Protein 5DAH (pdb70)

Solvent-accessible surface area: 18440 Å² total; per-residue (Å²): 121,24,36,8,0,14,5,34,35,64,103,150,26,110,104,147,34,38,35,9,128,12,94,8,190,84,30,86,11,5,0,4,41,10,2,5,4,19,117,148,50,52,154,49,90,26,84,1,85,33,44,98,21,177,82,77,68,109,72,3,49,9,67,0,3,33,37,87,36,15,3,2,2,100,6,61,103,54,14,9,0,3,0,5,0,0,2,9,0,76,51,1,90,21,69,69,65,75,33,0,42,55,0,24,16,156,58,17,56,82,101,40,96,101,37,84,0,19,8,2,72,94,35,13,96,76,98,62,1,56,57,18,0,2,5,52,5,64,92,172,65,25,195,48,9,0,0,0,3,25,0,22,32,7,14,3,30,34,66,64,102,18,146,53,118,81,56,10,91,15,8,0,33,0,14,74,35,20,124,217,62,33,46,9,14,27,5,12,106,63,137,80,28,146,104,143,28,44,39,10,82,0,86,10,112,91,20,46,2,0,0,2,37,7,1,5,5,20,113,147,55,54,154,44,96,28,84,0,88,73,44,101,26,89,104,101,102,60,95,28,55,10,69,1,6,38,74,68,86,14,4,1,2,106,8,66,94,67,18,12,0,0,0,5,0,0,2,9,0,77,49,2,96,22,68,68,68,72,36,0,43,54,0,22,15,152,56,15,54,135,87,41,84,82,88,67,0,18,8,1,62,69,28,16,86,79,102,74,1,63,52,21,0,2,5,52,5,57,61,181,84,24,90,67,7,0,0,0,9,21,0,59,115,8,14,2,28,37,70,62,126,156,80,60,7,79,12,6,0,33,0,14,95,66,25,78,159,74,88,243,112,61,12,19,6,49,49,48,100,115,67,13,31,5,47,66,41,93

Structure (mmCIF, N/CA/C/O backbone):
data_5DAH
#
_entry.id   5DAH
#
_cell.length_a   42.905
_cell.length_b   79.995
_cell.length_c   59.287
_cell.angle_alpha   90.00
_cell.angle_beta   102.01
_cell.angle_gamma   90.00
#
_symmetry.space_group_name_H-M   'P 1 21 1'
#
loop_
_entity.id
_entity.type
_entity.pdbx_description
1 polymer 'Protein AF-10'
2 polymer 'Histone H3 peptide'
3 non-polymer 'ZINC ION'
4 non-polymer 'SULFATE ION'
5 water water
#
loop_
_atom_site.group_PDB
_atom_site.id
_atom_site.type_symbol
_atom_site.label_atom_id
_atom_site.label_alt_id
_atom_site.label_comp_id
_atom_site.label_asym_id
_atom_site.label_entity_id
_atom_site.label_seq_id
_atom_site.pdbx_PDB_ins_code
_atom_site.Cartn_x
_atom_site.Cartn_y
_atom_site.Cartn_z
_atom_site.occupancy
_atom_site.B_iso_or_equiv
_atom_site.auth_seq_id
_atom_site.auth_comp_id
_atom_site.auth_asym_id
_atom_site.auth_atom_id
_atom_site.pdbx_PDB_model_num
ATOM 1 N N . MET A 1 21 ? 5.396 8.673 -15.277 1.00 52.47 21 MET A N 1
ATOM 2 C CA . MET A 1 21 ? 4.538 7.610 -15.792 1.00 47.97 21 MET A CA 1
ATOM 3 C C . MET A 1 21 ? 3.204 8.150 -16.307 1.00 43.00 21 MET A C 1
ATOM 4 O O . MET A 1 21 ? 2.484 7.452 -17.014 1.00 47.66 21 MET A O 1
ATOM 9 N N . ILE A 1 22 ? 2.873 9.380 -15.928 1.00 43.07 22 ILE A N 1
ATOM 10 C CA . ILE A 1 22 ? 1.768 10.090 -16.552 1.00 41.04 22 ILE A CA 1
ATOM 11 C C . ILE A 1 22 ? 2.307 11.294 -17.346 1.00 46.51 22 ILE A C 1
ATOM 12 O O . ILE A 1 22 ? 3.265 11.948 -16.930 1.00 51.61 22 ILE A O 1
ATOM 17 N N . GLY A 1 23 ? 1.702 11.575 -18.496 1.00 42.77 23 GLY A N 1
ATOM 18 C CA . GLY A 1 23 ? 2.177 12.641 -19.359 1.00 39.34 23 GLY A CA 1
ATOM 19 C C . GLY A 1 23 ? 1.960 14.063 -18.877 1.00 43.76 23 GLY A C 1
ATOM 20 O O . GLY A 1 23 ? 2.923 14.784 -18.592 1.00 46.78 23 GLY A O 1
ATOM 21 N N . GLY A 1 24 ? 0.704 14.489 -18.806 1.00 34.11 24 GLY A N 1
ATOM 22 C CA . GLY A 1 24 ? 0.409 15.838 -18.357 1.00 31.54 24 GLY A CA 1
ATOM 23 C C . GLY A 1 24 ? 0.424 15.938 -16.846 1.00 33.44 24 GLY A C 1
ATOM 24 O O . GLY A 1 24 ? 1.307 15.395 -16.181 1.00 36.54 24 GLY A O 1
ATOM 25 N N . CYS A 1 25 ? -0.559 16.636 -16.294 1.00 29.31 25 CYS A N 1
ATOM 26 C CA . CYS A 1 25 ? -0.704 16.684 -14.853 1.00 26.02 25 CYS A CA 1
ATOM 27 C C . CYS A 1 25 ? -0.922 15.278 -14.299 1.00 26.98 25 CYS A C 1
ATOM 28 O O . CYS A 1 25 ? -1.711 14.511 -14.830 1.00 29.99 25 CYS A O 1
ATOM 31 N N . CYS A 1 26 ? -0.248 14.934 -13.218 1.00 22.79 26 CYS A N 1
ATOM 32 C CA . CYS A 1 26 ? -0.392 13.593 -12.698 1.00 22.82 26 CYS A CA 1
ATOM 33 C C . CYS A 1 26 ? -1.495 13.522 -11.640 1.00 25.92 26 CYS A C 1
ATOM 34 O O . CYS A 1 26 ? -1.670 12.500 -10.970 1.00 24.36 26 CYS A O 1
ATOM 37 N N . VAL A 1 27 ? -2.246 14.605 -11.497 1.00 26.56 27 VAL A N 1
ATOM 38 C CA . VAL A 1 27 ? -3.339 14.612 -10.545 1.00 23.93 27 VAL A CA 1
ATOM 39 C C . VAL A 1 27 ? -4.667 14.507 -11.264 1.00 23.23 27 VAL A C 1
ATOM 40 O O . VAL A 1 27 ? -5.524 13.702 -10.877 1.00 22.80 27 VAL A O 1
ATOM 44 N N . CYS A 1 28 ? -4.831 15.312 -12.311 1.00 20.17 28 CYS A N 1
ATOM 45 C CA . CYS A 1 28 ? -6.092 15.381 -13.034 1.00 20.65 28 CYS A CA 1
ATOM 46 C C . CYS A 1 28 ? -5.968 14.856 -14.444 1.00 24.81 28 CYS A C 1
ATOM 47 O O . CYS A 1 28 ? -6.974 14.736 -15.145 1.00 26.88 28 CYS A O 1
ATOM 50 N N . SER A 1 29 ? -4.728 14.581 -14.849 1.00 23.74 29 SER A N 1
ATOM 51 C CA . SER A 1 29 ? -4.368 14.063 -16.183 1.00 33.56 29 SER A CA 1
ATOM 52 C C . SER A 1 29 ? -4.534 15.043 -17.354 1.00 35.31 29 SER A C 1
ATOM 53 O O . SER A 1 29 ? -4.108 14.734 -18.468 1.00 39.10 29 SER A O 1
ATOM 56 N N . ASP A 1 30 ? -5.133 16.209 -17.116 1.00 31.75 30 ASP A N 1
ATOM 57 C CA . ASP A 1 30 ? -5.260 17.229 -18.159 1.00 31.83 30 ASP A CA 1
ATOM 58 C C . ASP A 1 30 ? -3.860 17.581 -18.693 1.00 32.63 30 ASP A C 1
ATOM 59 O O . ASP A 1 30 ? -2.892 17.641 -17.924 1.00 33.48 30 ASP A O 1
ATOM 64 N N . GLU A 1 31 ? -3.736 17.772 -20.003 1.00 32.12 31 GLU A N 1
ATOM 65 C CA . GLU A 1 31 ? -2.427 18.048 -20.582 1.00 28.59 31 GLU A CA 1
ATOM 66 C C . GLU A 1 31 ? -2.260 19.507 -20.917 1.00 28.20 31 GLU A C 1
ATOM 67 O O . GLU A 1 31 ? -1.159 19.957 -21.231 1.00 28.99 31 GLU A O 1
ATOM 73 N N . ARG A 1 32 ? -3.346 20.257 -20.838 1.00 24.79 32 ARG A N 1
ATOM 74 C CA . ARG A 1 32 ? -3.269 21.662 -21.153 1.00 28.93 32 ARG A CA 1
ATOM 75 C C . ARG A 1 32 ? -3.069 22.522 -19.901 1.00 28.19 32 ARG A C 1
ATOM 76 O O . ARG A 1 32 ? -3.625 22.254 -18.843 1.00 33.14 32 ARG A O 1
ATOM 84 N N . GLY A 1 33 ? -2.241 23.547 -20.028 1.00 24.86 33 GLY A N 1
ATOM 85 C CA . GLY A 1 33 ? -2.036 24.505 -18.953 1.00 25.52 33 GLY A CA 1
ATOM 86 C C . GLY A 1 33 ? -2.905 25.727 -19.166 1.00 26.50 33 GLY A C 1
ATOM 87 O O . GLY A 1 33 ? -3.607 25.813 -20.170 1.00 30.86 33 GLY A O 1
ATOM 88 N N . TRP A 1 34 ? -2.876 26.671 -18.232 1.00 23.47 34 TRP A N 1
ATOM 89 C CA . TRP A 1 34 ? -3.744 27.843 -18.317 1.00 22.78 34 TRP A CA 1
ATOM 90 C C . TRP A 1 34 ? -3.056 29.054 -17.718 1.00 25.87 34 TRP A C 1
ATOM 91 O O . TRP A 1 34 ? -2.209 28.918 -16.846 1.00 23.41 34 TRP A O 1
ATOM 102 N N . ALA A 1 35 ? -3.437 30.238 -18.181 1.00 31.99 35 ALA A N 1
ATOM 103 C CA . ALA A 1 35 ? -2.720 31.458 -17.851 1.00 27.68 35 ALA A CA 1
ATOM 104 C C . ALA A 1 35 ? -2.567 31.652 -16.342 1.00 31.60 35 ALA A C 1
ATOM 105 O O . ALA A 1 35 ? -1.466 31.949 -15.857 1.00 35.46 35 ALA A O 1
ATOM 107 N N . GLU A 1 36 ? -3.658 31.465 -15.604 1.00 30.85 36 GLU A N 1
ATOM 108 C CA . GLU A 1 36 ? -3.609 31.569 -14.151 1.00 33.63 36 GLU A CA 1
ATOM 109 C C . GLU A 1 36 ? -3.753 30.208 -13.473 1.00 29.65 36 GLU A C 1
ATOM 110 O O . GLU A 1 36 ? -4.160 30.128 -12.319 1.00 31.63 36 GLU A O 1
ATOM 116 N N . ASN A 1 37 ? -3.418 29.145 -14.199 1.00 28.30 37 ASN A N 1
ATOM 117 C CA . ASN A 1 37 ? -3.384 27.790 -13.663 1.00 21.87 37 ASN A CA 1
ATOM 118 C C . ASN A 1 37 ? -2.432 26.919 -14.482 1.00 22.70 37 ASN A C 1
ATOM 119 O O . ASN A 1 37 ? -2.859 25.986 -15.166 1.00 21.16 37 ASN A O 1
ATOM 124 N N . PRO A 1 38 ? -1.132 27.219 -14.409 1.00 22.73 38 PRO A N 1
ATOM 125 C CA . PRO A 1 38 ? -0.143 26.618 -15.300 1.00 19.25 38 PRO A CA 1
ATOM 126 C C . PRO A 1 38 ? 0.286 25.246 -14.842 1.00 21.43 38 PRO A C 1
ATOM 127 O O . PRO A 1 38 ? 0.194 24.938 -13.651 1.00 21.65 38 PRO A O 1
ATOM 131 N N . LEU A 1 39 ? 0.753 24.439 -15.784 1.00 23.00 39 LEU A N 1
ATOM 132 C CA . LEU A 1 39 ? 1.464 23.215 -15.463 1.00 20.87 39 LEU A CA 1
ATOM 133 C C . LEU A 1 39 ? 2.791 23.606 -14.833 1.00 20.31 39 LEU A C 1
ATOM 134 O O . LEU A 1 39 ? 3.519 24.427 -15.371 1.00 24.89 39 LEU A O 1
ATOM 139 N N . VAL A 1 40 ? 3.083 23.036 -13.671 1.00 25.24 40 VAL A N 1
ATOM 140 C CA . VAL A 1 40 ? 4.349 23.272 -12.994 1.00 24.11 40 VAL A CA 1
ATOM 141 C C . VAL A 1 40 ? 5.112 21.955 -12.869 1.00 24.25 40 VAL A C 1
ATOM 142 O O . VAL A 1 40 ? 4.548 20.923 -12.468 1.00 19.96 40 VAL A O 1
ATOM 146 N N . TYR A 1 41 ? 6.395 22.003 -13.217 1.00 22.53 41 TYR A N 1
ATOM 147 C CA . TYR A 1 41 ? 7.224 20.808 -13.305 1.00 21.88 41 TYR A CA 1
ATOM 148 C C . TYR A 1 41 ? 8.277 20.803 -12.223 1.00 23.58 41 TYR A C 1
ATOM 149 O O . TYR A 1 41 ? 8.918 21.817 -11.973 1.00 28.49 41 TYR A O 1
ATOM 158 N N . CYS A 1 42 ? 8.453 19.666 -11.563 1.00 22.89 42 CYS A N 1
ATOM 159 C CA . CYS A 1 42 ? 9.428 19.582 -10.488 1.00 22.82 42 CYS A CA 1
ATOM 160 C C . CYS A 1 42 ? 10.815 19.327 -11.059 1.00 22.38 42 CYS A C 1
ATOM 161 O O . CYS A 1 42 ? 11.000 18.442 -11.880 1.00 25.61 42 CYS A O 1
ATOM 164 N N . ASP A 1 43 ? 11.791 20.100 -10.605 1.00 25.76 43 ASP A N 1
ATOM 165 C CA . ASP A 1 43 ? 13.154 19.991 -11.091 1.00 27.80 43 ASP A CA 1
ATOM 166 C C . ASP A 1 43 ? 13.927 19.051 -10.193 1.00 30.17 43 ASP A C 1
ATOM 167 O O . ASP A 1 43 ? 15.156 18.986 -10.241 1.00 30.19 43 ASP A O 1
ATOM 172 N N . GLY A 1 44 ? 13.189 18.331 -9.358 1.00 31.78 44 GLY A N 1
ATOM 173 C CA . GLY A 1 44 ? 13.791 17.385 -8.448 1.00 34.10 44 GLY A CA 1
ATOM 174 C C . GLY A 1 44 ? 14.574 16.349 -9.219 1.00 32.9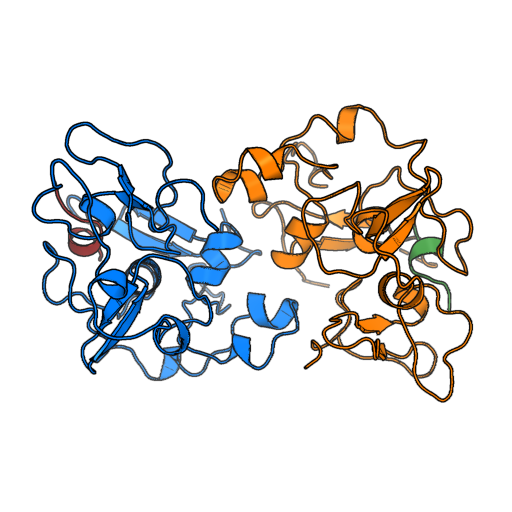3 44 GLY A C 1
ATOM 175 O O . GLY A 1 44 ? 14.077 15.777 -10.187 1.00 32.71 44 GLY A O 1
ATOM 176 N N . HIS A 1 45 ? 15.811 16.125 -8.801 1.00 36.27 45 HIS A N 1
ATOM 177 C CA . HIS A 1 45 ? 16.601 15.065 -9.386 1.00 42.66 45 HIS A CA 1
ATOM 178 C C . HIS A 1 45 ? 15.844 13.746 -9.291 1.00 39.36 45 HIS A C 1
ATOM 179 O O . HIS A 1 45 ? 15.408 13.343 -8.213 1.00 34.44 45 HIS A O 1
ATOM 186 N N . GLY A 1 46 ? 15.670 13.093 -10.436 1.00 36.85 46 GLY A N 1
ATOM 187 C CA . GLY A 1 46 ? 14.986 11.815 -10.491 1.00 36.81 46 GLY A CA 1
ATOM 188 C C . GLY A 1 46 ? 13.481 11.896 -10.308 1.00 39.87 46 GLY A C 1
ATOM 189 O O . GLY A 1 46 ? 12.824 10.881 -10.080 1.00 39.18 46 GLY A O 1
ATOM 190 N N . CYS A 1 47 ? 12.930 13.101 -10.413 1.00 39.39 47 CYS A N 1
ATOM 191 C CA . CYS A 1 47 ? 11.503 13.305 -10.226 1.00 33.14 47 CYS A CA 1
ATOM 192 C C . CYS A 1 47 ? 10.836 13.797 -11.513 1.00 28.51 47 CYS A C 1
ATOM 193 O O . CYS A 1 47 ? 11.375 14.645 -12.227 1.00 31.93 47 CYS A O 1
ATOM 196 N N . SER A 1 48 ? 9.664 13.247 -11.809 1.00 27.99 48 SER A N 1
ATOM 197 C CA . SER A 1 48 ? 8.965 13.559 -13.053 1.00 30.83 48 SER A CA 1
ATOM 198 C C . SER A 1 48 ? 7.556 14.054 -12.760 1.00 29.30 48 SER A C 1
ATOM 199 O O . SER A 1 48 ? 6.669 13.995 -13.616 1.00 29.86 48 SER A O 1
ATOM 202 N N . VAL A 1 49 ? 7.350 14.517 -11.535 1.00 23.84 49 VAL A N 1
ATOM 203 C CA . VAL A 1 49 ? 6.100 15.132 -11.162 1.00 21.30 49 VAL A CA 1
ATOM 204 C C . VAL A 1 49 ? 5.828 16.399 -11.965 1.00 22.41 49 VAL A C 1
ATOM 205 O O . VAL A 1 49 ? 6.680 17.304 -12.061 1.00 21.22 49 VAL A O 1
ATOM 209 N N . ALA A 1 50 ? 4.626 16.430 -12.541 1.00 18.62 50 ALA A N 1
ATOM 210 C CA . ALA A 1 50 ? 4.055 17.605 -13.170 1.00 19.61 50 ALA A CA 1
ATOM 211 C C . ALA A 1 50 ? 2.608 17.741 -12.671 1.00 22.59 50 ALA A C 1
ATOM 212 O O . ALA A 1 50 ? 1.831 16.772 -12.698 1.00 19.18 50 ALA A O 1
ATOM 214 N N . VAL A 1 51 ? 2.272 18.938 -12.191 1.00 18.51 51 VAL A N 1
ATOM 215 C CA . VAL A 1 51 ? 0.955 19.233 -11.645 1.00 16.44 51 VAL A CA 1
ATOM 216 C C . VAL A 1 51 ? 0.505 20.652 -11.973 1.00 21.66 51 VAL A C 1
ATOM 217 O O . VAL A 1 51 ? 1.329 21.560 -12.055 1.00 19.44 51 VAL A O 1
ATOM 221 N N . HIS A 1 52 ? -0.800 20.847 -12.151 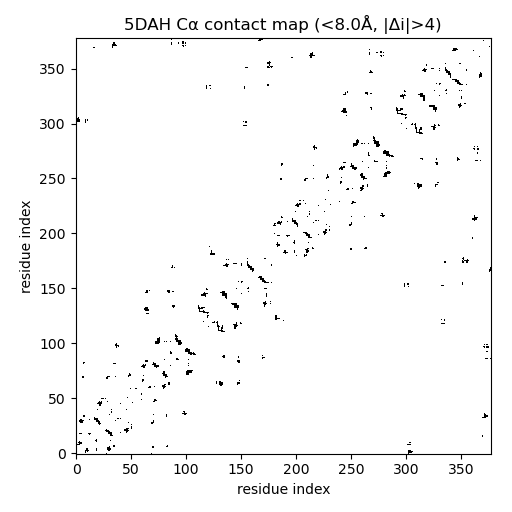1.00 21.17 52 HIS A N 1
ATOM 222 C CA . HIS A 1 52 ? -1.337 22.197 -12.210 1.00 20.60 52 HIS A CA 1
ATOM 223 C C . HIS A 1 52 ? -1.121 22.855 -10.855 1.00 23.09 52 HIS A C 1
ATOM 224 O O . HIS A 1 52 ? -1.108 22.165 -9.830 1.00 24.79 52 HIS A O 1
ATOM 231 N N . GLN A 1 53 ? -0.934 24.175 -10.855 1.00 20.71 53 GLN A N 1
ATOM 232 C CA . GLN A 1 53 ? -0.867 24.951 -9.621 1.00 19.90 53 GLN A CA 1
ATOM 233 C C . GLN A 1 53 ? -2.062 24.611 -8.727 1.00 20.17 53 GLN A C 1
ATOM 234 O O . GLN A 1 53 ? -1.905 24.346 -7.529 1.00 17.07 53 GLN A O 1
ATOM 240 N N . ALA A 1 54 ? -3.247 24.572 -9.328 1.00 17.38 54 ALA A N 1
ATOM 241 C CA . ALA A 1 54 ? -4.475 24.352 -8.572 1.00 20.00 54 ALA A CA 1
ATOM 242 C C . ALA A 1 54 ? -4.672 22.868 -8.193 1.00 21.84 54 ALA A C 1
ATOM 243 O O . ALA A 1 54 ? -5.565 22.529 -7.411 1.00 21.72 54 ALA A O 1
ATOM 245 N N . CYS A 1 55 ? -3.827 21.986 -8.717 1.00 21.77 55 CYS A N 1
ATOM 246 C CA . CYS A 1 55 ? -3.966 20.569 -8.402 1.00 22.48 55 CYS A CA 1
ATOM 247 C C . CYS A 1 55 ? -3.045 20.160 -7.246 1.00 22.57 55 CYS A C 1
ATOM 248 O O . CYS A 1 55 ? -3.164 19.038 -6.722 1.00 22.55 55 CYS A O 1
ATOM 251 N N . TYR A 1 56 ? -2.156 21.065 -6.832 1.00 19.15 56 TYR A N 1
ATOM 252 C CA . TYR A 1 56 ? -1.167 20.756 -5.792 1.00 19.73 56 TYR A CA 1
ATOM 253 C C . TYR A 1 56 ? -1.147 21.847 -4.716 1.00 20.67 56 TYR A C 1
ATOM 254 O O . TYR A 1 56 ? -0.389 21.769 -3.754 1.00 22.70 56 TYR A O 1
ATOM 263 N N . GLY A 1 57 ? -1.984 22.866 -4.872 1.00 20.09 57 GLY A N 1
ATOM 264 C CA . GLY A 1 57 ? -2.019 23.956 -3.912 1.00 17.47 57 GLY A CA 1
ATOM 265 C C . GLY A 1 57 ? -0.712 24.730 -3.840 1.00 18.64 57 GLY A C 1
ATOM 266 O O . GLY A 1 57 ? -0.202 25.026 -2.761 1.00 21.16 57 GLY A O 1
ATOM 267 N N . ILE A 1 58 ? -0.153 25.062 -4.995 1.00 23.92 58 ILE A N 1
ATOM 268 C CA . ILE A 1 58 ? 1.048 25.876 -5.032 1.00 18.30 58 ILE A CA 1
ATOM 269 C C . ILE A 1 58 ? 0.656 27.328 -4.810 1.00 21.46 58 ILE A C 1
ATOM 270 O O . ILE A 1 58 ? -0.174 27.878 -5.529 1.00 22.64 58 ILE A O 1
ATOM 275 N N . VAL A 1 59 ? 1.228 27.938 -3.785 1.00 18.51 59 VAL A N 1
ATOM 276 C CA . VAL A 1 59 ? 0.872 29.299 -3.433 1.00 21.78 59 VAL A CA 1
ATOM 277 C C . VAL A 1 59 ? 1.357 30.310 -4.484 1.00 27.31 59 VAL A C 1
ATOM 278 O O . VAL A 1 59 ? 0.596 31.170 -4.950 1.00 22.31 59 VAL A O 1
ATOM 282 N N . GLN A 1 60 ? 2.635 30.209 -4.835 1.00 25.61 60 GLN A N 1
ATOM 283 C CA . GLN A 1 60 ? 3.208 31.083 -5.839 1.00 28.61 60 GLN A CA 1
ATOM 284 C C . GLN A 1 60 ? 4.207 30.332 -6.722 1.00 30.14 60 GLN A C 1
ATOM 285 O O . GLN A 1 60 ? 5.265 29.903 -6.249 1.00 26.88 60 GLN A O 1
ATOM 291 N N . VAL A 1 61 ? 3.859 30.188 -8.002 1.00 25.97 61 VAL A N 1
ATOM 292 C CA . VAL A 1 61 ? 4.727 29.556 -8.991 1.00 26.89 61 VAL A CA 1
ATOM 293 C C . VAL A 1 61 ? 6.025 30.354 -9.184 1.00 26.82 61 VAL A C 1
ATOM 294 O O . VAL A 1 61 ? 5.987 31.517 -9.598 1.00 26.38 61 VAL A O 1
ATOM 298 N N . PRO A 1 62 ? 7.175 29.733 -8.877 1.00 26.23 62 PRO A N 1
ATOM 299 C CA . PRO A 1 62 ? 8.484 30.388 -8.949 1.00 28.97 62 PRO A CA 1
ATOM 300 C C . PRO A 1 62 ? 8.872 30.745 -10.381 1.00 30.82 62 PRO A C 1
ATOM 301 O O . PRO A 1 62 ? 8.386 30.133 -11.328 1.00 29.74 62 PRO A O 1
ATOM 305 N N . THR A 1 63 ? 9.740 31.736 -10.532 1.00 37.74 63 THR A N 1
ATOM 306 C CA . THR A 1 63 ? 10.315 32.064 -11.838 1.00 41.91 63 THR A CA 1
ATOM 307 C C . THR A 1 63 ? 11.657 31.371 -11.943 1.00 36.51 63 THR A C 1
ATOM 308 O O . THR A 1 63 ? 12.680 31.992 -12.205 1.00 43.19 63 THR A O 1
ATOM 312 N N . GLY A 1 64 ? 11.638 30.068 -11.703 1.00 34.92 64 GLY A N 1
ATOM 313 C CA . GLY A 1 64 ? 12.820 29.243 -11.832 1.00 36.83 64 GLY A CA 1
ATOM 314 C C . GLY A 1 64 ? 12.479 27.821 -11.447 1.00 35.53 64 GLY A C 1
ATOM 315 O O . GLY A 1 64 ? 11.355 27.363 -11.662 1.00 33.94 64 GLY A O 1
ATOM 316 N N . PRO A 1 65 ? 13.444 27.116 -10.857 1.00 36.50 65 PRO A N 1
ATOM 317 C CA . PRO A 1 65 ? 13.189 25.748 -10.411 1.00 35.94 65 PRO A CA 1
ATOM 318 C C . PRO A 1 65 ? 12.136 25.721 -9.293 1.00 32.74 65 PRO A C 1
ATOM 319 O O . PRO A 1 65 ? 12.033 26.671 -8.508 1.00 28.91 65 PRO A O 1
ATOM 323 N N . TRP A 1 66 ? 11.352 24.648 -9.263 1.00 31.76 66 TRP A N 1
ATOM 324 C CA . TRP A 1 66 ? 10.339 24.408 -8.236 1.00 25.87 66 TRP A CA 1
ATOM 325 C C . TRP A 1 66 ? 10.451 22.944 -7.798 1.00 26.83 66 TRP A C 1
ATOM 326 O O . TRP A 1 66 ? 10.742 22.067 -8.607 1.00 26.84 66 TRP A O 1
ATOM 337 N N . PHE A 1 67 ? 10.238 22.674 -6.518 1.00 28.44 67 PHE A N 1
ATOM 338 C CA . PHE A 1 67 ? 10.373 21.307 -6.031 1.00 30.18 67 PHE A CA 1
ATOM 339 C C . PHE A 1 67 ? 9.115 20.813 -5.321 1.00 29.78 67 PHE A C 1
ATOM 340 O O . PHE A 1 67 ? 8.516 21.552 -4.535 1.00 29.57 67 PHE A O 1
ATOM 348 N N . CYS A 1 68 ? 8.709 19.571 -5.599 1.00 25.70 68 CYS A N 1
ATOM 349 C CA . CYS A 1 68 ? 7.509 19.036 -4.969 1.00 24.85 68 CYS A CA 1
ATOM 350 C C . CYS A 1 68 ? 7.856 18.770 -3.526 1.00 26.70 68 CYS A C 1
ATOM 351 O O . CYS A 1 68 ? 9.034 18.691 -3.199 1.00 31.12 68 CYS A O 1
ATOM 354 N N . ARG A 1 69 ? 6.853 18.633 -2.664 1.00 25.72 69 ARG A N 1
ATOM 355 C CA . ARG A 1 69 ? 7.103 18.420 -1.225 1.00 29.86 69 ARG A CA 1
ATOM 356 C C . ARG A 1 69 ? 8.088 17.272 -0.957 1.00 28.20 69 ARG A C 1
ATOM 357 O O . ARG A 1 69 ? 8.987 17.395 -0.124 1.00 28.47 69 ARG A O 1
ATOM 365 N N . LYS A 1 70 ? 7.923 16.170 -1.678 1.00 24.75 70 LYS A N 1
ATOM 366 C CA . LYS A 1 70 ? 8.800 15.017 -1.522 1.00 30.13 70 LYS A CA 1
ATOM 367 C C . LYS A 1 70 ? 10.280 15.339 -1.779 1.00 34.70 70 LYS A C 1
ATOM 368 O O . LYS A 1 70 ? 11.144 15.062 -0.936 1.00 32.40 70 LYS A O 1
ATOM 374 N N . CYS A 1 71 ? 10.568 15.911 -2.944 1.00 28.62 71 CYS A N 1
ATOM 375 C CA . CYS A 1 71 ? 11.921 16.339 -3.270 1.00 28.07 71 CYS A CA 1
ATOM 376 C C . CYS A 1 71 ? 12.472 17.443 -2.342 1.00 35.20 71 CYS A C 1
ATOM 377 O O . CYS A 1 71 ? 13.685 17.633 -2.271 1.00 35.32 71 CYS A O 1
ATOM 380 N N . GLU A 1 72 ? 11.595 18.171 -1.646 1.00 29.00 72 GLU A N 1
ATOM 381 C CA . GLU A 1 72 ? 12.023 19.179 -0.662 1.00 31.61 72 GLU A CA 1
ATOM 382 C C . GLU A 1 72 ? 12.388 18.560 0.666 1.00 38.11 72 GLU A C 1
ATOM 383 O O . GLU A 1 72 ? 13.156 19.132 1.432 1.00 37.11 72 GLU A O 1
ATOM 389 N N . SER A 1 73 ? 11.800 17.401 0.941 1.00 37.56 73 SER A N 1
ATOM 390 C CA . SER A 1 73 ? 12.037 16.717 2.186 1.00 36.96 73 SER A CA 1
ATOM 391 C C . SER A 1 73 ? 13.375 16.032 2.235 1.00 45.08 73 SER A C 1
ATOM 392 O O . SER A 1 73 ? 14.122 15.969 1.275 1.00 45.90 73 SER A O 1
ATOM 395 N N . GLN A 1 74 ? 13.605 15.419 3.377 1.00 57.45 74 GLN A N 1
ATOM 396 C CA . GLN A 1 74 ? 14.933 15.142 3.879 1.00 58.92 74 GLN A CA 1
ATOM 397 C C . GLN A 1 74 ? 15.145 13.644 3.914 1.00 60.27 74 GLN A C 1
ATOM 398 O O . GLN A 1 74 ? 15.960 13.142 4.685 1.00 64.90 74 GLN A O 1
ATOM 404 N N . GLU A 1 75 ? 14.402 12.946 3.042 1.00 59.49 75 GLU A N 1
ATOM 405 C CA . GLU A 1 75 ? 14.533 11.490 2.882 1.00 68.89 75 GLU A CA 1
ATOM 406 C C . GLU A 1 75 ? 14.328 10.991 1.436 1.00 65.35 75 GLU A C 1
ATOM 407 O O . GLU A 1 75 ? 13.571 11.574 0.644 1.00 58.99 75 GLU A O 1
ATOM 413 N N . ARG A 1 76 ? 15.007 9.887 1.117 1.00 72.23 76 ARG A N 1
ATOM 414 C CA . ARG A 1 76 ? 15.079 9.365 -0.252 1.00 74.76 76 ARG A CA 1
ATOM 415 C C . ARG A 1 76 ? 13.837 8.567 -0.622 1.00 75.16 76 ARG A C 1
ATOM 416 O O . ARG A 1 76 ? 13.101 8.108 0.258 1.00 74.74 76 ARG A O 1
ATOM 418 N N . ALA A 1 77 ? 13.616 8.403 -1.923 1.00 63.82 77 ALA A N 1
ATOM 419 C CA . ALA A 1 77 ? 12.374 7.826 -2.427 1.00 69.82 77 ALA A CA 1
ATOM 420 C C . ALA A 1 77 ? 12.050 6.438 -1.860 1.00 67.18 77 ALA A C 1
ATOM 421 O O . ALA A 1 77 ? 10.878 6.058 -1.780 1.00 66.96 77 ALA A O 1
ATOM 423 N N . ALA A 1 78 ? 13.088 5.705 -1.461 1.00 63.86 78 ALA A N 1
ATOM 424 C CA . ALA A 1 78 ? 12.950 4.368 -0.881 1.00 69.04 78 ALA A CA 1
ATOM 425 C C . ALA A 1 78 ? 11.906 4.296 0.238 1.00 73.66 78 ALA A C 1
ATOM 426 O O . ALA A 1 78 ? 11.151 3.323 0.335 1.00 71.20 78 ALA A O 1
ATOM 428 N N . ARG A 1 79 ? 11.87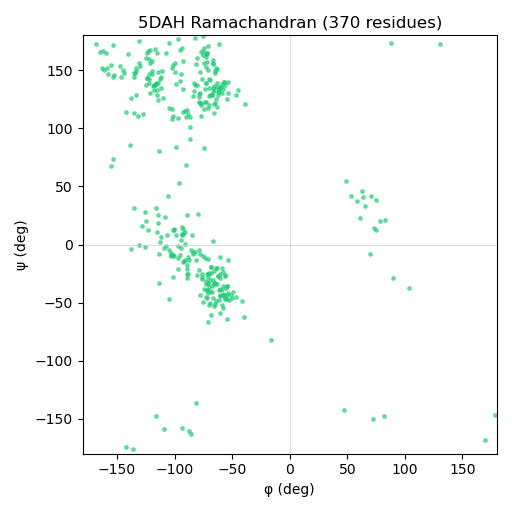6 5.322 1.086 1.00 70.80 79 ARG A N 1
ATOM 429 C CA . ARG A 1 79 ? 10.935 5.357 2.201 1.00 68.80 79 ARG A CA 1
ATOM 430 C C . ARG A 1 79 ? 9.693 6.170 1.864 1.00 67.43 79 ARG A C 1
ATOM 431 O O . ARG A 1 79 ? 8.642 5.993 2.496 1.00 62.18 79 ARG A O 1
ATOM 433 N N . VAL A 1 80 ? 9.802 7.056 0.874 1.00 53.05 80 VAL A N 1
ATOM 434 C CA . VAL A 1 80 ? 8.679 7.935 0.574 1.00 53.19 80 VAL A CA 1
ATOM 435 C C . VAL A 1 80 ? 7.701 7.284 -0.390 1.00 47.85 80 VAL A C 1
ATOM 436 O O . VAL A 1 80 ? 7.833 7.400 -1.606 1.00 53.77 80 VAL A O 1
ATOM 440 N N . ARG A 1 81 ? 6.726 6.590 0.186 1.00 47.70 81 ARG A N 1
ATOM 441 C CA . ARG A 1 81 ? 5.643 5.951 -0.546 1.00 44.77 81 ARG A CA 1
ATOM 442 C C . ARG A 1 81 ? 4.282 6.481 -0.039 1.00 38.82 81 ARG A C 1
ATOM 443 O O . ARG A 1 81 ? 4.181 7.033 1.062 1.00 32.97 81 ARG A O 1
ATOM 445 N N . CYS A 1 82 ? 3.244 6.332 -0.853 1.00 26.25 82 CYS A N 1
ATOM 446 C CA . CYS A 1 82 ? 1.910 6.722 -0.448 1.00 25.30 82 CYS A CA 1
ATOM 447 C C . CYS A 1 82 ? 1.355 5.726 0.587 1.00 29.50 82 CYS A C 1
ATOM 448 O O . CYS A 1 82 ? 1.550 4.518 0.470 1.00 29.07 82 CYS A O 1
ATOM 451 N N . GLU A 1 83 ? 0.682 6.229 1.612 1.00 25.26 83 GLU A N 1
ATOM 452 C CA . GLU A 1 83 ? 0.086 5.343 2.605 1.00 29.82 83 GLU A CA 1
ATOM 453 C C . GLU A 1 83 ? -1.184 4.663 2.104 1.00 33.85 83 GLU A C 1
ATOM 454 O O . GLU A 1 83 ? -1.690 3.727 2.747 1.00 33.74 83 GLU A O 1
ATOM 460 N N . LEU A 1 84 ? -1.685 5.113 0.955 1.00 27.51 84 LEU A N 1
ATOM 461 C CA . LEU A 1 84 ? -3.024 4.736 0.536 1.00 24.28 84 LEU A CA 1
ATOM 462 C C . LEU A 1 84 ? -3.040 3.835 -0.711 1.00 28.76 84 LEU A C 1
ATOM 463 O O . LEU A 1 84 ? -4.124 3.465 -1.185 1.00 30.66 84 LEU A O 1
ATOM 468 N N . CYS A 1 85 ? -1.862 3.478 -1.233 1.00 22.52 85 CYS A N 1
ATOM 469 C CA . CYS A 1 85 ? -1.766 2.668 -2.450 1.00 19.92 85 CYS A CA 1
ATOM 470 C C . CYS A 1 85 ? -0.329 2.169 -2.675 1.00 23.63 85 CYS A C 1
ATOM 471 O O . CYS A 1 85 ? 0.579 2.572 -1.958 1.00 24.84 85 CYS A O 1
ATOM 474 N N . PRO A 1 86 ? -0.106 1.284 -3.668 1.00 25.69 86 PRO A N 1
ATOM 475 C CA . PRO A 1 86 ? 1.290 0.827 -3.819 1.00 23.08 86 PRO A CA 1
ATOM 476 C C . PRO A 1 86 ? 2.140 1.541 -4.878 1.00 24.09 86 PRO A C 1
ATOM 477 O O . PRO A 1 86 ? 3.298 1.156 -5.071 1.00 24.75 86 PRO A O 1
ATOM 481 N N . HIS A 1 87 ? 1.558 2.478 -5.591 1.00 26.58 87 HIS A N 1
ATOM 482 C CA . HIS A 1 87 ? 2.254 3.218 -6.594 1.00 22.32 87 HIS A CA 1
ATOM 483 C C . HIS A 1 87 ? 3.183 4.274 -6.036 1.00 23.53 87 HIS A C 1
ATOM 484 O O . HIS A 1 87 ? 2.913 4.900 -5.075 1.00 23.17 87 HIS A O 1
ATOM 491 N N . LYS A 1 88 ? 4.309 4.415 -6.686 1.00 29.98 88 LYS A N 1
ATOM 492 C CA . LYS A 1 88 ? 5.431 5.194 -6.235 1.00 33.73 88 LYS A CA 1
ATOM 493 C C . LYS A 1 88 ? 5.710 6.600 -6.789 1.00 36.03 88 LYS A C 1
ATOM 494 O O . LYS A 1 88 ? 6.283 7.434 -6.106 1.00 32.77 88 LYS A O 1
ATOM 497 N N . ASP A 1 89 ? 5.307 6.862 -8.009 1.00 31.6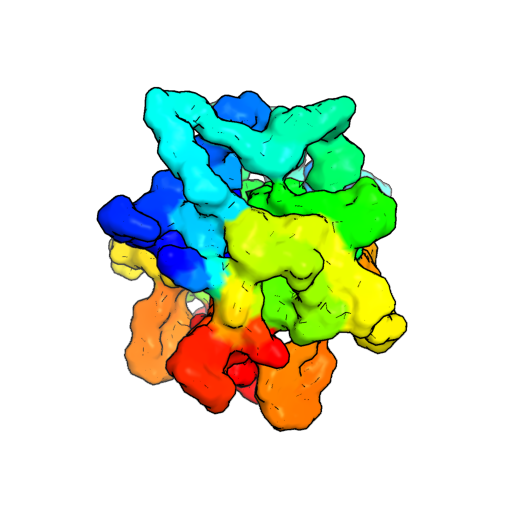3 89 ASP A N 1
ATOM 498 C CA . ASP A 1 89 ? 5.502 8.164 -8.584 1.00 37.56 89 ASP A CA 1
ATOM 499 C C . ASP A 1 89 ? 4.326 9.000 -8.156 1.00 35.76 89 ASP A C 1
ATOM 500 O O . ASP A 1 89 ? 3.668 8.671 -7.202 1.00 30.05 89 ASP A O 1
ATOM 502 N N . GLY A 1 90 ? 4.111 10.105 -8.836 1.00 30.30 90 GLY A N 1
ATOM 503 C CA . GLY A 1 90 ? 2.980 10.947 -8.582 1.00 27.26 90 GLY A CA 1
ATOM 504 C C . GLY A 1 90 ? 3.198 11.979 -7.524 1.00 24.60 90 GLY A C 1
ATOM 505 O O . GLY A 1 90 ? 4.180 11.965 -6.891 1.00 22.08 90 GLY A O 1
ATOM 506 N N . ALA A 1 91 ? 2.229 12.848 -7.358 1.00 22.03 91 ALA A N 1
ATOM 507 C CA . ALA A 1 91 ? 2.379 14.029 -6.549 1.00 25.25 91 ALA A CA 1
ATOM 508 C C . ALA A 1 91 ? 2.012 13.747 -5.092 1.00 21.23 91 ALA A C 1
ATOM 509 O O . ALA A 1 91 ? 0.847 13.516 -4.782 1.00 24.99 91 ALA A O 1
ATOM 511 N N . LEU A 1 92 ? 2.988 13.783 -4.194 1.00 17.09 92 LEU A N 1
ATOM 512 C CA . LEU A 1 92 ? 2.713 13.433 -2.807 1.00 19.53 92 LEU A CA 1
ATOM 513 C C . LEU A 1 92 ? 2.579 14.662 -1.925 1.00 21.48 92 LEU A C 1
ATOM 514 O O . LEU A 1 92 ? 3.109 15.716 -2.258 1.00 24.67 92 LEU A O 1
ATOM 519 N N . LYS A 1 93 ? 1.835 14.528 -0.826 1.00 20.91 93 LYS A N 1
ATOM 520 C CA . LYS A 1 93 ? 1.799 15.523 0.260 1.00 18.21 93 LYS A CA 1
ATOM 521 C C . LYS A 1 93 ? 1.996 14.816 1.604 1.00 18.45 93 LYS A C 1
ATOM 522 O O . LYS A 1 93 ? 1.714 13.625 1.723 1.00 20.63 93 LYS A O 1
ATOM 528 N N . ARG A 1 94 ? 2.465 15.530 2.621 1.00 21.30 94 ARG A N 1
ATOM 529 C CA . ARG A 1 94 ? 2.577 14.932 3.961 1.00 24.70 94 ARG A CA 1
ATOM 530 C C . ARG A 1 94 ? 1.214 14.706 4.604 1.00 25.12 94 ARG A C 1
ATOM 531 O O . ARG A 1 94 ? 0.275 15.465 4.349 1.00 24.42 94 ARG A O 1
ATOM 539 N N . THR A 1 95 ? 1.123 13.685 5.454 1.00 20.91 95 THR A N 1
ATOM 540 C CA . THR A 1 95 ? -0.116 13.352 6.128 1.00 18.88 95 THR A CA 1
ATOM 541 C C . THR A 1 95 ? -0.090 13.786 7.595 1.00 25.14 95 THR A C 1
ATOM 542 O O . THR A 1 95 ? 0.937 14.237 8.105 1.00 26.65 95 THR A O 1
ATOM 546 N N . ASP A 1 96 ? -1.239 13.635 8.252 1.00 29.18 96 ASP A N 1
ATOM 547 C CA . ASP A 1 96 ? -1.379 13.707 9.708 1.00 33.45 96 ASP A CA 1
ATOM 548 C C . ASP A 1 96 ? -0.257 13.067 10.474 1.00 27.18 96 ASP A C 1
ATOM 549 O O . ASP A 1 96 ? 0.415 13.707 11.269 1.00 28.04 96 ASP A O 1
ATOM 554 N N . ASN A 1 97 ? -0.130 11.760 10.271 1.00 25.71 97 ASN A N 1
ATOM 555 C CA . ASN A 1 97 ? 0.785 10.943 11.047 1.00 30.50 97 ASN A CA 1
ATOM 556 C C . ASN A 1 97 ? 2.215 11.064 10.546 1.00 25.20 97 ASN A C 1
ATOM 557 O O . ASN A 1 97 ? 3.015 10.166 10.720 1.00 30.48 97 ASN A O 1
ATOM 562 N N . GLY A 1 98 ? 2.534 12.187 9.927 1.00 26.02 98 GLY A N 1
ATOM 563 C CA . GLY A 1 98 ? 3.866 12.384 9.391 1.00 33.64 98 GLY A CA 1
ATOM 564 C C . GLY A 1 98 ? 4.257 11.379 8.314 1.00 28.19 98 GLY A C 1
ATOM 565 O O . GLY A 1 98 ? 5.438 11.146 8.071 1.00 30.46 98 GLY A O 1
ATOM 566 N N . GLY A 1 99 ? 3.262 10.780 7.675 1.00 22.94 99 GLY A N 1
ATOM 567 C CA . GLY A 1 99 ? 3.499 9.973 6.497 1.00 22.44 99 GLY A CA 1
ATOM 568 C C . GLY A 1 99 ? 3.329 10.790 5.223 1.00 25.41 99 GLY A C 1
ATOM 569 O O . GLY A 1 99 ? 3.419 12.034 5.228 1.00 22.03 99 GLY A O 1
ATOM 570 N N . TRP A 1 100 ? 3.074 10.075 4.131 1.00 24.01 100 TRP A N 1
ATOM 571 C CA . TRP A 1 100 ? 2.930 10.656 2.807 1.00 20.57 100 TRP A CA 1
ATOM 572 C C . TRP A 1 100 ? 1.707 10.107 2.102 1.00 24.40 100 TRP A C 1
ATOM 573 O O . TRP A 1 100 ? 1.337 8.945 2.301 1.00 25.79 100 TRP A O 1
ATOM 584 N N . ALA A 1 101 ? 1.099 10.917 1.242 1.00 20.34 101 ALA A N 1
ATOM 585 C CA . ALA A 1 101 ? -0.015 10.417 0.451 1.00 20.91 101 ALA A CA 1
ATOM 586 C C . ALA A 1 101 ? -0.180 11.158 -0.865 1.00 20.33 101 ALA A C 1
ATOM 587 O O . ALA A 1 101 ? 0.069 12.356 -0.946 1.00 15.55 101 ALA A O 1
ATOM 589 N N . HIS A 1 102 ? -0.582 10.420 -1.902 1.00 24.03 102 HIS A N 1
ATOM 590 C CA . HIS A 1 102 ? -0.964 11.034 -3.171 1.00 18.64 102 HIS A CA 1
ATOM 591 C C . HIS A 1 102 ? -2.083 12.057 -2.973 1.00 19.66 102 HIS A C 1
ATOM 592 O O . HIS A 1 102 ? -3.038 11.828 -2.216 1.00 17.32 102 HIS A O 1
ATOM 599 N N . VAL A 1 103 ? -1.951 13.190 -3.653 1.00 16.61 103 VAL A N 1
ATOM 600 C CA . VAL A 1 103 ? -3.053 14.107 -3.817 1.00 15.45 103 VAL A CA 1
ATOM 601 C C . VAL A 1 103 ? -4.271 13.414 -4.448 1.00 17.19 103 VAL A C 1
ATOM 602 O O . VAL A 1 103 ? -5.386 13.574 -3.956 1.00 16.97 103 VAL A O 1
ATOM 606 N N . VAL A 1 104 ? -4.067 12.642 -5.518 1.00 16.80 104 VAL A N 1
ATOM 607 C CA . VAL A 1 104 ? -5.199 12.019 -6.204 1.00 17.43 104 VAL A CA 1
ATOM 608 C C . VAL A 1 104 ? -5.874 10.948 -5.319 1.00 16.74 104 VAL A C 1
ATOM 609 O O . VAL A 1 104 ? -7.103 10.799 -5.327 1.00 18.74 104 VAL A O 1
ATOM 613 N N . CYS A 1 105 ? -5.090 10.232 -4.530 1.00 12.30 105 CYS A N 1
ATOM 614 C CA . CYS A 1 105 ? -5.694 9.318 -3.573 1.00 16.37 105 CYS A CA 1
ATOM 615 C C . CYS A 1 105 ? -6.584 10.074 -2.576 1.00 16.59 105 CYS A C 1
ATOM 616 O O . CYS A 1 105 ? -7.700 9.639 -2.276 1.00 16.58 105 CYS A O 1
ATOM 619 N N . ALA A 1 106 ? -6.088 11.212 -2.085 1.00 15.81 106 ALA A N 1
ATOM 620 C CA . ALA A 1 106 ? -6.834 12.057 -1.148 1.00 15.75 106 ALA A CA 1
ATOM 621 C C . ALA A 1 106 ? -8.139 12.597 -1.747 1.00 15.22 106 ALA A C 1
ATOM 622 O O . ALA A 1 106 ? -9.152 12.665 -1.075 1.00 14.18 106 ALA A O 1
ATOM 624 N N . LEU A 1 107 ? -8.108 12.972 -3.019 1.00 14.63 107 LEU A N 1
ATOM 625 C CA . LEU A 1 107 ? -9.313 13.441 -3.689 1.00 18.14 107 LEU A CA 1
ATOM 626 C C . LEU A 1 107 ? -10.387 12.356 -3.830 1.00 18.05 107 LEU A C 1
ATOM 627 O O . LEU A 1 107 ? -11.538 12.565 -3.460 1.00 20.70 107 LEU A O 1
ATOM 632 N N . TYR A 1 108 ? -10.012 11.195 -4.349 1.00 21.61 108 TYR A N 1
ATOM 633 C CA . TYR A 1 108 ? -11.002 10.188 -4.736 1.00 19.80 108 TYR A CA 1
ATOM 634 C C . TYR A 1 108 ? -11.415 9.218 -3.628 1.00 21.66 108 TYR A C 1
ATOM 635 O O . TYR A 1 108 ? -12.384 8.465 -3.792 1.00 21.16 108 TYR A O 1
ATOM 644 N N . ILE A 1 109 ? -10.703 9.226 -2.505 1.00 19.92 109 ILE A N 1
ATOM 645 C CA . ILE A 1 109 ? -11.216 8.541 -1.315 1.00 22.42 109 ILE A CA 1
ATOM 646 C C . ILE A 1 109 ? -12.023 9.528 -0.490 1.00 21.54 109 ILE A C 1
ATOM 647 O O . ILE A 1 109 ? -11.468 10.493 0.037 1.00 22.10 109 ILE A O 1
ATOM 652 N N . PRO A 1 110 ? -13.335 9.289 -0.373 1.00 23.14 110 PRO A N 1
ATOM 653 C CA . PRO A 1 110 ? -14.285 10.299 0.115 1.00 20.45 110 PRO A CA 1
ATOM 654 C C . PRO A 1 110 ? -13.925 10.887 1.479 1.00 20.33 110 PRO A C 1
ATOM 655 O O . PRO A 1 110 ? -13.977 12.104 1.668 1.00 21.87 110 PRO A O 1
ATOM 659 N N . GLU A 1 111 ? -13.527 10.033 2.408 1.00 20.66 111 GLU A N 1
ATOM 660 C CA . GLU A 1 111 ? -13.326 10.464 3.784 1.00 19.29 111 GLU A CA 1
ATOM 661 C C . GLU A 1 111 ? -11.985 11.145 4.031 1.00 19.68 111 GLU A C 1
ATOM 662 O O . GLU A 1 111 ? -11.803 11.760 5.080 1.00 22.94 111 GLU A O 1
ATOM 668 N N . VAL A 1 112 ? -11.045 11.039 3.090 1.00 19.78 112 VAL A N 1
ATOM 669 C CA . VAL A 1 112 ? -9.788 11.779 3.210 1.00 18.78 112 VAL A CA 1
ATOM 670 C C . VAL A 1 112 ? -10.060 13.266 3.111 1.00 16.01 112 VAL A C 1
ATOM 671 O O . VAL A 1 112 ? -10.835 13.692 2.263 1.00 17.69 112 VAL A O 1
ATOM 675 N N . GLN A 1 113 ? -9.431 14.045 3.985 1.00 17.30 113 GLN A N 1
ATOM 676 C CA . GLN A 1 113 ? -9.612 15.498 4.012 1.00 21.42 113 GLN A CA 1
ATOM 677 C C . GLN A 1 113 ? -8.289 16.250 3.819 1.00 21.97 113 GLN A C 1
ATOM 678 O O . GLN A 1 113 ? -7.204 15.661 3.875 1.00 20.35 113 GLN A O 1
ATOM 684 N N . PHE A 1 114 ? -8.391 17.553 3.571 1.00 18.66 114 PHE A N 1
ATOM 685 C CA . PHE A 1 114 ? -7.223 18.425 3.570 1.00 20.95 114 PHE A CA 1
ATOM 686 C C . PHE A 1 114 ? -7.386 19.473 4.670 1.00 24.54 114 PHE A C 1
ATOM 687 O O . PHE A 1 114 ? -8.473 20.036 4.835 1.00 27.13 114 PHE A O 1
ATOM 695 N N . ALA A 1 115 ? -6.317 19.738 5.418 1.00 21.17 115 ALA A N 1
ATOM 696 C CA . ALA A 1 115 ? -6.396 20.655 6.542 1.00 17.77 115 ALA A CA 1
ATOM 697 C C . ALA A 1 115 ? -6.568 22.065 6.035 1.00 25.33 115 ALA A C 1
ATOM 698 O O . ALA A 1 115 ? -7.266 22.882 6.630 1.00 24.34 115 ALA A O 1
ATOM 700 N N . ASN A 1 116 ? -5.896 22.338 4.927 1.00 22.66 116 ASN A N 1
ATOM 701 C CA . ASN A 1 116 ? -5.947 23.632 4.293 1.00 20.64 116 ASN A CA 1
ATOM 702 C C . ASN A 1 116 ? -6.198 23.396 2.825 1.00 22.12 116 ASN A C 1
ATOM 703 O O . ASN A 1 116 ? -5.326 22.898 2.124 1.00 25.33 116 ASN A O 1
ATOM 708 N N . VAL A 1 117 ? -7.381 23.749 2.343 1.00 23.94 117 VAL A N 1
ATOM 709 C CA . VAL A 1 117 ? -7.698 23.473 0.945 1.00 23.75 117 VAL A CA 1
ATOM 710 C C . VAL A 1 117 ? -6.898 24.370 -0.018 1.00 25.79 117 VAL A C 1
ATOM 711 O O . VAL A 1 117 ? -6.648 23.987 -1.167 1.00 27.27 117 VAL A O 1
ATOM 715 N N . SER A 1 118 ? -6.479 25.546 0.440 1.00 22.02 118 SER A N 1
ATOM 716 C CA . SER A 1 118 ? -5.655 26.406 -0.414 1.00 29.72 118 SER A CA 1
ATOM 717 C C . SER A 1 118 ? -4.299 25.800 -0.704 1.00 23.20 118 SER A C 1
ATOM 718 O O . SER A 1 118 ? -3.913 25.711 -1.858 1.00 25.06 118 SER A O 1
ATOM 721 N N . THR A 1 119 ? -3.573 25.417 0.340 1.00 21.62 119 THR A N 1
ATOM 722 C CA . THR A 1 119 ? -2.247 24.838 0.178 1.00 21.40 119 THR A CA 1
ATOM 723 C C . THR A 1 119 ? -2.315 23.321 -0.020 1.00 22.53 119 THR A C 1
ATOM 724 O O . THR A 1 119 ? -1.327 22.699 -0.417 1.00 21.64 119 THR A O 1
ATOM 728 N N . MET A 1 120 ? -3.488 22.748 0.252 1.00 21.53 120 MET A N 1
ATOM 729 C CA . MET A 1 120 ? -3.759 21.317 0.047 1.00 22.73 120 MET A CA 1
ATOM 730 C C . MET A 1 120 ? -2.814 20.436 0.834 1.00 21.11 120 MET A C 1
ATOM 731 O O . MET A 1 120 ? -2.409 19.388 0.364 1.00 22.32 120 MET A O 1
ATOM 736 N N . GLU A 1 121 ? -2.468 20.868 2.039 1.00 25.37 121 GLU A N 1
ATOM 737 C CA . GLU A 1 121 ? -1.613 20.090 2.938 1.00 23.47 121 GLU A CA 1
ATOM 738 C C . GLU A 1 121 ? -1.872 20.487 4.384 1.00 21.81 121 GLU A C 1
ATOM 739 O O . GLU A 1 121 ? -2.379 21.565 4.632 1.00 22.28 121 GLU A O 1
ATOM 745 N N . PRO A 1 122 ? -1.609 19.585 5.343 1.00 23.75 122 PRO A N 1
ATOM 746 C CA . PRO A 1 122 ? -1.326 18.166 5.115 1.00 21.19 122 PRO A CA 1
ATOM 747 C C . PRO A 1 122 ? -2.585 17.403 4.750 1.00 20.86 122 PRO A C 1
ATOM 748 O O . PRO A 1 122 ? -3.696 17.919 4.852 1.00 23.33 122 PRO A O 1
ATOM 752 N N . ILE A 1 123 ? -2.400 16.172 4.302 1.00 19.48 123 ILE A N 1
ATOM 753 C CA . ILE A 1 123 ? -3.520 15.317 4.009 1.00 19.40 123 ILE A CA 1
ATOM 754 C C . ILE A 1 123 ? -3.959 14.662 5.300 1.00 23.65 123 ILE A C 1
ATOM 755 O O . ILE A 1 123 ? -3.148 14.106 6.037 1.00 21.72 123 ILE A O 1
ATOM 760 N N . VAL A 1 124 ? -5.250 14.781 5.585 1.00 25.69 124 VAL A N 1
ATOM 761 C CA . VAL A 1 124 ? -5.811 14.301 6.841 1.00 25.08 124 VAL A CA 1
ATOM 762 C C . VAL A 1 124 ? -6.446 12.908 6.700 1.00 23.48 124 VAL A C 1
ATOM 763 O O . VAL A 1 124 ? -7.509 12.748 6.107 1.00 21.41 124 VAL A O 1
ATOM 767 N N . LEU A 1 125 ? -5.804 11.900 7.277 1.00 27.86 125 LEU A N 1
ATOM 768 C CA . LEU A 1 125 ? -6.328 10.532 7.172 1.00 31.32 125 LEU A CA 1
ATOM 769 C C . LEU A 1 125 ? -7.290 10.140 8.271 1.00 28.15 125 LEU A C 1
ATOM 770 O O . LEU A 1 125 ? -8.066 9.208 8.098 1.00 37.18 125 LEU A O 1
ATOM 775 N N . GLN A 1 126 ? -7.241 10.838 9.396 1.00 31.67 126 GLN A N 1
ATOM 776 C CA . GLN A 1 126 ? -7.773 10.294 10.644 1.00 29.97 126 GLN A CA 1
ATOM 777 C C . GLN A 1 126 ? -9.268 9.934 10.597 1.00 30.29 126 GLN A C 1
ATOM 778 O O . GLN A 1 126 ? -9.730 9.126 11.397 1.00 32.64 126 GLN A O 1
ATOM 784 N N . SER A 1 127 ? -10.020 10.501 9.657 1.00 28.29 127 SER A N 1
ATOM 785 C CA . SER A 1 127 ? -11.433 10.140 9.521 1.00 30.01 127 SER A CA 1
ATOM 786 C C . SER A 1 127 ? -11.685 9.024 8.511 1.00 28.20 127 SER A C 1
ATOM 787 O O . SER A 1 127 ? -12.834 8.739 8.187 1.00 27.79 127 SER A O 1
ATOM 790 N N . VAL A 1 128 ? -10.629 8.381 8.022 1.00 24.27 128 VAL A N 1
ATOM 791 C CA . VAL A 1 128 ? -10.813 7.267 7.095 1.00 29.75 128 VAL A CA 1
ATOM 792 C C . VAL A 1 128 ? -11.245 6.004 7.860 1.00 27.40 128 VAL A C 1
ATOM 793 O O . VAL A 1 128 ? -10.532 5.530 8.741 1.00 30.13 128 VAL A O 1
ATOM 797 N N . PRO A 1 129 ? -12.428 5.464 7.524 1.00 26.98 129 PRO A N 1
ATOM 798 C CA . PRO A 1 129 ? -13.004 4.296 8.203 1.00 29.01 129 PRO A CA 1
ATOM 799 C C . PRO A 1 129 ? -12.160 3.044 8.032 1.00 28.11 129 PRO A C 1
ATOM 800 O O . PRO A 1 129 ? -11.476 2.882 7.024 1.00 25.15 129 PRO A O 1
ATOM 804 N N . HIS A 1 130 ? -12.237 2.155 9.009 1.00 30.61 130 HIS A N 1
ATOM 805 C CA . HIS A 1 130 ? -11.573 0.860 8.939 1.00 30.77 130 HIS A CA 1
ATOM 806 C C . HIS A 1 130 ? -11.963 0.096 7.674 1.00 27.71 130 HIS A C 1
ATOM 807 O O . HIS A 1 130 ? -11.140 -0.585 7.074 1.00 28.98 130 HIS A O 1
ATOM 809 N N . ASP A 1 131 ? -13.213 0.228 7.252 1.00 31.17 131 ASP A N 1
ATOM 810 C CA . ASP A 1 131 ? -13.678 -0.457 6.042 1.00 36.23 131 ASP A CA 1
ATOM 811 C C . ASP A 1 131 ? -12.944 -0.083 4.727 1.00 34.37 131 ASP A C 1
ATOM 812 O O . ASP A 1 131 ? -13.136 -0.749 3.711 1.00 35.32 131 ASP A O 1
ATOM 817 N N . ARG A 1 132 ? -12.119 0.962 4.728 1.00 24.15 132 ARG A N 1
ATOM 818 C CA . ARG A 1 132 ? -11.384 1.305 3.522 1.00 22.36 132 ARG A CA 1
ATOM 819 C C . ARG A 1 132 ? -10.031 0.619 3.504 1.00 25.30 132 ARG A C 1
ATOM 820 O O . ARG A 1 132 ? -9.373 0.553 2.476 1.00 22.80 132 ARG A O 1
ATOM 828 N N . TYR A 1 133 ? -9.619 0.096 4.648 1.00 27.51 133 TYR A N 1
ATOM 829 C CA . TYR A 1 133 ? -8.329 -0.567 4.741 1.00 26.06 133 TYR A CA 1
ATOM 830 C C . TYR A 1 133 ? -8.469 -2.092 4.701 1.00 30.21 133 TYR A C 1
ATOM 831 O O . TYR A 1 133 ? -7.462 -2.803 4.602 1.00 28.99 133 TYR A O 1
ATOM 840 N N . ASN A 1 134 ? -9.702 -2.599 4.771 1.00 24.86 134 ASN A N 1
ATOM 841 C CA . ASN A 1 134 ? -9.904 -4.046 4.712 1.00 26.30 134 ASN A CA 1
ATOM 842 C C . ASN A 1 134 ? -10.469 -4.539 3.376 1.00 27.75 134 ASN A C 1
ATOM 843 O O . ASN A 1 134 ? -11.351 -5.392 3.348 1.00 28.52 134 ASN A O 1
ATOM 848 N N . LYS A 1 135 ? -9.973 -3.995 2.273 1.00 23.74 135 LYS A N 1
ATOM 849 C CA . LYS A 1 135 ? -10.474 -4.371 0.968 1.00 21.13 135 LYS A CA 1
ATOM 850 C C . LYS A 1 135 ? -9.288 -4.885 0.148 1.00 28.71 135 LYS A C 1
ATOM 851 O O . LYS A 1 135 ? -8.125 -4.720 0.536 1.00 26.91 135 LYS A O 1
ATOM 855 N N . THR A 1 136 ? -9.582 -5.533 -0.971 1.00 24.31 136 THR A N 1
ATOM 856 C CA . THR A 1 136 ? -8.539 -5.900 -1.903 1.00 25.27 136 THR A CA 1
ATOM 857 C C . THR A 1 136 ? -8.839 -5.266 -3.248 1.00 19.60 136 THR A C 1
ATOM 858 O O . THR A 1 136 ? -9.954 -5.383 -3.759 1.00 18.55 136 THR A O 1
ATOM 862 N N . CYS A 1 137 ? -7.841 -4.597 -3.813 1.00 17.21 137 CYS A N 1
ATOM 863 C CA . CYS A 1 137 ? -7.954 -4.000 -5.149 1.00 19.35 137 CYS A CA 1
ATOM 864 C C . CYS A 1 137 ? -8.095 -5.087 -6.210 1.00 20.23 137 CYS A C 1
ATOM 865 O O . CYS A 1 137 ? -7.216 -5.930 -6.361 1.00 20.60 137 CYS A O 1
ATOM 868 N N . TYR A 1 138 ? -9.200 -5.048 -6.948 1.00 18.48 138 TYR A N 1
ATOM 869 C CA . TYR A 1 138 ? -9.496 -6.051 -7.956 1.00 16.84 138 TYR A CA 1
ATOM 870 C C . TYR A 1 138 ? -8.570 -5.937 -9.173 1.00 18.42 138 TYR A C 1
ATOM 871 O O . TYR A 1 138 ? -8.228 -6.939 -9.803 1.00 20.25 138 TYR A O 1
ATOM 880 N N . ILE A 1 139 ? -8.177 -4.715 -9.501 1.00 17.68 139 ILE A N 1
ATOM 881 C CA . ILE A 1 139 ? -7.230 -4.474 -10.570 1.00 19.71 139 ILE A CA 1
ATOM 882 C C . ILE A 1 139 ? -5.870 -5.086 -10.232 1.00 20.74 139 ILE A C 1
ATOM 883 O O . ILE A 1 139 ? -5.257 -5.783 -11.047 1.00 19.45 139 ILE A O 1
ATOM 888 N N . CYS A 1 140 ? -5.404 -4.813 -9.024 1.00 18.80 140 CYS A N 1
ATOM 889 C CA . CYS A 1 140 ? -4.208 -5.454 -8.532 1.00 19.93 140 CYS A CA 1
ATOM 890 C C . CYS A 1 140 ? -4.333 -6.971 -8.556 1.00 25.70 140 CYS A C 1
ATOM 891 O O . CYS A 1 140 ? -3.379 -7.667 -8.948 1.00 23.49 140 CYS A O 1
ATOM 894 N N . ASP A 1 141 ? -5.490 -7.479 -8.119 1.00 22.39 141 ASP A N 1
ATOM 895 C CA . ASP A 1 141 ? -5.668 -8.917 -7.954 1.00 22.99 141 ASP A CA 1
ATOM 896 C C . ASP A 1 141 ? -5.768 -9.644 -9.306 1.00 22.81 141 ASP A C 1
ATOM 897 O O . ASP A 1 141 ? -5.197 -10.720 -9.466 1.00 24.70 141 ASP A O 1
ATOM 902 N N . GLU A 1 142 ? -6.457 -9.049 -10.277 1.00 20.93 142 GLU A N 1
ATOM 903 C CA . GLU A 1 142 ? -6.499 -9.609 -11.630 1.00 22.60 142 GLU A CA 1
ATOM 904 C C . GLU A 1 142 ? -5.104 -9.609 -12.268 1.00 24.33 142 GLU A C 1
ATOM 905 O O . GLU A 1 142 ? -4.845 -10.361 -13.190 1.00 21.45 142 GLU A O 1
ATOM 911 N N . GLN A 1 143 ? -4.201 -8.779 -11.757 1.00 26.90 143 GLN A N 1
ATOM 912 C CA . GLN A 1 143 ? -2.821 -8.779 -12.225 1.00 24.56 143 GLN A CA 1
ATOM 913 C C . GLN A 1 143 ? -2.038 -9.824 -11.462 1.00 20.62 143 GLN A C 1
ATOM 914 O O . GLN A 1 143 ? -0.863 -10.058 -11.740 1.00 21.29 143 GLN A O 1
ATOM 920 N N . GLY A 1 144 ? -2.699 -10.443 -10.487 1.00 21.55 144 GLY A N 1
ATOM 921 C CA . GLY A 1 144 ? -2.088 -11.489 -9.689 1.00 24.56 144 GLY A CA 1
ATOM 922 C C . GLY A 1 144 ? -1.158 -10.973 -8.611 1.00 26.32 144 GLY A C 1
ATOM 923 O O . GLY A 1 144 ? -0.317 -11.714 -8.096 1.00 34.67 144 GLY A O 1
ATOM 924 N N . ARG A 1 145 ? -1.317 -9.704 -8.254 1.00 24.19 145 ARG A N 1
ATOM 925 C CA . ARG A 1 145 ? -0.501 -9.093 -7.213 1.00 23.96 145 ARG A CA 1
ATOM 926 C C . ARG A 1 145 ? -1.222 -9.063 -5.878 1.00 22.80 145 ARG A C 1
ATOM 927 O O . ARG A 1 145 ? -1.820 -8.058 -5.527 1.00 24.14 145 ARG A O 1
ATOM 935 N N . GLU A 1 146 ? -1.162 -10.157 -5.127 1.00 27.89 146 GLU A N 1
ATOM 936 C CA . GLU A 1 146 ? -1.982 -10.286 -3.917 1.00 27.64 146 GLU A CA 1
ATOM 937 C C . GLU A 1 146 ? -1.446 -9.483 -2.736 1.00 26.19 146 GLU A C 1
ATOM 938 O O . GLU A 1 146 ? -2.211 -9.124 -1.838 1.00 28.66 146 GLU A O 1
ATOM 940 N N . SER A 1 147 ? -0.144 -9.215 -2.718 1.00 21.39 147 SER A N 1
ATOM 941 C CA . SER A 1 147 ? 0.408 -8.325 -1.702 1.00 25.77 147 SER A CA 1
ATOM 942 C C . SER A 1 147 ? 0.031 -6.872 -1.971 1.00 26.78 147 SER A C 1
ATOM 943 O O . SER A 1 147 ? -0.356 -6.130 -1.061 1.00 27.70 147 SER A O 1
ATOM 946 N N . LYS A 1 148 ? 0.157 -6.459 -3.221 1.00 22.48 148 LYS A N 1
ATOM 947 C CA . LYS A 1 148 ? -0.161 -5.087 -3.571 1.00 27.48 148 LYS A CA 1
ATOM 948 C C . LYS A 1 148 ? -1.660 -4.820 -3.387 1.00 24.18 148 LYS A C 1
ATOM 949 O O . LYS A 1 148 ? -2.058 -3.727 -2.980 1.00 23.30 148 LYS A O 1
ATOM 955 N N . ALA A 1 149 ? -2.478 -5.836 -3.650 1.00 23.26 149 ALA A N 1
ATOM 956 C CA . ALA A 1 149 ? -3.930 -5.665 -3.656 1.00 25.60 149 ALA A CA 1
ATOM 957 C C . ALA A 1 149 ? -4.497 -5.328 -2.275 1.00 28.08 149 ALA A C 1
ATOM 958 O O . ALA A 1 149 ? -5.589 -4.754 -2.162 1.00 24.57 149 ALA A O 1
ATOM 960 N N . ALA A 1 150 ? -3.754 -5.684 -1.230 1.00 28.67 150 ALA A N 1
ATOM 961 C CA . ALA A 1 150 ? -4.234 -5.518 0.137 1.00 27.48 150 ALA A CA 1
ATOM 962 C C . ALA A 1 150 ? -3.638 -4.270 0.768 1.00 26.12 150 ALA A C 1
ATOM 963 O O . ALA A 1 150 ? -4.042 -3.855 1.850 1.00 27.64 150 ALA A O 1
ATOM 965 N N . THR A 1 151 ? -2.666 -3.685 0.080 1.00 25.52 151 THR A N 1
ATOM 966 C CA . THR A 1 151 ? -1.972 -2.491 0.554 1.00 25.61 151 THR A CA 1
ATOM 967 C C . THR A 1 151 ? -2.888 -1.282 0.516 1.00 23.69 151 THR A C 1
ATOM 968 O O . THR A 1 151 ? -3.699 -1.158 -0.389 1.00 23.09 151 THR A O 1
ATOM 972 N N . GLY A 1 152 ? -2.777 -0.412 1.509 1.00 21.41 152 GLY A N 1
ATOM 973 C CA . GLY A 1 152 ? -3.376 0.903 1.423 1.00 21.18 152 GLY A CA 1
ATOM 974 C C . GLY A 1 152 ? -4.882 0.924 1.536 1.00 22.85 152 GLY A C 1
ATOM 975 O O . GLY A 1 152 ? -5.482 0.077 2.204 1.00 27.24 152 GLY A O 1
ATOM 976 N N . ALA A 1 153 ? -5.496 1.904 0.885 1.00 19.77 153 ALA A N 1
ATOM 977 C CA . ALA A 1 153 ? -6.937 2.052 0.943 1.00 19.86 153 ALA A CA 1
ATOM 978 C C . ALA A 1 153 ? -7.561 1.949 -0.433 1.00 20.70 153 ALA A C 1
ATOM 979 O O . ALA A 1 153 ? -6.964 2.327 -1.429 1.00 22.50 153 ALA A O 1
ATOM 981 N N . CYS A 1 154 ? -8.781 1.442 -0.484 1.00 20.97 154 CYS A N 1
ATOM 982 C CA . CYS A 1 154 ? -9.493 1.335 -1.743 1.00 22.61 154 CYS A CA 1
ATOM 983 C C . CYS A 1 154 ? -10.651 2.288 -1.788 1.00 20.02 154 CYS A C 1
ATOM 984 O O . CYS A 1 154 ? -11.247 2.592 -0.764 1.00 21.88 154 CYS A O 1
ATOM 987 N N . MET A 1 155 ? -10.968 2.759 -2.983 1.00 18.21 155 MET A N 1
ATOM 988 C CA . MET A 1 155 ? -12.230 3.433 -3.184 1.00 22.42 155 MET A CA 1
ATOM 989 C C . MET A 1 155 ? -13.193 2.378 -3.672 1.00 19.83 155 MET A C 1
ATOM 990 O O . MET A 1 155 ? -12.790 1.269 -3.970 1.00 21.31 155 MET A O 1
ATOM 995 N N . THR A 1 156 ? -14.468 2.715 -3.721 1.00 20.10 156 THR A N 1
ATOM 996 C CA . THR A 1 156 ? -15.493 1.787 -4.160 1.00 18.75 156 THR A CA 1
ATOM 997 C C . THR A 1 156 ? -16.166 2.296 -5.414 1.00 20.73 156 THR A C 1
ATOM 998 O O . THR A 1 156 ? -16.428 3.491 -5.534 1.00 20.21 156 THR A O 1
ATOM 1002 N N . CYS A 1 157 ? -16.401 1.388 -6.359 1.00 22.35 157 CYS A N 1
ATOM 1003 C CA . CYS A 1 157 ? -17.152 1.700 -7.571 1.00 22.65 157 CYS A CA 1
ATOM 1004 C C . CYS A 1 157 ? -18.408 2.500 -7.245 1.00 25.74 157 CYS A C 1
ATOM 1005 O O . CYS A 1 157 ? -19.169 2.157 -6.338 1.00 23.20 157 CYS A O 1
ATOM 1008 N N . ASN A 1 158 ? -18.621 3.562 -8.004 1.00 25.66 158 ASN A N 1
ATOM 1009 C CA . ASN A 1 158 ? -19.669 4.509 -7.704 1.00 27.90 158 ASN A CA 1
ATOM 1010 C C . ASN A 1 158 ? -21.022 4.062 -8.247 1.00 25.32 158 ASN A C 1
ATOM 1011 O O . ASN A 1 158 ? -22.045 4.682 -7.980 1.00 33.39 158 ASN A O 1
ATOM 1016 N N . LYS A 1 159 ? -21.031 2.982 -9.010 1.00 25.19 159 LYS A N 1
ATOM 1017 C CA . LYS A 1 159 ? -22.290 2.383 -9.444 1.00 28.82 159 LYS A CA 1
ATOM 1018 C C . LYS A 1 159 ? -23.111 1.974 -8.229 1.00 30.50 159 LYS A C 1
ATOM 1019 O O . LYS A 1 159 ? -22.576 1.404 -7.267 1.00 29.99 159 L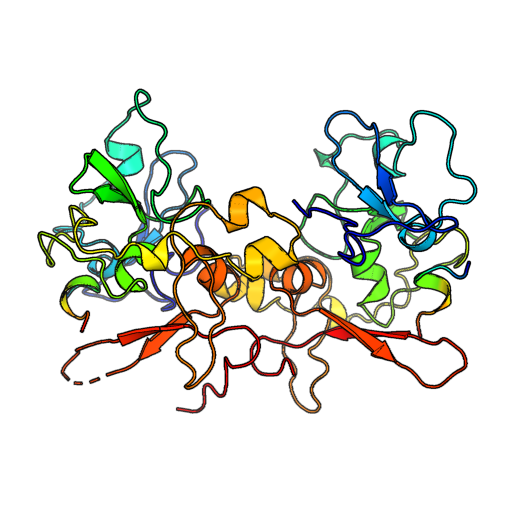YS A O 1
ATOM 1025 N N . HIS A 1 160 ? -24.405 2.276 -8.253 1.00 36.30 160 HIS A N 1
ATOM 1026 C CA . HIS A 1 160 ? -25.273 1.851 -7.160 1.00 38.83 160 HIS A CA 1
ATOM 1027 C C . HIS A 1 160 ? -25.351 0.339 -7.143 1.00 35.52 160 HIS A C 1
ATOM 1028 O O . HIS A 1 160 ? -25.736 -0.265 -8.145 1.00 36.06 160 HIS A O 1
ATOM 1035 N N . GLY A 1 161 ? -24.971 -0.271 -6.023 1.00 31.80 161 GLY A N 1
ATOM 1036 C CA . GLY A 1 161 ? -25.099 -1.712 -5.875 1.00 38.17 161 GLY A CA 1
ATOM 1037 C C . GLY A 1 161 ? -23.799 -2.486 -6.024 1.00 32.34 161 GLY A C 1
ATOM 1038 O O . GLY A 1 161 ? -23.558 -3.468 -5.326 1.00 38.55 161 GLY A O 1
ATOM 1039 N N . CYS A 1 162 ? -22.949 -2.037 -6.936 1.00 29.75 162 CYS A N 1
ATOM 1040 C CA . CYS A 1 162 ? -21.638 -2.637 -7.113 1.00 28.31 162 CYS A CA 1
ATOM 1041 C C . CYS A 1 162 ? -20.762 -2.338 -5.910 1.00 28.81 162 CYS A C 1
ATOM 1042 O O . CYS A 1 162 ? -20.813 -1.236 -5.368 1.00 32.09 162 CYS A O 1
ATOM 1045 N N . ARG A 1 163 ? -19.959 -3.316 -5.495 1.00 28.65 163 ARG A N 1
ATOM 1046 C CA . ARG A 1 163 ? -19.069 -3.138 -4.353 1.00 29.43 163 ARG A CA 1
ATOM 1047 C C . ARG A 1 163 ? -17.630 -3.469 -4.726 1.00 29.06 163 ARG A C 1
ATOM 1048 O O . ARG A 1 163 ? -16.829 -3.879 -3.875 1.00 31.50 163 ARG A O 1
ATOM 1056 N N . GLN A 1 164 ? -17.311 -3.287 -6.006 1.00 24.04 164 GLN A N 1
ATOM 1057 C CA . GLN A 1 164 ? -15.945 -3.446 -6.494 1.00 21.22 164 GLN A CA 1
ATOM 1058 C C . GLN A 1 164 ? -15.010 -2.415 -5.851 1.00 24.75 164 GLN A C 1
ATOM 1059 O O . GLN A 1 164 ? -15.344 -1.217 -5.745 1.00 23.63 164 GLN A O 1
ATOM 1065 N N . ALA A 1 165 ? -13.836 -2.881 -5.432 1.00 20.99 165 ALA A N 1
ATOM 1066 C CA . ALA A 1 165 ? -12.888 -2.023 -4.733 1.00 19.24 165 ALA A CA 1
ATOM 1067 C C . ALA A 1 165 ? -11.544 -1.958 -5.449 1.00 22.85 165 ALA A C 1
ATOM 1068 O O . ALA A 1 165 ? -11.006 -2.977 -5.929 1.00 24.65 165 ALA A O 1
ATOM 1070 N N . PHE A 1 166 ? -10.984 -0.755 -5.500 1.00 18.22 166 PHE A N 1
ATOM 1071 C CA . PHE A 1 166 ? -9.726 -0.569 -6.190 1.00 17.42 166 PHE A CA 1
ATOM 1072 C C . PHE A 1 166 ? -8.994 0.663 -5.700 1.00 18.26 166 PHE A C 1
ATOM 1073 O O . PHE A 1 166 ? -9.625 1.659 -5.336 1.00 19.03 166 PHE A O 1
ATOM 1081 N N . HIS A 1 167 ? -7.663 0.580 -5.700 1.00 16.97 167 HIS A N 1
ATOM 1082 C CA . HIS A 1 167 ? -6.799 1.727 -5.446 1.00 17.74 167 HIS A CA 1
ATOM 1083 C C . HIS A 1 167 ? -7.151 2.875 -6.394 1.00 15.64 167 HIS A C 1
ATOM 1084 O O . HIS A 1 167 ? -7.439 2.638 -7.572 1.00 15.74 167 HIS A O 1
ATOM 1091 N N . VAL A 1 168 ? -7.142 4.101 -5.876 1.00 13.40 168 VAL A N 1
ATOM 1092 C CA . VAL A 1 168 ? -7.355 5.279 -6.697 1.00 15.37 168 VAL A CA 1
ATOM 1093 C C . VAL A 1 168 ? -6.356 5.343 -7.840 1.00 18.23 168 VAL A C 1
ATOM 1094 O O . VAL A 1 168 ? -6.725 5.600 -8.995 1.00 16.49 168 VAL A O 1
ATOM 1098 N N . THR A 1 169 ? -5.090 5.101 -7.522 1.00 18.02 169 THR A N 1
ATOM 1099 C CA . THR A 1 169 ? -4.054 5.169 -8.542 1.00 20.44 169 THR A CA 1
ATOM 1100 C C . THR A 1 169 ? -4.201 4.060 -9.590 1.00 22.25 169 THR A C 1
ATOM 1101 O O . THR A 1 169 ? -3.832 4.259 -10.747 1.00 28.12 169 THR A O 1
ATOM 1105 N N . CYS A 1 170 ? -4.732 2.899 -9.211 1.00 19.55 170 CYS A N 1
ATOM 1106 C CA . CYS A 1 170 ? -4.905 1.827 -10.198 1.00 18.38 170 CYS A CA 1
ATOM 1107 C C . CYS A 1 170 ? -5.989 2.181 -11.210 1.00 23.68 170 CYS A C 1
ATOM 1108 O O . CYS A 1 170 ? -5.850 1.893 -12.405 1.00 27.65 170 CYS A O 1
ATOM 1111 N N . ALA A 1 171 ? -7.070 2.795 -10.734 1.00 19.84 171 ALA A N 1
ATOM 1112 C CA . ALA A 1 171 ? -8.160 3.170 -11.620 1.00 20.43 171 ALA A CA 1
ATOM 1113 C C . ALA A 1 171 ? -7.713 4.349 -12.511 1.00 25.57 171 ALA A C 1
ATOM 1114 O O . ALA A 1 171 ? -8.171 4.504 -13.658 1.00 23.76 171 ALA A O 1
ATOM 1116 N N . GLN A 1 172 ? -6.786 5.151 -11.987 1.00 23.68 172 GLN A N 1
ATOM 1117 C CA . GLN A 1 172 ? -6.250 6.290 -12.727 1.00 27.41 172 GLN A CA 1
ATOM 1118 C C . GLN A 1 172 ? -5.560 5.826 -14.012 1.00 26.36 172 GLN A C 1
ATOM 1119 O O . GLN A 1 172 ? -5.804 6.382 -15.079 1.00 30.01 172 GLN A O 1
ATOM 1125 N N . PHE A 1 173 ? -4.708 4.811 -13.915 1.00 22.64 173 PHE A N 1
ATOM 1126 C CA . PHE A 1 173 ? -3.977 4.321 -15.090 1.00 25.27 173 PHE A CA 1
ATOM 1127 C C . PHE A 1 173 ? -4.848 3.428 -15.952 1.00 18.56 173 PHE A C 1
ATOM 1128 O O . PHE A 1 173 ? -4.594 3.260 -17.124 1.00 21.60 173 PHE A O 1
ATOM 1136 N N . ALA A 1 174 ? -5.888 2.862 -15.370 1.00 22.87 174 ALA A N 1
ATOM 1137 C CA . ALA A 1 174 ? -6.856 2.108 -16.153 1.00 22.43 174 ALA A CA 1
ATOM 1138 C C . ALA A 1 174 ? -7.844 3.044 -16.790 1.00 20.85 174 ALA A C 1
ATOM 1139 O O . ALA A 1 174 ? -8.675 2.606 -17.564 1.00 23.28 174 ALA A O 1
ATOM 1141 N N . GLY A 1 175 ? -7.757 4.326 -16.445 1.00 21.50 175 GLY A N 1
ATOM 1142 C CA . GLY A 1 175 ? -8.654 5.341 -16.960 1.00 20.08 175 GLY A CA 1
ATOM 1143 C C . GLY A 1 175 ? -10.059 5.205 -16.413 1.00 25.20 175 GLY A C 1
ATOM 1144 O O . GLY A 1 175 ? -11.023 5.349 -17.152 1.00 29.24 175 GLY A O 1
ATOM 1145 N N . LEU A 1 176 ? -10.182 4.925 -15.116 1.00 29.31 176 LEU A N 1
ATOM 1146 C CA . LEU A 1 176 ? -11.483 4.610 -14.506 1.00 26.01 176 LEU A CA 1
ATOM 1147 C C . LEU A 1 176 ? -11.950 5.712 -13.543 1.00 28.04 176 LEU A C 1
ATOM 1148 O O . LEU A 1 176 ? -12.971 5.571 -12.859 1.00 26.78 176 LEU A O 1
ATOM 1153 N N . LEU A 1 177 ? -11.213 6.816 -13.509 1.00 22.87 177 LEU A N 1
ATOM 1154 C CA . LEU A 1 177 ? -11.582 7.937 -12.663 1.00 22.95 177 LEU A CA 1
ATOM 1155 C C . LEU A 1 177 ? -12.289 9.030 -13.438 1.00 27.56 177 LEU A C 1
ATOM 1156 O O . LEU A 1 177 ? -12.103 9.173 -14.643 1.00 26.26 177 LEU A O 1
ATOM 1161 N N . CYS A 1 178 ? -13.081 9.826 -12.725 1.00 30.29 178 CYS A N 1
ATOM 1162 C CA . CYS A 1 178 ? -13.724 10.984 -13.334 1.00 31.86 178 CYS A CA 1
ATOM 1163 C C . CYS A 1 178 ? -14.250 11.980 -12.311 1.00 31.90 178 CYS A C 1
ATOM 1164 O O . CYS A 1 178 ? -14.598 11.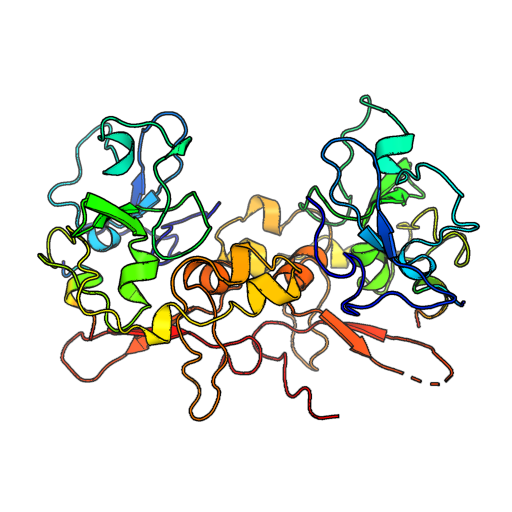635 -11.182 1.00 26.42 178 CYS A O 1
ATOM 1167 N N . GLU A 1 179 ? -14.289 13.235 -12.732 1.00 35.42 179 GLU A N 1
ATOM 1168 C CA . GLU A 1 179 ? -14.805 14.312 -11.911 1.00 33.05 179 GLU A CA 1
ATOM 1169 C C . GLU A 1 179 ? -16.201 14.645 -12.392 1.00 36.54 179 GLU A C 1
ATOM 1170 O O . GLU A 1 179 ? -16.375 15.200 -13.470 1.00 43.09 179 GLU A O 1
ATOM 1176 N N . GLU A 1 180 ? -17.200 14.284 -11.598 1.00 37.85 180 GLU A N 1
ATOM 1177 C CA . GLU A 1 180 ? -18.586 14.565 -11.940 1.00 35.65 180 GLU A CA 1
ATOM 1178 C C . GLU A 1 180 ? -19.058 15.813 -11.177 1.00 43.90 180 GLU A C 1
ATOM 1179 O O . GLU A 1 180 ? -18.598 16.087 -10.063 1.00 37.74 180 GLU A O 1
ATOM 1185 N N . GLU A 1 181 ? -19.963 16.577 -11.786 1.00 50.85 181 GLU A N 1
ATOM 1186 C CA . GLU A 1 181 ? -20.530 17.767 -11.147 1.00 44.10 181 GLU A CA 1
ATOM 1187 C C . GLU A 1 181 ? -21.324 17.407 -9.893 1.00 38.78 181 GLU A C 1
ATOM 1188 O O . GLU A 1 181 ? -22.048 16.419 -9.867 1.00 40.56 181 GLU A O 1
ATOM 1190 N N . GLY A 1 182 ? -21.177 18.218 -8.853 1.00 43.63 182 GLY A N 1
ATOM 1191 C CA . GLY A 1 182 ? -21.891 18.002 -7.611 1.00 43.45 182 GLY A CA 1
ATOM 1192 C C . GLY A 1 182 ? -22.844 19.137 -7.290 1.00 45.79 182 GLY A C 1
ATOM 1193 O O . GLY A 1 182 ? -22.799 20.196 -7.909 1.00 48.89 182 GLY A O 1
ATOM 1194 N N . ASN A 1 183 ? -23.714 18.914 -6.314 1.00 45.45 183 ASN A N 1
ATOM 1195 C CA . ASN A 1 183 ? -24.634 19.950 -5.873 1.00 50.50 183 ASN A CA 1
ATOM 1196 C C . ASN A 1 183 ? -23.864 21.043 -5.156 1.00 55.26 183 ASN A C 1
ATOM 1197 O O . ASN A 1 183 ? -23.084 20.778 -4.247 1.00 61.13 183 ASN A O 1
ATOM 1202 N N . GLY A 1 184 ? -24.073 22.281 -5.568 1.00 54.35 184 GLY A N 1
ATOM 1203 C CA . GLY A 1 184 ? -23.341 23.375 -4.969 1.00 57.45 184 GLY A CA 1
ATOM 1204 C C . GLY A 1 184 ? -22.747 24.232 -6.059 1.00 61.10 184 GLY A C 1
ATOM 1205 O O . GLY A 1 184 ? -22.812 23.876 -7.240 1.00 64.76 184 GLY A O 1
ATOM 1206 N N . ALA A 1 185 ? -22.173 25.364 -5.669 1.00 60.92 185 ALA A N 1
ATOM 1207 C CA . ALA A 1 185 ? -21.635 26.306 -6.639 1.00 67.05 185 ALA A CA 1
ATOM 1208 C C . ALA A 1 185 ? -20.646 25.590 -7.551 1.00 66.54 185 ALA A C 1
ATOM 1209 O O . ALA A 1 185 ? -20.877 25.437 -8.754 1.00 66.67 185 ALA A O 1
ATOM 1211 N N . ASP A 1 186 ? -19.560 25.113 -6.951 1.00 58.57 186 ASP A N 1
ATOM 1212 C CA . ASP A 1 186 ? -18.494 24.493 -7.716 1.00 57.22 186 ASP A CA 1
ATOM 1213 C C . ASP A 1 186 ? -18.008 23.198 -7.081 1.00 52.62 186 ASP A C 1
ATOM 1214 O O . ASP A 1 186 ? -16.836 22.838 -7.195 1.00 50.13 186 ASP A O 1
ATOM 1219 N N . ASN A 1 187 ? -18.921 22.503 -6.418 1.00 52.64 187 ASN A N 1
ATOM 1220 C CA . ASN A 1 187 ? -18.580 21.257 -5.781 1.00 44.82 187 ASN A CA 1
ATOM 1221 C C . ASN A 1 187 ? -18.365 20.163 -6.809 1.00 43.08 187 ASN A C 1
ATOM 1222 O O . ASN A 1 187 ? -19.255 19.856 -7.603 1.00 45.41 187 ASN A O 1
ATOM 1227 N N . VAL A 1 188 ? -17.180 19.570 -6.778 1.00 33.00 188 VAL A N 1
ATOM 1228 C CA . VAL A 1 188 ? -16.892 18.404 -7.586 1.00 33.66 188 VAL A CA 1
ATOM 1229 C C . VAL A 1 188 ? -17.026 17.137 -6.738 1.00 33.46 188 VAL A C 1
ATOM 1230 O O . VAL A 1 188 ? -16.609 17.093 -5.576 1.00 28.89 188 VAL A O 1
ATOM 1234 N N . GLN A 1 189 ? -17.628 16.111 -7.322 1.00 32.89 189 GLN A N 1
ATOM 1235 C CA . GLN A 1 189 ? -17.620 14.784 -6.727 1.00 32.20 189 GLN A CA 1
ATOM 1236 C C . GLN A 1 189 ? -16.573 13.947 -7.445 1.00 28.00 189 GLN A C 1
ATOM 1237 O O . GLN A 1 189 ? -16.729 13.636 -8.617 1.00 30.22 189 GLN A O 1
ATOM 1243 N N . TYR A 1 190 ? -15.486 13.627 -6.755 1.00 27.25 190 TYR A N 1
ATOM 1244 C CA . TYR A 1 190 ? -14.413 12.822 -7.340 1.00 24.25 190 TYR A CA 1
ATOM 1245 C C . TYR A 1 190 ? -14.715 11.348 -7.165 1.00 23.48 190 TYR A C 1
ATOM 1246 O O . TYR A 1 190 ? -14.697 10.821 -6.033 1.00 20.52 190 TYR A O 1
ATOM 1255 N N . CYS A 1 191 ? -15.019 10.686 -8.272 1.00 23.88 191 CYS A N 1
ATOM 1256 C CA . CYS A 1 191 ? -15.411 9.286 -8.188 1.00 24.67 191 CYS A CA 1
ATOM 1257 C C . CYS A 1 191 ? -14.773 8.403 -9.243 1.00 22.78 191 CYS A C 1
ATOM 1258 O O . CYS A 1 191 ? -13.926 8.845 -10.011 1.00 26.06 191 CYS A O 1
ATOM 1261 N N . GLY A 1 192 ? -15.171 7.135 -9.238 1.00 26.11 192 GLY A N 1
ATOM 1262 C CA . GLY A 1 192 ? -14.606 6.139 -10.131 1.00 25.40 192 GLY A CA 1
ATOM 1263 C C . GLY A 1 192 ? -15.578 5.014 -10.415 1.00 24.28 192 GLY A C 1
ATOM 1264 O O . GLY A 1 192 ? -16.643 4.941 -9.816 1.00 24.57 192 GLY A O 1
ATOM 1265 N N . TYR A 1 193 ? -15.223 4.139 -11.347 1.00 26.43 193 TYR A N 1
ATOM 1266 C CA . TYR A 1 193 ? -16.082 3.007 -11.698 1.00 27.02 193 TYR A CA 1
ATOM 1267 C C . TYR A 1 193 ? -15.227 1.814 -12.078 1.00 28.43 193 TYR A C 1
ATOM 1268 O O . TYR A 1 193 ? -14.158 1.983 -12.678 1.00 29.43 193 TYR A O 1
ATOM 1277 N N . CYS A 1 194 ? -15.680 0.610 -11.729 1.00 24.81 194 CYS A N 1
ATOM 1278 C CA . CYS A 1 194 ? -14.956 -0.587 -12.133 1.00 24.16 194 CYS A CA 1
ATOM 1279 C C . CYS A 1 194 ? -15.129 -0.778 -13.636 1.00 26.91 194 CYS A C 1
ATOM 1280 O O . CYS A 1 194 ? -15.938 -0.087 -14.259 1.00 29.53 194 CYS A O 1
ATOM 1283 N N . LYS A 1 195 ? -14.387 -1.713 -14.221 1.00 24.16 195 LYS A N 1
ATOM 1284 C CA . LYS A 1 195 ? -14.419 -1.895 -15.671 1.00 24.77 195 LYS A CA 1
ATOM 1285 C C . LYS A 1 195 ? -15.832 -2.204 -16.192 1.00 23.82 195 LYS A C 1
ATOM 1286 O O . LYS A 1 195 ? -16.137 -1.947 -17.355 1.00 26.54 195 LYS A O 1
ATOM 1292 N N . TYR A 1 196 ? -16.694 -2.732 -15.325 1.00 23.68 196 TYR A N 1
ATOM 1293 C CA . TYR A 1 196 ? -18.047 -3.120 -15.737 1.00 26.69 196 TYR A CA 1
ATOM 1294 C C . TYR A 1 196 ? -18.977 -1.937 -15.913 1.00 27.43 196 TYR A C 1
ATOM 1295 O O . TYR A 1 196 ? -19.919 -1.999 -16.698 1.00 24.13 196 TYR A O 1
ATOM 1304 N N . HIS A 1 197 ? -18.712 -0.864 -15.174 1.00 34.74 197 HIS A N 1
ATOM 1305 C CA . HIS A 1 197 ? -19.717 0.176 -14.966 1.00 30.02 197 HIS A CA 1
ATOM 1306 C C . HIS A 1 197 ? -19.316 1.584 -15.387 1.00 27.93 197 HIS A C 1
ATOM 1307 O O . HIS A 1 197 ? -20.009 2.543 -15.057 1.00 30.56 197 HIS A O 1
ATOM 1314 N N . PHE A 1 198 ? -18.224 1.713 -16.129 1.00 24.41 198 PHE A N 1
ATOM 1315 C CA . PHE A 1 198 ? -17.792 3.026 -16.596 1.00 33.39 198 PHE A CA 1
ATOM 1316 C C . PHE A 1 198 ? -18.687 3.547 -17.748 1.00 40.35 198 PHE A C 1
ATOM 1317 O O . PHE A 1 198 ? -18.733 2.960 -18.837 1.00 48.92 198 PHE A O 1
ATOM 1325 N N . SER A 1 199 ? -19.376 4.661 -17.497 1.00 42.65 199 SER A N 1
ATOM 1326 C CA . SER A 1 199 ? -20.397 5.224 -18.401 1.00 43.28 199 SER A CA 1
ATOM 1327 C C . SER A 1 199 ? -21.415 4.186 -18.872 1.00 52.04 199 SER A C 1
ATOM 1328 O O . SER A 1 199 ? -21.868 3.365 -18.071 1.00 58.60 199 SER A O 1
ATOM 1331 N N . GLU B 1 20 ? 8.251 -12.036 -5.127 1.00 31.09 20 GLU B N 1
ATOM 1332 C CA . GLU B 1 20 ? 8.447 -13.044 -6.163 1.00 34.09 20 GLU B CA 1
ATOM 1333 C C . GLU B 1 20 ? 7.303 -13.048 -7.196 1.00 31.53 20 GLU B C 1
ATOM 1334 O O . GLU B 1 20 ? 6.698 -12.012 -7.463 1.00 30.24 20 GLU B O 1
ATOM 1340 N N . MET B 1 21 ? 7.009 -14.223 -7.759 1.00 32.32 21 MET B N 1
ATOM 1341 C CA . MET B 1 21 ? 6.097 -14.363 -8.903 1.00 29.36 21 MET B CA 1
ATOM 1342 C C . MET B 1 21 ? 4.639 -14.016 -8.630 1.00 29.21 21 MET B C 1
ATOM 1343 O O . MET B 1 21 ? 4.169 -14.037 -7.496 1.00 31.48 21 MET B O 1
ATOM 1348 N N . ILE B 1 22 ? 3.929 -13.712 -9.710 1.00 35.49 22 ILE B N 1
ATOM 1349 C CA . ILE B 1 22 ? 2.525 -13.328 -9.654 1.00 33.15 22 ILE B CA 1
ATOM 1350 C C . ILE B 1 22 ? 1.596 -14.519 -9.404 1.00 32.33 22 ILE B C 1
ATOM 1351 O O . ILE B 1 22 ? 1.998 -15.674 -9.532 1.00 35.27 22 ILE B O 1
ATOM 1356 N N . GLY B 1 23 ? 0.367 -14.222 -8.990 1.00 37.46 23 GLY B N 1
ATOM 1357 C CA . GLY B 1 23 ? -0.669 -15.231 -8.869 1.00 27.31 23 GLY B CA 1
ATOM 1358 C C . GLY B 1 23 ? -1.217 -15.462 -10.259 1.00 32.04 23 GLY B C 1
ATOM 1359 O O . GLY B 1 23 ? -1.413 -14.518 -11.018 1.00 39.02 23 GLY B O 1
ATOM 1360 N N . GLY B 1 24 ? -1.439 -16.714 -10.614 1.00 30.12 24 GLY B N 1
ATOM 1361 C CA . GLY B 1 24 ? -1.988 -17.043 -11.921 1.00 32.04 24 GLY B CA 1
ATOM 1362 C C . GLY B 1 24 ? -0.983 -17.088 -13.067 1.00 30.45 24 GLY B C 1
ATOM 1363 O O . GLY B 1 24 ? 0.184 -17.442 -12.883 1.00 27.54 24 GLY B O 1
ATOM 1364 N N . CYS B 1 25 ? -1.458 -16.720 -14.253 1.00 25.21 25 CYS B N 1
ATOM 1365 C CA . CYS B 1 25 ? -0.685 -16.769 -15.489 1.00 23.52 25 CYS B CA 1
ATOM 1366 C C . CYS B 1 25 ? -0.632 -15.397 -16.194 1.00 21.60 25 CYS B C 1
ATOM 1367 O O . CYS B 1 25 ? -1.613 -14.647 -16.184 1.00 19.82 25 CYS B O 1
ATOM 1370 N N . CYS B 1 26 ? 0.501 -15.072 -16.809 1.00 18.43 26 CYS B N 1
ATOM 1371 C CA . CYS B 1 26 ? 0.622 -13.784 -17.489 1.00 17.92 26 CYS B CA 1
ATOM 1372 C C . CYS B 1 26 ? 0.224 -13.815 -18.973 1.00 21.31 26 CYS B C 1
ATOM 1373 O O . CYS B 1 26 ? 0.482 -12.847 -19.698 1.00 18.72 26 CYS B O 1
ATOM 1376 N N . VAL B 1 27 ? -0.391 -14.912 -19.420 1.00 18.78 27 VAL B N 1
ATOM 1377 C CA . VAL B 1 27 ? -0.927 -14.991 -20.772 1.00 19.27 27 VAL B CA 1
ATOM 1378 C C . VAL B 1 27 ? -2.477 -15.085 -20.772 1.00 23.70 27 VAL B C 1
ATOM 1379 O O . VAL B 1 27 ? -3.145 -14.550 -21.668 1.00 21.36 27 VAL B O 1
ATOM 1383 N N . CYS B 1 28 ? -3.045 -15.735 -19.753 1.00 21.63 28 CYS B N 1
ATOM 1384 C CA . CYS B 1 28 ? -4.497 -15.889 -19.647 1.00 19.41 28 CYS B CA 1
ATOM 1385 C C . CYS B 1 28 ? -4.979 -15.491 -18.245 1.00 23.60 28 CYS B C 1
ATOM 1386 O O . CYS B 1 28 ? -4.171 -15.201 -17.366 1.00 24.81 28 CYS B O 1
ATOM 1389 N N . SER B 1 29 ? -6.289 -15.489 -18.022 1.00 22.85 29 SER B N 1
ATOM 1390 C CA . SER B 1 29 ? -6.837 -15.097 -16.711 1.00 28.37 29 SER B CA 1
ATOM 1391 C C . SER B 1 29 ? -7.130 -16.248 -15.709 1.00 36.99 29 SER B C 1
ATOM 1392 O O . SER B 1 29 ? -7.536 -15.986 -14.567 1.00 35.14 29 SER B O 1
ATOM 1395 N N . ASP B 1 30 ? -6.933 -17.505 -16.116 1.00 35.17 30 ASP B N 1
ATOM 1396 C CA . ASP B 1 30 ? -7.166 -18.626 -15.204 1.00 34.42 30 ASP B CA 1
ATOM 1397 C C . ASP B 1 30 ? -6.147 -18.586 -14.064 1.00 36.94 30 ASP B C 1
ATOM 1398 O O . ASP B 1 30 ? -4.946 -18.447 -14.312 1.00 40.44 30 ASP B O 1
ATOM 1403 N N . GLU B 1 31 ? -6.617 -18.708 -12.824 1.00 34.24 31 GLU B N 1
ATOM 1404 C CA . GLU B 1 31 ? -5.746 -18.541 -11.658 1.00 37.50 31 GLU B CA 1
ATOM 1405 C C . GLU B 1 31 ? -5.067 -19.835 -11.197 1.00 30.56 31 GLU B C 1
ATOM 1406 O O . GLU B 1 31 ? -4.011 -19.791 -10.581 1.00 30.60 31 GLU B O 1
ATOM 1412 N N . ARG B 1 32 ? -5.666 -20.981 -11.497 1.00 27.93 32 ARG B N 1
ATOM 1413 C CA . ARG B 1 32 ? -5.144 -22.259 -11.032 1.00 28.44 32 ARG B CA 1
ATOM 1414 C C . ARG B 1 32 ? -4.402 -22.993 -12.141 1.00 31.88 32 ARG B C 1
ATOM 1415 O O . ARG B 1 32 ? -4.698 -22.812 -13.317 1.00 33.51 32 ARG B O 1
ATOM 1418 N N . GLY B 1 33 ? -3.435 -23.819 -11.761 1.00 30.11 33 GLY B N 1
ATOM 1419 C CA . GLY B 1 33 ? -2.818 -24.743 -12.687 1.00 24.66 33 GLY B CA 1
ATOM 1420 C C . GLY B 1 33 ? -3.733 -25.949 -12.760 1.00 30.53 33 GLY B C 1
ATOM 1421 O O . GLY B 1 33 ? -4.762 -25.976 -12.079 1.00 34.75 33 GLY B O 1
ATOM 1422 N N . TRP B 1 34 ? -3.390 -26.931 -13.589 1.00 25.30 34 TRP B N 1
ATOM 1423 C CA . TRP B 1 34 ? -4.183 -28.153 -13.693 1.00 24.54 34 TRP B CA 1
ATOM 1424 C C . TRP B 1 34 ? -3.260 -29.361 -13.838 1.00 27.63 34 TRP B C 1
ATOM 1425 O O . TRP B 1 34 ? -2.067 -29.220 -14.142 1.00 25.72 34 TRP B O 1
ATOM 1436 N N . ALA B 1 35 ? -3.809 -30.548 -13.621 1.00 28.88 35 ALA B N 1
ATOM 1437 C CA . ALA B 1 35 ? -2.999 -31.757 -13.628 1.00 29.69 35 ALA B CA 1
ATOM 1438 C C . ALA B 1 35 ? -2.254 -31.938 -14.947 1.00 31.77 35 ALA B C 1
ATOM 1439 O O . ALA B 1 35 ? -1.068 -32.276 -14.937 1.00 32.28 35 ALA B O 1
ATOM 1441 N N . GLU B 1 36 ? -2.929 -31.703 -16.074 1.00 30.79 36 GLU B N 1
ATOM 1442 C CA . GLU B 1 36 ? -2.280 -31.826 -17.386 1.00 31.50 36 GLU B CA 1
ATOM 1443 C C . GLU B 1 36 ? -1.888 -30.477 -18.004 1.00 28.84 36 GLU B C 1
ATOM 1444 O O . GLU B 1 36 ? -1.564 -30.401 -19.187 1.00 30.80 36 GLU B O 1
ATOM 1450 N N . ASN B 1 37 ? -1.937 -29.413 -17.204 1.00 31.56 37 ASN B N 1
ATOM 1451 C CA . ASN B 1 37 ? -1.567 -28.077 -17.669 1.00 22.94 37 ASN B CA 1
ATOM 1452 C C . ASN B 1 37 ? -1.072 -27.198 -16.512 1.00 20.84 37 ASN B C 1
ATOM 1453 O O . ASN B 1 37 ? -1.753 -26.283 -16.061 1.00 19.78 37 ASN B O 1
ATOM 1458 N N . PRO B 1 38 ? 0.138 -27.472 -16.031 1.00 21.84 38 PRO B N 1
ATOM 1459 C CA . PRO B 1 38 ? 0.664 -26.774 -14.857 1.00 21.02 38 PRO B CA 1
ATOM 1460 C C . PRO B 1 38 ? 1.198 -25.366 -15.102 1.00 21.56 38 PRO B C 1
ATOM 1461 O O . PRO B 1 38 ? 1.734 -25.074 -16.167 1.00 21.00 38 PRO B O 1
ATOM 1465 N N . LEU B 1 39 ? 1.069 -24.517 -14.085 1.00 21.85 39 LEU B N 1
ATOM 1466 C CA . LEU B 1 39 ? 1.736 -23.240 -14.059 1.00 19.48 39 LEU B CA 1
ATOM 1467 C C . LEU B 1 39 ? 3.234 -23.458 -13.948 1.00 20.19 39 LEU B C 1
ATOM 1468 O O . LEU B 1 39 ? 3.707 -24.174 -13.084 1.00 24.15 39 LEU B O 1
ATOM 1473 N N . VAL B 1 40 ? 3.983 -22.827 -14.833 1.00 20.31 40 VAL B N 1
ATOM 1474 C CA . VAL B 1 40 ? 5.425 -22.989 -14.862 1.00 22.80 40 VAL B CA 1
ATOM 1475 C C . VAL B 1 40 ? 6.109 -21.640 -14.618 1.00 25.55 40 VAL B C 1
ATOM 1476 O O . VAL B 1 40 ? 5.708 -20.603 -15.177 1.00 24.55 40 VAL B O 1
ATOM 1480 N N . TYR B 1 41 ? 7.142 -21.653 -13.780 1.00 25.81 41 TYR B N 1
ATOM 1481 C CA . TYR B 1 41 ? 7.817 -20.414 -13.394 1.00 25.90 41 TYR B CA 1
ATOM 1482 C C . TYR B 1 41 ? 9.263 -20.355 -13.879 1.00 24.64 41 TYR B C 1
ATOM 1483 O O . TYR B 1 41 ? 10.067 -21.285 -13.676 1.00 21.72 41 TYR B O 1
ATOM 1492 N N . CYS B 1 42 ? 9.578 -19.254 -14.546 1.00 27.71 42 CYS B N 1
ATOM 1493 C CA . CYS B 1 42 ? 10.928 -19.039 -15.050 1.00 26.35 42 CYS B CA 1
ATOM 1494 C C . CYS B 1 42 ? 11.872 -18.786 -13.871 1.00 25.55 42 CYS B C 1
ATOM 1495 O O . CYS B 1 42 ? 11.548 -18.030 -12.969 1.00 24.61 42 CYS B O 1
ATOM 1498 N N . ASP B 1 43 ? 13.028 -19.436 -13.876 1.00 26.83 43 ASP B N 1
ATOM 1499 C CA . ASP B 1 43 ? 13.982 -19.291 -12.791 1.00 26.30 43 ASP B CA 1
ATOM 1500 C C . ASP B 1 43 ? 15.094 -18.330 -13.176 1.00 33.40 43 ASP B C 1
ATOM 1501 O O . ASP B 1 43 ? 16.117 -18.229 -12.491 1.00 41.00 43 ASP B O 1
ATOM 1506 N N . GLY B 1 44 ? 14.888 -17.612 -14.272 1.00 30.85 44 GLY B N 1
ATOM 1507 C CA . GLY B 1 44 ? 15.753 -16.496 -14.594 1.00 36.15 44 GLY B CA 1
ATOM 1508 C C . GLY B 1 44 ? 15.647 -15.457 -13.496 1.00 42.50 44 GLY B C 1
ATOM 1509 O O . GLY B 1 44 ? 14.542 -15.095 -13.078 1.00 38.25 44 GLY B O 1
ATOM 1510 N N . HIS B 1 45 ? 16.796 -14.991 -13.012 1.00 47.78 45 HIS B N 1
ATOM 1511 C CA . HIS B 1 45 ? 16.817 -14.051 -11.890 1.00 48.40 45 HIS B CA 1
ATOM 1512 C C . HIS B 1 45 ? 16.156 -12.738 -12.291 1.00 47.31 45 HIS B C 1
ATOM 1513 O O . HIS B 1 45 ? 16.529 -12.127 -13.301 1.00 44.50 45 HIS B O 1
ATOM 1515 N N . GLY B 1 46 ? 15.158 -12.332 -11.507 1.00 41.97 46 GLY B N 1
ATOM 1516 C CA . GLY B 1 46 ? 14.368 -11.150 -11.805 1.00 46.62 46 GLY B CA 1
ATOM 1517 C C . GLY B 1 46 ? 13.352 -11.292 -12.930 1.00 43.76 46 GLY B C 1
ATOM 1518 O O . GLY B 1 46 ? 12.804 -10.298 -13.408 1.00 45.31 46 GLY B O 1
ATOM 1519 N N . CYS B 1 47 ? 13.096 -12.523 -13.362 1.00 44.96 47 CYS B N 1
ATOM 1520 C CA . CYS B 1 47 ? 12.129 -12.749 -14.429 1.00 40.70 47 CYS B CA 1
ATOM 1521 C C . CYS B 1 47 ? 10.741 -13.014 -13.860 1.00 42.83 47 CYS B C 1
ATOM 1522 O O . CYS B 1 47 ? 10.561 -13.793 -12.937 1.00 41.29 47 CYS B O 1
ATOM 1525 N N . SER B 1 48 ? 9.746 -12.359 -14.437 1.00 42.01 48 SER B N 1
ATOM 1526 C CA . SER B 1 48 ? 8.377 -12.432 -13.922 1.00 33.59 48 SER B CA 1
ATOM 1527 C C . SER B 1 48 ? 7.468 -13.384 -14.703 1.00 34.06 48 SER B C 1
ATOM 1528 O O . SER B 1 48 ? 6.226 -13.318 -14.557 1.00 34.30 48 SER B O 1
ATOM 1531 N N . VAL B 1 49 ? 8.065 -14.231 -15.550 1.00 26.05 49 VAL B N 1
ATOM 1532 C CA . VAL B 1 49 ? 7.253 -15.071 -16.399 1.00 23.18 49 VAL B CA 1
ATOM 1533 C C . VAL B 1 49 ? 6.682 -16.248 -15.624 1.00 24.55 49 VAL B C 1
ATOM 1534 O O . VAL B 1 49 ? 7.419 -17.032 -15.023 1.00 26.65 49 VAL B O 1
ATOM 1538 N N . ALA B 1 50 ? 5.352 -16.326 -15.624 1.00 21.30 50 ALA B N 1
ATOM 1539 C CA . ALA B 1 50 ? 4.604 -17.460 -15.106 1.00 19.20 50 ALA B CA 1
ATOM 1540 C C . ALA B 1 50 ? 3.512 -17.789 -16.107 1.00 23.70 50 ALA B C 1
ATOM 1541 O O . ALA B 1 50 ? 2.590 -17.000 -16.297 1.00 23.99 50 ALA B O 1
ATOM 1543 N N . VAL B 1 51 ? 3.608 -18.950 -16.742 1.00 22.70 51 VAL B N 1
ATOM 1544 C CA . VAL B 1 51 ? 2.681 -19.319 -17.806 1.00 22.57 51 VAL B CA 1
ATOM 1545 C C . VAL B 1 51 ? 2.197 -20.746 -17.622 1.00 22.04 51 VAL B C 1
ATOM 1546 O O . VAL B 1 51 ? 2.934 -21.578 -17.116 1.00 20.62 51 VAL B O 1
ATOM 1550 N N . HIS B 1 52 ? 0.958 -21.019 -18.018 1.00 19.06 52 HIS B N 1
ATOM 1551 C CA . HIS B 1 52 ? 0.521 -22.391 -18.186 1.00 19.41 52 HIS B CA 1
ATOM 1552 C C . HIS B 1 52 ? 1.347 -23.054 -19.292 1.00 18.94 52 HIS B C 1
ATOM 1553 O O . HIS B 1 52 ? 1.811 -22.394 -20.214 1.00 18.50 52 HIS B O 1
ATOM 1560 N N . GLN B 1 53 ? 1.521 -24.365 -19.194 1.00 16.82 53 GLN B N 1
ATOM 1561 C CA . GLN B 1 53 ? 2.178 -25.121 -20.254 1.00 17.22 53 GLN B CA 1
ATOM 1562 C C . GLN B 1 53 ? 1.550 -24.868 -21.620 1.00 20.24 53 GLN B C 1
ATOM 1563 O O . GLN B 1 53 ? 2.240 -24.617 -22.598 1.00 19.45 53 GLN B O 1
ATOM 1569 N N . ALA B 1 54 ? 0.227 -24.943 -21.655 1.00 21.04 54 ALA B N 1
ATOM 1570 C CA . ALA B 1 54 ? -0.561 -24.679 -22.834 1.00 17.51 54 ALA B CA 1
ATOM 1571 C C . ALA B 1 54 ? -0.598 -23.193 -23.224 1.00 25.28 54 ALA B C 1
ATOM 1572 O O . ALA B 1 54 ? -1.042 -22.853 -24.335 1.00 23.72 54 ALA B O 1
ATOM 1574 N N . CYS B 1 55 ? -0.143 -22.306 -22.334 1.00 17.13 55 CYS B N 1
ATOM 1575 C CA . CYS B 1 55 ? -0.158 -20.878 -22.649 1.00 18.13 55 CYS B CA 1
ATOM 1576 C C . CYS B 1 55 ? 1.125 -20.415 -23.346 1.00 18.79 55 CYS B C 1
ATOM 1577 O O . CYS B 1 55 ? 1.154 -19.346 -23.989 1.00 17.21 55 CYS B O 1
ATOM 1580 N N . TYR B 1 56 ? 2.172 -21.224 -23.238 1.00 13.29 56 TYR B N 1
ATOM 1581 C CA . TYR B 1 56 ? 3.481 -20.837 -23.744 1.00 16.20 56 TYR B CA 1
ATOM 1582 C C . TYR B 1 56 ? 4.005 -21.898 -24.698 1.00 19.70 56 TYR B C 1
ATOM 1583 O O . TYR B 1 56 ? 5.082 -21.752 -25.260 1.00 22.92 56 TYR B O 1
ATOM 1592 N N . GLY B 1 57 ? 3.240 -22.972 -24.874 1.00 20.41 57 GLY B N 1
ATOM 1593 C CA . GLY B 1 57 ? 3.643 -24.076 -25.730 1.00 18.46 57 GLY B CA 1
ATOM 1594 C C . GLY B 1 57 ? 4.890 -24.815 -25.270 1.00 19.88 57 GLY B C 1
ATOM 1595 O O . GLY B 1 57 ? 5.747 -25.161 -26.078 1.00 24.40 57 GLY B O 1
ATOM 1596 N N . ILE B 1 58 ? 5.009 -25.053 -23.972 1.00 16.47 58 ILE B N 1
ATOM 1597 C CA . ILE B 1 58 ? 6.141 -25.799 -23.466 1.00 18.90 58 ILE B CA 1
ATOM 1598 C C . ILE B 1 58 ? 5.856 -27.268 -23.728 1.00 22.22 58 ILE B C 1
ATOM 1599 O O . ILE B 1 58 ? 4.789 -27.753 -23.368 1.00 19.39 58 ILE B O 1
ATOM 1604 N N . VAL B 1 59 ? 6.800 -27.943 -24.383 1.00 18.48 59 VAL B N 1
ATOM 1605 C CA . VAL B 1 59 ? 6.581 -29.285 -24.894 1.00 25.17 59 VAL B CA 1
ATOM 1606 C C . VAL B 1 59 ? 6.609 -30.312 -23.770 1.00 30.65 59 VAL B C 1
ATOM 1607 O O . VAL B 1 59 ? 5.710 -31.149 -23.648 1.00 25.83 59 VAL B O 1
ATOM 1611 N N . GLN B 1 60 ? 7.648 -30.237 -22.949 1.00 28.65 60 GLN B N 1
ATOM 1612 C CA . GLN B 1 60 ? 7.726 -31.065 -21.765 1.00 27.24 60 GLN B CA 1
ATOM 1613 C C . GLN B 1 60 ? 8.235 -30.255 -20.587 1.00 28.45 60 GLN B C 1
ATOM 1614 O O . GLN B 1 60 ? 9.285 -29.616 -20.656 1.00 30.20 60 GLN B O 1
ATOM 1620 N N . VAL B 1 61 ? 7.477 -30.271 -19.503 1.00 26.70 61 VAL B N 1
ATOM 1621 C CA . VAL B 1 61 ? 7.905 -29.594 -18.295 1.00 33.47 61 VAL B CA 1
ATOM 1622 C C . VAL B 1 61 ? 9.068 -30.366 -17.664 1.00 33.14 61 VAL B C 1
ATOM 1623 O O . VAL B 1 61 ? 8.921 -31.528 -17.274 1.00 31.93 61 VAL B O 1
ATOM 1627 N N . PRO B 1 62 ? 10.238 -29.723 -17.568 1.00 35.83 62 PRO B N 1
ATOM 1628 C CA . PRO B 1 62 ? 11.425 -30.405 -17.035 1.00 36.49 62 PRO B CA 1
ATOM 1629 C C . PRO B 1 62 ? 11.340 -30.622 -15.532 1.00 33.51 62 PRO B C 1
ATOM 1630 O O . PRO B 1 62 ? 10.676 -29.870 -14.832 1.00 32.07 62 PRO B O 1
ATOM 1634 N N . THR B 1 63 ? 12.010 -31.651 -15.039 1.00 38.83 63 THR B N 1
ATOM 1635 C CA . THR B 1 63 ? 12.089 -31.854 -13.607 1.00 38.42 63 THR B CA 1
ATOM 1636 C C . THR B 1 63 ? 13.315 -31.122 -13.120 1.00 36.25 63 THR B C 1
ATOM 1637 O O . THR B 1 63 ? 14.312 -31.715 -12.720 1.00 45.40 63 THR B O 1
ATOM 1641 N N . GLY B 1 64 ? 13.231 -29.809 -13.189 1.00 32.62 64 GLY B N 1
ATOM 1642 C CA . GLY B 1 64 ? 14.359 -28.960 -12.894 1.00 34.13 64 GLY B CA 1
ATOM 1643 C C . GLY B 1 64 ? 14.036 -27.546 -13.313 1.00 28.21 64 GLY B C 1
ATOM 1644 O O . GLY B 1 64 ? 12.886 -27.225 -13.619 1.00 27.95 64 GLY B O 1
ATOM 1645 N N . PRO B 1 65 ? 15.058 -26.696 -13.337 1.00 26.92 65 PRO B N 1
ATOM 1646 C CA . PRO B 1 65 ? 14.890 -25.287 -13.696 1.00 27.69 65 PRO B CA 1
ATOM 1647 C C . PRO B 1 65 ? 14.310 -25.166 -15.106 1.00 29.14 65 PRO B C 1
ATOM 1648 O O . PRO B 1 65 ? 14.678 -25.935 -16.000 1.00 28.37 65 PRO B O 1
ATOM 1652 N N . TRP B 1 66 ? 13.370 -24.243 -15.284 1.00 27.72 66 TRP B N 1
ATOM 1653 C CA . TRP B 1 66 ? 12.863 -23.926 -16.612 1.00 22.91 66 TRP B CA 1
ATOM 1654 C C . TRP B 1 66 ? 13.074 -22.440 -16.887 1.00 23.06 66 TRP B C 1
ATOM 1655 O O . TRP B 1 66 ? 12.937 -21.604 -15.985 1.00 21.54 66 TRP B O 1
ATOM 1666 N N . PHE B 1 67 ? 13.412 -22.113 -18.130 1.00 24.32 67 PHE B N 1
ATOM 1667 C CA . PHE B 1 67 ? 13.626 -20.721 -18.519 1.00 23.72 67 PHE B CA 1
ATOM 1668 C C . PHE B 1 67 ? 12.738 -20.345 -19.679 1.00 22.29 67 PHE B C 1
ATOM 1669 O O . PHE B 1 67 ? 12.503 -21.165 -20.561 1.00 22.26 67 PHE B O 1
ATOM 1677 N N . CYS B 1 68 ? 12.241 -19.108 -19.689 1.00 24.95 68 CYS B N 1
ATOM 1678 C CA . CYS B 1 68 ? 11.519 -18.628 -20.868 1.00 20.30 68 CYS B CA 1
ATOM 1679 C C . CYS B 1 68 ? 12.510 -18.388 -21.993 1.00 22.28 68 CYS B C 1
ATOM 1680 O O . CYS B 1 68 ? 13.724 -18.341 -21.765 1.00 24.02 68 CYS B O 1
ATOM 1683 N N . ARG B 1 69 ? 11.995 -18.250 -23.209 1.00 23.82 69 ARG B N 1
ATOM 1684 C CA . ARG B 1 69 ? 12.851 -18.078 -24.373 1.00 21.78 69 ARG B CA 1
ATOM 1685 C C . ARG B 1 69 ? 13.659 -16.797 -24.256 1.00 22.38 69 ARG B C 1
ATOM 1686 O O . ARG B 1 69 ? 14.739 -16.685 -24.817 1.00 27.17 69 ARG B O 1
ATOM 1694 N N . LYS B 1 70 ? 13.141 -15.820 -23.534 1.00 18.45 70 LYS B N 1
ATOM 1695 C CA . LYS B 1 70 ? 13.897 -14.599 -23.384 1.00 23.94 70 LYS B CA 1
ATOM 1696 C C . LYS B 1 70 ? 15.154 -14.857 -22.537 1.00 27.76 70 LYS B C 1
ATOM 1697 O O . LYS B 1 70 ? 16.276 -14.686 -23.018 1.00 25.92 70 LYS B O 1
ATOM 1703 N N . CYS B 1 71 ? 14.969 -15.301 -21.294 1.00 25.97 71 CYS B N 1
ATOM 1704 C CA . CYS B 1 71 ? 16.096 -15.581 -20.389 1.00 30.48 71 CYS B CA 1
ATOM 1705 C C . CYS B 1 71 ? 17.081 -16.623 -20.947 1.00 28.41 71 CYS B C 1
ATOM 1706 O O . CYS B 1 71 ? 18.287 -16.524 -20.745 1.00 27.15 71 CYS B O 1
ATOM 1709 N N . GLU B 1 72 ? 16.545 -17.607 -21.656 1.00 26.03 72 GLU B N 1
ATOM 1710 C CA . GLU B 1 72 ? 17.340 -18.672 -22.251 1.00 29.73 72 GLU B CA 1
ATOM 1711 C C . GLU B 1 72 ? 18.309 -18.221 -23.346 1.00 36.12 72 GLU B C 1
ATOM 1712 O O . GLU B 1 72 ? 19.384 -18.811 -23.518 1.00 35.32 72 GLU B O 1
ATOM 1718 N N . SER B 1 73 ? 17.914 -17.197 -24.101 1.00 39.29 73 SER B N 1
ATOM 1719 C CA . SER B 1 73 ? 18.696 -16.737 -25.243 1.00 35.74 73 SER B CA 1
ATOM 1720 C C . SER B 1 73 ? 19.982 -16.091 -24.771 1.00 40.49 73 SER B C 1
ATOM 1721 O O . SER B 1 73 ? 21.000 -16.134 -25.458 1.00 43.44 73 SER B O 1
ATOM 1724 N N . GLN B 1 74 ? 19.910 -15.491 -23.590 1.00 36.55 74 GLN B N 1
ATOM 1725 C CA . GLN B 1 74 ? 21.039 -14.822 -22.964 1.00 47.00 74 GLN B CA 1
ATOM 1726 C C . GLN B 1 74 ? 21.734 -13.865 -23.939 1.00 50.99 74 GLN B C 1
ATOM 1727 O O . GLN B 1 74 ? 22.951 -13.958 -24.165 1.00 49.20 74 GLN B O 1
ATOM 1729 N N . GLU B 1 75 ? 20.964 -12.940 -24.514 1.00 52.03 75 GLU B N 1
ATOM 1730 C CA . GLU B 1 75 ? 21.531 -12.071 -25.542 1.00 55.50 75 GLU B CA 1
ATOM 1731 C C . GLU B 1 75 ? 21.436 -10.600 -25.205 1.00 58.77 75 GLU B C 1
ATOM 1732 O O . GLU B 1 75 ? 20.578 -10.171 -24.441 1.00 56.12 75 GLU B O 1
ATOM 1738 N N . ARG B 1 76 ? 22.316 -9.817 -25.803 1.00 54.94 76 ARG B N 1
ATOM 1739 C CA . ARG B 1 76 ? 22.355 -8.407 -25.485 1.00 56.59 76 ARG B CA 1
ATOM 1740 C C . ARG B 1 76 ? 22.541 -7.598 -26.762 1.00 55.36 76 ARG B C 1
ATOM 1741 O O . ARG B 1 76 ? 22.526 -6.363 -26.739 1.00 54.00 76 ARG B O 1
ATOM 1743 N N . ALA B 1 77 ? 22.702 -8.310 -27.874 1.00 49.56 77 ALA B N 1
ATOM 1744 C CA . ALA B 1 77 ? 22.798 -7.659 -29.177 1.00 52.48 77 ALA B CA 1
ATOM 1745 C C . ALA B 1 77 ? 21.537 -6.852 -29.512 1.00 50.08 77 ALA B C 1
ATOM 1746 O O . ALA B 1 77 ? 21.595 -5.643 -29.761 1.00 44.67 77 ALA B O 1
ATOM 1748 N N . ALA B 1 78 ? 20.400 -7.538 -29.541 1.00 56.97 78 ALA B N 1
ATOM 1749 C CA . ALA B 1 78 ? 19.119 -6.884 -29.789 1.00 57.15 78 ALA B CA 1
ATOM 1750 C C . ALA B 1 78 ? 18.470 -6.542 -28.452 1.00 46.26 78 ALA B C 1
ATOM 1751 O O . ALA B 1 78 ? 18.624 -7.285 -27.471 1.00 48.58 78 ALA B O 1
ATOM 1753 N N . ARG B 1 79 ? 17.738 -5.427 -28.424 1.00 50.05 79 ARG B N 1
ATOM 1754 C CA . ARG B 1 79 ? 16.928 -5.056 -27.266 1.00 54.08 79 ARG B CA 1
ATOM 1755 C C . ARG B 1 79 ? 15.660 -5.908 -27.251 1.00 51.01 79 ARG B C 1
ATOM 1756 O O . ARG B 1 79 ? 14.785 -5.739 -28.117 1.00 51.63 79 ARG B O 1
ATOM 1758 N N . VAL B 1 80 ? 15.563 -6.818 -26.278 1.00 37.74 80 VAL B N 1
ATOM 1759 C CA . VAL B 1 80 ? 14.449 -7.763 -26.231 1.00 37.17 80 VAL B CA 1
ATOM 1760 C C . VAL B 1 80 ? 13.149 -7.087 -25.766 1.00 35.81 80 VAL B C 1
ATOM 1761 O O . VAL B 1 80 ? 12.774 -7.122 -24.590 1.00 38.57 80 VAL B O 1
ATOM 1765 N N . ARG B 1 81 ? 12.489 -6.454 -26.728 1.00 34.75 81 ARG B N 1
ATOM 1766 C CA . ARG B 1 81 ? 11.212 -5.780 -26.542 1.00 34.65 81 ARG B CA 1
ATOM 1767 C C . ARG B 1 81 ? 10.205 -6.347 -27.547 1.00 34.68 81 ARG B C 1
ATOM 1768 O O . ARG B 1 81 ? 10.576 -6.951 -28.541 1.00 38.63 81 ARG B O 1
ATOM 1770 N N . CYS B 1 82 ? 8.926 -6.160 -27.289 1.00 33.01 82 CYS B N 1
ATOM 1771 C CA . CYS B 1 82 ? 7.911 -6.684 -28.177 1.00 24.43 82 CYS B CA 1
ATOM 1772 C C . CYS B 1 82 ? 7.687 -5.756 -29.358 1.00 29.91 82 CYS B C 1
ATOM 1773 O O . CYS B 1 82 ? 7.606 -4.542 -29.191 1.00 35.02 82 CYS B O 1
ATOM 1776 N N . GLU B 1 83 ? 7.559 -6.327 -30.551 1.00 25.90 83 GLU B N 1
ATOM 1777 C CA . GLU B 1 83 ? 7.334 -5.535 -31.754 1.00 28.63 83 GLU B CA 1
ATOM 1778 C C . GLU B 1 83 ? 5.912 -4.989 -31.804 1.00 25.57 83 GLU B C 1
ATOM 1779 O O . GLU B 1 83 ? 5.594 -4.141 -32.644 1.00 21.20 83 GLU B O 1
ATOM 1785 N N . LEU B 1 84 ? 5.046 -5.489 -30.927 1.00 22.19 84 LEU B N 1
ATOM 1786 C CA . LEU B 1 84 ? 3.638 -5.141 -31.024 1.00 21.06 84 LEU B CA 1
ATOM 1787 C C . LEU B 1 84 ? 3.151 -4.204 -29.897 1.00 23.80 84 LEU B C 1
ATOM 1788 O O . LEU B 1 84 ? 1.990 -3.754 -29.911 1.00 23.18 84 LEU B O 1
ATOM 1793 N N . CYS B 1 85 ? 4.031 -3.873 -28.951 1.00 20.15 85 CYS B N 1
ATOM 1794 C CA . CYS B 1 85 ? 3.616 -3.036 -27.817 1.00 29.41 85 CYS B CA 1
ATOM 1795 C C . CYS B 1 85 ? 4.821 -2.417 -27.084 1.00 24.91 85 CYS B C 1
ATOM 1796 O O . CYS B 1 85 ? 5.955 -2.833 -27.304 1.00 27.59 85 CYS B O 1
ATOM 1799 N N . PRO B 1 86 ? 4.581 -1.426 -26.210 1.00 21.06 86 PRO B N 1
ATOM 1800 C CA . PRO B 1 86 ? 5.703 -0.819 -25.475 1.00 24.19 86 PRO B CA 1
ATOM 1801 C C . PRO B 1 86 ? 5.978 -1.438 -24.106 1.00 24.56 86 PRO B C 1
ATOM 1802 O O . PRO B 1 86 ? 6.767 -0.902 -23.334 1.00 28.42 86 PRO B O 1
ATOM 1806 N N . HIS B 1 87 ? 5.304 -2.534 -23.797 1.00 27.52 87 HIS B N 1
ATOM 1807 C CA . HIS B 1 87 ? 5.474 -3.197 -22.514 1.00 28.57 87 HIS B CA 1
ATOM 1808 C C . HIS B 1 87 ? 6.686 -4.111 -22.544 1.00 32.32 87 HIS B C 1
ATOM 1809 O O . HIS B 1 87 ? 6.929 -4.807 -23.527 1.00 28.50 87 HIS B O 1
ATOM 1816 N N . LYS B 1 88 ? 7.440 -4.110 -21.452 1.00 36.93 88 LYS B N 1
ATOM 1817 C CA . LYS B 1 88 ? 8.720 -4.797 -21.392 1.00 35.42 88 LYS B CA 1
ATOM 1818 C C . LYS B 1 88 ? 8.623 -6.260 -20.942 1.00 40.78 88 LYS B C 1
ATOM 1819 O O . LYS B 1 88 ? 9.434 -7.081 -21.344 1.00 45.60 88 LYS B O 1
ATOM 1821 N N . ASP B 1 89 ? 7.623 -6.604 -20.138 1.00 36.34 89 ASP B N 1
ATOM 1822 C CA . ASP B 1 89 ? 7.790 -7.736 -19.214 1.00 38.82 89 ASP B CA 1
ATOM 1823 C C . ASP B 1 89 ? 6.978 -9.026 -19.317 1.00 32.04 89 ASP B C 1
ATOM 1824 O O . ASP B 1 89 ? 7.018 -9.842 -18.405 1.00 46.33 89 ASP B O 1
ATOM 1829 N N . GLY B 1 90 ? 6.242 -9.258 -20.373 1.00 34.97 90 GLY B N 1
ATOM 1830 C CA . GLY B 1 90 ? 5.493 -10.511 -20.388 1.00 30.55 90 GLY B CA 1
ATOM 1831 C C . GLY B 1 90 ? 6.215 -11.743 -20.934 1.00 21.84 90 GLY B C 1
ATOM 1832 O O . GLY B 1 90 ? 7.452 -11.787 -20.988 1.00 24.30 90 GLY B O 1
ATOM 1833 N N . ALA B 1 91 ? 5.442 -12.755 -21.327 1.00 20.47 91 ALA B N 1
ATOM 1834 C CA . ALA B 1 91 ? 5.993 -13.941 -22.000 1.00 17.74 91 ALA B CA 1
ATOM 1835 C C . ALA B 1 91 ? 6.294 -13.639 -23.481 1.00 24.13 91 ALA B C 1
ATOM 1836 O O . ALA B 1 91 ? 5.379 -13.290 -24.247 1.00 20.70 91 ALA B O 1
ATOM 1838 N N . LEU B 1 92 ? 7.554 -13.816 -23.890 1.00 21.42 92 LEU B N 1
ATOM 1839 C CA . LEU B 1 92 ? 7.976 -13.486 -25.243 1.00 15.80 92 LEU B CA 1
ATOM 1840 C C . LEU B 1 92 ? 8.400 -14.703 -26.076 1.00 23.44 92 LEU B C 1
ATOM 1841 O O . LEU B 1 92 ? 8.919 -15.708 -25.558 1.00 23.61 92 LEU B O 1
ATOM 1846 N N . LYS B 1 93 ? 8.162 -14.604 -27.380 1.00 22.77 93 LYS B N 1
ATOM 1847 C CA . LYS B 1 93 ? 8.633 -15.597 -28.347 1.00 20.54 93 LYS B CA 1
ATOM 1848 C C . LYS B 1 93 ? 9.333 -14.894 -29.495 1.00 20.49 93 LYS B C 1
ATOM 1849 O O . LYS B 1 93 ? 9.004 -13.745 -29.785 1.00 22.86 93 LYS B O 1
ATOM 1855 N N . ARG B 1 94 ? 10.271 -15.581 -30.157 1.00 23.59 94 ARG B N 1
ATOM 1856 C CA . ARG B 1 94 ? 10.940 -15.044 -31.358 1.00 20.41 94 ARG B CA 1
ATOM 1857 C C . ARG B 1 94 ? 9.941 -14.935 -32.478 1.00 16.60 94 ARG B C 1
ATOM 1858 O O . ARG B 1 94 ? 8.945 -15.640 -32.500 1.00 18.79 94 ARG B O 1
ATOM 1866 N N . THR B 1 95 ? 10.216 -14.049 -33.418 1.00 24.45 95 THR B N 1
ATOM 1867 C CA . THR B 1 95 ? 9.302 -13.788 -34.531 1.00 22.23 95 THR B CA 1
ATOM 1868 C C . THR B 1 95 ? 9.885 -14.169 -35.888 1.00 19.19 95 THR B C 1
ATOM 1869 O O . THR B 1 95 ? 11.092 -14.353 -36.020 1.00 20.18 95 THR B O 1
ATOM 1873 N N . ASP B 1 96 ? 9.025 -14.258 -36.896 1.00 20.61 96 ASP B N 1
ATOM 1874 C CA . ASP B 1 96 ? 9.453 -14.579 -38.265 1.00 23.50 96 ASP B CA 1
ATOM 1875 C C . ASP B 1 96 ? 10.538 -13.648 -38.791 1.00 24.38 96 ASP B C 1
ATOM 1876 O O . ASP B 1 96 ? 11.420 -14.081 -39.539 1.00 23.52 96 ASP B O 1
ATOM 1881 N N . ASN B 1 97 ? 10.458 -12.372 -38.403 1.00 20.15 97 ASN B N 1
ATOM 1882 C CA . ASN B 1 97 ? 11.393 -11.348 -38.882 1.00 26.99 97 ASN B CA 1
ATOM 1883 C C . ASN B 1 97 ? 12.595 -11.123 -37.962 1.00 26.31 97 ASN B C 1
ATOM 1884 O O . ASN B 1 97 ? 13.306 -10.130 -38.085 1.00 25.53 97 ASN B O 1
ATOM 1889 N N . GLY B 1 98 ? 12.819 -12.056 -37.051 1.00 24.06 98 GLY B N 1
ATOM 1890 C CA . GLY B 1 98 ? 13.990 -12.017 -36.203 1.00 25.64 98 GLY B CA 1
ATOM 1891 C C . GLY B 1 98 ? 13.914 -11.124 -34.980 1.00 23.25 98 GLY B C 1
ATOM 1892 O O . GLY B 1 98 ? 14.936 -10.730 -34.448 1.00 25.34 98 GLY B O 1
ATOM 1893 N N . GLY B 1 99 ? 12.712 -10.793 -34.529 1.00 25.51 99 GLY B N 1
ATOM 1894 C CA . GLY B 1 99 ? 12.578 -9.999 -33.327 1.00 20.92 99 GLY B CA 1
ATOM 1895 C C . GLY B 1 99 ? 11.875 -10.780 -32.240 1.00 23.82 99 GLY B C 1
ATOM 1896 O O . GLY B 1 99 ? 11.995 -12.004 -32.143 1.00 21.95 99 GLY B O 1
ATOM 1897 N N . TRP B 1 100 ? 11.117 -10.059 -31.425 1.00 25.62 100 TRP B N 1
ATOM 1898 C CA . TRP B 1 100 ? 10.380 -10.658 -30.336 1.00 22.63 100 TRP B CA 1
ATOM 1899 C C . TRP B 1 100 ? 8.948 -10.141 -30.294 1.00 24.32 100 TRP B C 1
ATOM 1900 O O . TRP B 1 100 ? 8.658 -9.019 -30.720 1.00 27.45 100 TRP B O 1
ATOM 1911 N N . ALA B 1 101 ? 8.043 -10.964 -29.783 1.00 25.81 101 ALA B N 1
ATOM 1912 C CA . ALA B 1 101 ? 6.682 -10.494 -29.548 1.00 24.03 101 ALA B CA 1
ATOM 1913 C C . ALA B 1 101 ? 6.038 -11.272 -28.414 1.00 22.66 101 ALA B C 1
ATOM 1914 O O . ALA B 1 101 ? 6.308 -12.464 -28.239 1.00 22.37 101 ALA B O 1
ATOM 1916 N N . HIS B 1 102 ? 5.195 -10.583 -27.650 1.00 21.76 102 HIS B N 1
ATOM 1917 C CA . HIS B 1 102 ? 4.364 -11.205 -26.622 1.00 20.15 102 HIS B CA 1
ATOM 1918 C C . HIS B 1 102 ? 3.458 -12.317 -27.170 1.00 17.81 102 HIS B C 1
ATOM 1919 O O . HIS B 1 102 ? 2.868 -12.195 -28.246 1.00 17.60 102 HIS B O 1
ATOM 1926 N N . VAL B 1 103 ? 3.329 -13.397 -26.414 1.00 16.46 103 VAL B N 1
ATOM 1927 C CA . VAL B 1 103 ? 2.336 -14.403 -26.742 1.00 17.58 103 VAL B CA 1
ATOM 1928 C C . VAL B 1 103 ? 0.936 -13.793 -26.701 1.00 17.37 103 VAL B C 1
ATOM 1929 O O . VAL B 1 103 ? 0.110 -14.045 -27.575 1.00 16.53 103 VAL B O 1
ATOM 1933 N N . VAL B 1 104 ? 0.668 -12.998 -25.675 1.00 16.31 104 VAL B N 1
ATOM 1934 C CA . VAL B 1 104 ? -0.654 -12.417 -25.519 1.00 16.30 104 VAL B CA 1
ATOM 1935 C C . VAL B 1 104 ? -0.944 -11.444 -26.660 1.00 16.93 104 VAL B C 1
ATOM 1936 O O . VAL B 1 104 ? -2.087 -11.315 -27.109 1.00 18.06 104 VAL B O 1
ATOM 1940 N N . CYS B 1 105 ? 0.094 -10.771 -27.145 1.00 16.61 105 CYS B N 1
ATOM 1941 C CA . CYS B 1 105 ? -0.083 -9.820 -28.231 1.00 15.11 105 CYS B CA 1
ATOM 1942 C C . CYS B 1 105 ? -0.380 -10.574 -29.512 1.00 16.20 105 CYS B C 1
ATOM 1943 O O . CYS B 1 105 ? -1.158 -10.115 -30.355 1.00 19.35 105 CYS B O 1
ATOM 1946 N N . ALA B 1 106 ? 0.204 -11.760 -29.626 1.00 16.36 106 ALA B N 1
ATOM 1947 C CA . ALA B 1 106 ? 0.007 -12.619 -30.790 1.00 15.95 106 ALA B CA 1
ATOM 1948 C C . ALA B 1 106 ? -1.401 -13.258 -30.817 1.00 18.46 106 ALA B C 1
ATOM 1949 O O . ALA B 1 106 ? -1.995 -13.446 -31.883 1.00 18.61 106 ALA B O 1
ATOM 1951 N N . LEU B 1 107 ? -1.942 -13.565 -29.642 1.00 15.66 107 LEU B N 1
ATOM 1952 C CA . LEU B 1 107 ? -3.259 -14.181 -29.570 1.00 17.92 107 LEU B CA 1
ATOM 1953 C C . LEU B 1 107 ? -4.383 -13.177 -29.862 1.00 18.12 107 LEU B C 1
ATOM 1954 O O . LEU B 1 107 ? -5.360 -13.509 -30.517 1.00 19.53 107 LEU B O 1
ATOM 1959 N N . TYR B 1 108 ? -4.233 -11.950 -29.385 1.00 19.66 108 TYR B N 1
ATOM 1960 C CA . TYR B 1 108 ? -5.348 -10.995 -29.391 1.00 26.92 108 TYR B CA 1
ATOM 1961 C C . TYR B 1 108 ? -5.323 -10.034 -30.584 1.00 22.78 108 TYR B C 1
ATOM 1962 O O . TYR B 1 108 ? -6.297 -9.330 -30.855 1.00 23.06 108 TYR B O 1
ATOM 1971 N N . ILE B 1 109 ? -4.215 -10.008 -31.303 1.00 20.46 109 ILE B N 1
ATOM 1972 C CA . ILE B 1 109 ? -4.230 -9.381 -32.614 1.00 23.49 109 ILE B CA 1
ATOM 1973 C C . ILE B 1 109 ? -4.608 -10.437 -33.644 1.00 23.29 109 ILE B C 1
ATOM 1974 O O . ILE B 1 109 ? -3.894 -11.435 -33.824 1.00 24.58 109 ILE B O 1
ATOM 1979 N N . PRO B 1 110 ? -5.763 -10.237 -34.294 1.00 26.44 110 PRO B N 1
ATOM 1980 C CA . PRO B 1 110 ? -6.388 -11.262 -35.149 1.00 26.05 110 PRO B CA 1
ATOM 1981 C C . PRO B 1 110 ? -5.458 -11.801 -36.222 1.00 25.20 110 PRO B C 1
ATOM 1982 O O . PRO B 1 110 ? -5.421 -13.012 -36.444 1.00 27.27 110 PRO B O 1
ATOM 1986 N N . GLU B 1 111 ? -4.690 -10.924 -36.854 1.00 22.83 111 GLU B N 1
ATOM 1987 C CA . GLU B 1 111 ? -3.912 -11.332 -38.014 1.00 24.98 111 GLU B CA 1
ATOM 1988 C C . GLU B 1 111 ? -2.568 -11.984 -37.674 1.00 24.27 111 GLU B C 1
ATOM 1989 O O . GLU B 1 111 ? -1.900 -12.516 -38.560 1.00 27.69 111 GLU B O 1
ATOM 1995 N N . VAL B 1 112 ? -2.167 -11.961 -36.407 1.00 21.98 112 VAL B N 1
ATOM 1996 C CA . VAL B 1 112 ? -0.933 -12.637 -36.029 1.00 20.94 112 VAL B CA 1
ATOM 1997 C C . VAL B 1 112 ? -1.126 -14.159 -36.042 1.00 22.27 112 VAL B C 1
ATOM 1998 O O . VAL B 1 112 ? -2.164 -14.674 -35.634 1.00 19.91 112 VAL B O 1
ATOM 2002 N N . GLN B 1 113 ? -0.125 -14.869 -36.541 1.00 22.24 113 GLN B N 1
ATOM 2003 C CA . GLN B 1 113 ? -0.196 -16.316 -36.654 1.00 22.80 113 GLN B CA 1
ATOM 2004 C C . GLN B 1 113 ? 0.977 -16.939 -35.924 1.00 23.55 113 GLN B C 1
ATOM 2005 O O . GLN B 1 113 ? 1.950 -16.254 -35.601 1.00 21.26 113 GLN B O 1
ATOM 2011 N N . PHE B 1 114 ? 0.881 -18.239 -35.670 1.00 19.31 114 PHE B N 1
ATOM 2012 C CA . PHE B 1 114 ? 1.983 -18.991 -35.101 1.00 22.32 114 PHE B CA 1
ATOM 2013 C C . PHE B 1 114 ? 2.472 -20.020 -36.137 1.00 28.16 114 PHE B C 1
ATOM 2014 O O . PHE B 1 114 ? 1.666 -20.670 -36.825 1.00 24.37 114 PHE B O 1
ATOM 2022 N N . ALA B 1 115 ? 3.786 -20.176 -36.246 1.00 23.75 115 ALA B N 1
ATOM 2023 C CA . ALA B 1 115 ? 4.337 -21.104 -37.215 1.00 22.13 115 ALA B CA 1
ATOM 2024 C C . ALA B 1 115 ? 3.951 -22.514 -36.811 1.00 27.88 115 ALA B C 1
ATOM 2025 O O . ALA B 1 115 ? 3.499 -23.302 -37.639 1.00 30.39 115 ALA B O 1
ATOM 2027 N N . ASN B 1 116 ? 4.123 -22.815 -35.526 1.00 26.97 116 ASN B N 1
ATOM 2028 C CA . ASN B 1 116 ? 3.778 -24.117 -34.961 1.00 26.21 116 ASN B CA 1
ATOM 2029 C C . ASN B 1 116 ? 2.872 -23.948 -33.759 1.00 28.48 116 ASN B C 1
ATOM 2030 O O . ASN B 1 116 ? 3.327 -23.472 -32.721 1.00 26.84 116 ASN B O 1
ATOM 2035 N N . VAL B 1 117 ? 1.614 -24.371 -33.869 1.00 29.76 117 VAL B N 1
ATOM 2036 C CA . VAL B 1 117 ? 0.678 -24.177 -32.764 1.00 26.20 117 VAL B CA 1
ATOM 2037 C C . VAL B 1 117 ? 1.017 -25.039 -31.542 1.00 29.10 117 VAL B C 1
ATOM 2038 O O . VAL B 1 117 ? 0.571 -24.735 -30.435 1.00 25.67 117 VAL B O 1
ATOM 2042 N N . SER B 1 118 ? 1.807 -26.096 -31.714 1.00 25.16 118 SER B N 1
ATOM 2043 C CA . SER B 1 118 ? 2.146 -26.917 -30.549 1.00 26.72 118 SER B CA 1
ATOM 2044 C C . SER B 1 118 ? 3.220 -26.257 -29.704 1.00 27.05 118 SER B C 1
ATOM 2045 O O . SER B 1 118 ? 3.111 -26.247 -28.481 1.00 29.74 118 SER B O 1
ATOM 2048 N N . THR B 1 119 ? 4.248 -25.717 -30.355 1.00 22.43 119 THR B N 1
ATOM 2049 C CA . THR B 1 119 ? 5.352 -25.065 -29.662 1.00 21.95 119 THR B CA 1
ATOM 2050 C C . THR B 1 119 ? 5.119 -23.570 -29.481 1.00 23.39 119 THR B C 1
ATOM 2051 O O . THR B 1 119 ? 5.827 -22.899 -28.717 1.00 23.08 119 THR B O 1
ATOM 2055 N N . MET B 1 120 ? 4.123 -23.068 -30.204 1.00 22.96 120 MET B N 1
ATOM 2056 C CA . MET B 1 120 ? 3.765 -21.645 -30.225 1.00 25.80 120 MET B CA 1
ATOM 2057 C C . MET B 1 120 ? 4.938 -20.710 -30.554 1.00 25.80 120 MET B C 1
ATOM 2058 O O . MET B 1 120 ? 5.077 -19.647 -29.950 1.00 22.39 120 MET B O 1
ATOM 2063 N N . GLU B 1 121 ? 5.762 -21.101 -31.522 1.00 24.10 121 GLU B N 1
ATOM 2064 C CA . GLU B 1 121 ? 6.865 -20.256 -31.969 1.00 23.42 121 GLU B CA 1
ATOM 2065 C C . GLU B 1 121 ? 7.362 -20.700 -33.357 1.00 24.86 121 GLU B C 1
ATOM 2066 O O . GLU B 1 121 ? 7.247 -21.867 -33.703 1.00 28.82 121 GLU B O 1
ATOM 2072 N N . PRO B 1 122 ? 7.882 -19.764 -34.176 1.00 26.55 122 PRO B N 1
ATOM 2073 C CA . PRO B 1 122 ? 7.918 -18.318 -33.947 1.00 19.03 122 PRO B CA 1
ATOM 2074 C C . PRO B 1 122 ? 6.551 -17.694 -34.114 1.00 18.44 122 PRO B C 1
ATOM 2075 O O . PRO B 1 122 ? 5.638 -18.285 -34.692 1.00 18.01 122 PRO B O 1
ATOM 2079 N N . ILE B 1 123 ? 6.437 -16.476 -33.610 1.00 19.64 123 ILE B N 1
ATOM 2080 C CA . ILE B 1 123 ? 5.293 -15.645 -33.858 1.00 17.14 123 ILE B CA 1
ATOM 2081 C C . ILE B 1 123 ? 5.460 -15.036 -35.261 1.00 20.49 123 ILE B C 1
ATOM 2082 O O . ILE B 1 123 ? 6.514 -14.485 -35.589 1.00 20.25 123 ILE B O 1
ATOM 2087 N N . VAL B 1 124 ? 4.422 -15.151 -36.088 1.00 18.81 124 VAL B N 1
ATOM 2088 C CA . VAL B 1 124 ? 4.479 -14.728 -37.491 1.00 21.70 124 VAL B CA 1
ATOM 2089 C C . VAL B 1 124 ? 3.786 -13.382 -37.709 1.00 20.76 124 VAL B C 1
ATOM 2090 O O . VAL B 1 124 ? 2.575 -13.274 -37.553 1.00 22.86 124 VAL B O 1
ATOM 2094 N N . LEU B 1 125 ? 4.531 -12.365 -38.125 1.00 23.72 125 LEU B N 1
ATOM 2095 C CA . LEU B 1 125 ? 3.952 -11.020 -38.232 1.00 21.27 125 LEU B CA 1
ATOM 2096 C C . LEU B 1 125 ? 3.629 -10.595 -39.654 1.00 21.87 125 LEU B C 1
ATOM 2097 O O . LEU B 1 125 ? 2.990 -9.571 -39.849 1.00 24.49 125 LEU B O 1
ATOM 2102 N N . GLN B 1 126 ? 4.055 -11.375 -40.642 1.00 23.06 126 GLN B N 1
ATOM 2103 C CA . GLN B 1 126 ? 3.999 -10.930 -42.040 1.00 25.93 126 GLN B CA 1
ATOM 2104 C C . GLN B 1 126 ? 2.621 -10.508 -42.545 1.00 26.29 126 GLN B C 1
ATOM 2105 O O . GLN B 1 126 ? 2.535 -9.668 -43.440 1.00 33.27 126 GLN B O 1
ATOM 2111 N N . SER B 1 127 ? 1.555 -11.058 -41.965 1.00 26.20 127 SER B N 1
ATOM 2112 C CA . SER B 1 127 ? 0.189 -10.779 -42.424 1.00 28.31 127 SER B CA 1
ATOM 2113 C C . SER B 1 127 ? -0.554 -9.724 -41.584 1.00 25.68 127 SER B C 1
ATOM 2114 O O . SER B 1 127 ? -1.754 -9.505 -41.762 1.00 23.03 127 SER B O 1
ATOM 2117 N N . VAL B 1 128 ? 0.153 -9.070 -40.671 1.00 25.76 128 VAL B N 1
ATOM 2118 C CA . VAL B 1 128 ? -0.427 -7.946 -39.925 1.00 27.13 128 VAL B CA 1
ATOM 2119 C C . VAL B 1 128 ? -0.526 -6.732 -40.838 1.00 26.20 128 VAL B C 1
ATOM 2120 O O . VAL B 1 128 ? 0.478 -6.326 -41.413 1.00 30.37 128 VAL B O 1
ATOM 2124 N N . PRO B 1 129 ? -1.738 -6.191 -41.015 1.00 26.04 129 PRO B N 1
ATOM 2125 C CA . PRO B 1 129 ? -2.009 -5.121 -41.978 1.00 27.10 129 PRO B CA 1
ATOM 2126 C C . PRO B 1 129 ? -1.500 -3.782 -41.544 1.00 33.65 129 PRO B C 1
ATOM 2127 O O . PRO B 1 129 ? -1.369 -3.560 -40.352 1.00 30.66 129 PRO B O 1
ATOM 2131 N N . HIS B 1 130 ? -1.254 -2.900 -42.511 1.00 33.71 130 HIS B N 1
ATOM 2132 C CA . HIS B 1 130 ? -0.748 -1.556 -42.210 1.00 34.06 130 HIS B CA 1
ATOM 2133 C C . HIS B 1 130 ? -1.583 -1.006 -41.071 1.00 37.03 130 HIS B C 1
ATOM 2134 O O . HIS B 1 130 ? -1.088 -0.367 -40.136 1.00 36.72 130 HIS B O 1
ATOM 2141 N N . ASP B 1 131 ? -2.881 -1.211 -41.233 1.00 35.15 131 ASP B N 1
ATOM 2142 C CA . ASP B 1 131 ? -3.901 -0.569 -40.442 1.00 36.42 131 ASP B CA 1
ATOM 2143 C C . ASP B 1 131 ? -3.935 -0.958 -38.983 1.00 37.74 131 ASP B C 1
ATOM 2144 O O . ASP B 1 131 ? -4.814 -0.514 -38.264 1.00 46.69 131 ASP B O 1
ATOM 2149 N N . ARG B 1 132 ? -3.002 -1.791 -38.543 1.00 33.27 132 ARG B N 1
ATOM 2150 C CA . ARG B 1 132 ? -2.862 -2.086 -37.121 1.00 30.18 132 ARG B CA 1
ATOM 2151 C C . ARG B 1 132 ? -1.684 -1.347 -36.538 1.00 30.99 132 ARG B C 1
ATOM 2152 O O . ARG B 1 132 ? -1.469 -1.359 -35.328 1.00 29.19 132 ARG B O 1
ATOM 2160 N N . TYR B 1 133 ? -0.921 -0.712 -37.419 1.00 34.96 133 TYR B N 1
ATOM 2161 C CA . TYR B 1 133 ? 0.278 0.001 -37.021 1.00 32.71 133 TYR B CA 1
ATOM 2162 C C . TYR B 1 133 ? 0.082 1.505 -37.098 1.00 31.92 133 TYR B C 1
ATOM 2163 O O . TYR B 1 133 ? 1.004 2.253 -36.789 1.00 27.50 133 TYR B O 1
ATOM 2172 N N . ASN B 1 134 ? -1.098 1.953 -37.520 1.00 30.33 134 ASN B N 1
ATOM 2173 C CA . ASN B 1 134 ? -1.351 3.395 -37.608 1.00 32.43 134 ASN B CA 1
ATOM 2174 C C . ASN B 1 134 ? -2.454 3.830 -36.655 1.00 35.60 134 ASN B C 1
ATOM 2175 O O . ASN B 1 134 ? -3.197 4.764 -36.940 1.00 33.37 134 ASN B O 1
ATOM 2180 N N . LYS B 1 135 ? -2.554 3.140 -35.522 1.00 32.78 135 LYS B N 1
ATOM 2181 C CA . LYS B 1 135 ? -3.542 3.481 -34.515 1.00 26.99 135 LYS B CA 1
ATOM 2182 C C . LYS B 1 135 ? -2.868 4.131 -33.313 1.00 30.99 135 LYS B C 1
ATOM 2183 O O . LYS B 1 135 ? -1.647 4.075 -33.141 1.00 33.60 135 LYS B O 1
ATOM 2189 N N . THR B 1 136 ? -3.684 4.760 -32.486 1.00 26.08 136 THR B N 1
ATOM 2190 C CA . THR B 1 136 ? -3.227 5.269 -31.213 1.00 30.16 136 THR B CA 1
ATOM 2191 C C . THR B 1 136 ? -3.918 4.507 -30.079 1.00 29.84 136 THR B C 1
ATOM 2192 O O . THR B 1 136 ? -5.157 4.440 -30.041 1.00 29.87 136 THR B O 1
ATOM 2196 N N . CYS B 1 137 ? -3.124 3.916 -29.179 1.00 24.35 137 CYS B N 1
ATOM 2197 C CA . 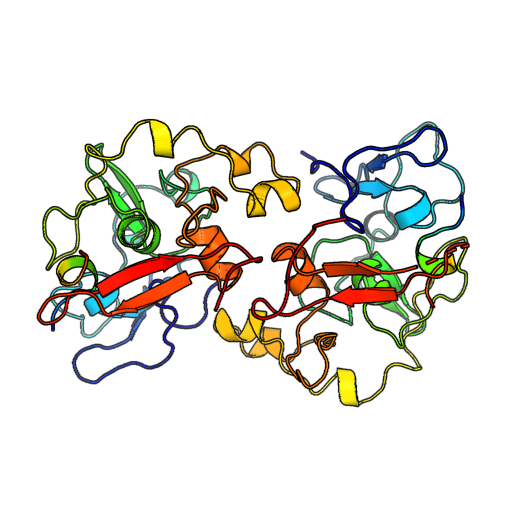CYS B 1 137 ? -3.685 3.247 -28.009 1.00 24.70 137 CYS B CA 1
ATOM 2198 C C . CYS B 1 137 ? -4.347 4.284 -27.107 1.00 21.12 137 CYS B C 1
ATOM 2199 O O . CYS B 1 137 ? -3.688 5.143 -26.535 1.00 19.90 137 CYS B O 1
ATOM 2202 N N . TYR B 1 138 ? -5.660 4.207 -26.987 1.00 19.38 138 TYR B N 1
ATOM 2203 C CA . TYR B 1 138 ? -6.356 5.183 -26.173 1.00 21.61 138 TYR B CA 1
ATOM 2204 C C . TYR B 1 138 ? -5.924 5.125 -24.684 1.00 24.30 138 TYR B C 1
ATOM 2205 O O . TYR B 1 138 ? -6.010 6.132 -23.972 1.00 26.22 138 TYR B O 1
ATOM 2214 N N . ILE B 1 139 ? -5.470 3.960 -24.220 1.00 19.91 139 ILE B N 1
ATOM 2215 C CA . ILE B 1 139 ? -5.024 3.805 -22.841 1.00 19.65 139 ILE B CA 1
ATOM 2216 C C . ILE B 1 139 ? -3.687 4.513 -22.602 1.00 24.82 139 ILE B C 1
ATOM 2217 O O . ILE B 1 139 ? -3.535 5.241 -21.614 1.00 25.50 139 ILE B O 1
ATOM 2222 N N . CYS B 1 140 ? -2.731 4.327 -23.511 1.00 22.14 140 CYS B N 1
ATOM 2223 C CA . CYS B 1 140 ? -1.471 5.075 -23.454 1.00 22.73 140 CYS B CA 1
ATOM 2224 C C . CYS B 1 140 ? -1.749 6.566 -23.623 1.00 27.90 140 CYS B C 1
ATOM 2225 O O . CYS B 1 140 ? -1.072 7.422 -23.035 1.00 28.43 140 CYS B O 1
ATOM 2228 N N . ASP B 1 141 ? -2.756 6.869 -24.437 1.00 25.67 141 ASP B N 1
ATOM 2229 C CA . ASP B 1 141 ? -3.094 8.243 -24.749 1.00 24.50 141 ASP B CA 1
ATOM 2230 C C . ASP B 1 141 ? -3.733 8.955 -23.553 1.00 29.49 141 ASP B C 1
ATOM 2231 O O . ASP B 1 141 ? -3.440 10.130 -23.299 1.00 33.24 141 ASP B O 1
ATOM 2236 N N . GLU B 1 142 ? -4.585 8.251 -22.810 1.00 26.36 142 GLU B N 1
ATOM 2237 C CA . GLU B 1 142 ? -5.234 8.853 -21.647 1.00 25.21 142 GLU B CA 1
ATOM 2238 C C . GLU B 1 142 ? -4.256 9.053 -20.496 1.00 25.51 142 GLU B C 1
ATOM 2239 O O . GLU B 1 142 ? -4.443 9.926 -19.659 1.00 27.45 142 GLU B O 1
ATOM 2245 N N . GLN B 1 143 ? -3.205 8.247 -20.460 1.00 27.10 143 GLN B N 1
ATOM 2246 C CA . GLN B 1 143 ? -2.150 8.437 -19.476 1.00 26.12 143 GLN B CA 1
ATOM 2247 C C . GLN B 1 143 ? -1.231 9.559 -19.919 1.00 25.68 143 GLN B C 1
ATOM 2248 O O . GLN B 1 143 ? -0.312 9.936 -19.200 1.00 28.73 143 GLN B O 1
ATOM 2254 N N . GLY B 1 144 ? -1.490 10.076 -21.115 1.00 27.16 144 GLY B N 1
ATOM 2255 C CA . GLY B 1 144 ? -0.723 11.167 -21.682 1.00 29.62 144 GLY B CA 1
ATOM 2256 C C . GLY B 1 144 ? 0.630 10.693 -22.156 1.00 30.11 144 GLY B C 1
ATOM 2257 O O . GLY B 1 144 ? 1.629 11.390 -22.005 1.00 29.92 144 GLY B O 1
ATOM 2258 N N . ARG B 1 145 ? 0.661 9.491 -22.725 1.00 31.80 145 ARG B N 1
ATOM 2259 C CA . ARG B 1 145 ? 1.903 8.911 -23.253 1.00 30.33 145 ARG B CA 1
ATOM 2260 C C . ARG B 1 145 ? 1.789 8.799 -24.771 1.00 28.63 145 ARG B C 1
ATOM 2261 O O . ARG B 1 145 ? 1.502 7.735 -25.307 1.00 27.95 145 ARG B O 1
ATOM 2269 N N . GLU B 1 146 ? 2.011 9.910 -25.463 1.00 27.86 146 GLU B N 1
ATOM 2270 C CA . GLU B 1 146 ? 1.693 9.983 -26.880 1.00 26.41 146 GLU B CA 1
ATOM 2271 C C . GLU B 1 146 ? 2.661 9.187 -27.747 1.00 28.39 146 GLU B C 1
ATOM 2272 O O . GLU B 1 146 ? 2.293 8.673 -28.794 1.00 23.50 146 GLU B O 1
ATOM 2274 N N . SER B 1 147 ? 3.904 9.107 -27.300 1.00 27.71 147 SER B N 1
ATOM 2275 C CA . SER B 1 147 ? 4.937 8.362 -27.983 1.00 25.13 147 SER B CA 1
ATOM 2276 C C . SER B 1 147 ? 4.685 6.860 -27.873 1.00 34.52 147 SER B C 1
ATOM 2277 O O . SER B 1 147 ? 4.670 6.139 -28.893 1.00 30.02 147 SER B O 1
ATOM 2280 N N . LYS B 1 148 ? 4.482 6.394 -26.636 1.00 32.41 148 LYS B N 1
ATOM 2281 C CA . LYS B 1 148 ? 4.142 4.989 -26.387 1.00 29.13 148 LYS B CA 1
ATOM 2282 C C . LYS B 1 148 ? 2.832 4.622 -27.069 1.00 27.12 148 LYS B C 1
ATOM 2283 O O . LYS B 1 148 ? 2.635 3.470 -27.426 1.00 29.46 148 LYS B O 1
ATOM 2289 N N . ALA B 1 149 ? 1.938 5.599 -27.244 1.00 24.86 149 ALA B N 1
ATOM 2290 C CA . ALA B 1 149 ? 0.617 5.336 -27.820 1.00 25.86 149 ALA B CA 1
ATOM 2291 C C . ALA B 1 149 ? 0.671 4.952 -29.303 1.00 27.29 149 ALA B C 1
ATOM 2292 O O . ALA B 1 149 ? -0.215 4.271 -29.817 1.00 24.17 149 ALA B O 1
ATOM 2294 N N . ALA B 1 150 ? 1.726 5.380 -29.982 1.00 28.76 150 ALA B N 1
ATOM 2295 C CA . ALA B 1 150 ? 1.822 5.170 -31.412 1.00 27.92 150 ALA B CA 1
ATOM 2296 C C . ALA B 1 150 ? 2.806 4.048 -31.739 1.00 25.40 150 ALA B C 1
ATOM 2297 O O . ALA B 1 150 ? 2.965 3.654 -32.897 1.00 23.38 150 ALA B O 1
ATOM 2299 N N . THR B 1 151 ? 3.460 3.537 -30.703 1.00 23.33 151 THR B N 1
ATOM 2300 C CA . THR B 1 151 ? 4.374 2.404 -30.843 1.00 27.72 151 THR B CA 1
ATOM 2301 C C . THR B 1 151 ? 3.620 1.082 -31.104 1.00 25.06 151 THR B C 1
ATOM 2302 O O . THR B 1 151 ? 2.432 0.960 -30.797 1.00 23.34 151 THR B O 1
ATOM 2306 N N . GLY B 1 152 ? 4.309 0.108 -31.697 1.00 30.06 152 GLY B N 1
ATOM 2307 C CA . GLY B 1 152 ? 3.737 -1.205 -31.993 1.00 21.64 152 GLY B CA 1
ATOM 2308 C C . GLY B 1 152 ? 2.365 -1.226 -32.655 1.00 23.31 152 GLY B C 1
ATOM 2309 O O . GLY B 1 152 ? 2.048 -0.381 -33.495 1.00 24.06 152 GLY B O 1
ATOM 2310 N N . ALA B 1 153 ? 1.541 -2.193 -32.250 1.00 24.28 153 ALA B N 1
ATOM 2311 C CA . ALA B 1 153 ? 0.245 -2.430 -32.880 1.00 24.64 153 ALA B CA 1
ATOM 2312 C C . ALA B 1 153 ? -0.919 -2.287 -31.919 1.00 24.18 153 ALA B C 1
ATOM 2313 O O . ALA B 1 153 ? -0.754 -2.442 -30.709 1.00 24.39 153 ALA B O 1
ATOM 2315 N N . CYS B 1 154 ? -2.103 -2.027 -32.464 1.00 22.02 154 CYS B N 1
ATOM 2316 C CA . CYS B 1 154 ? -3.308 -1.956 -31.642 1.00 24.94 154 CYS B CA 1
ATOM 2317 C C . CYS B 1 154 ? -4.375 -2.926 -32.073 1.00 22.25 154 CYS B C 1
ATOM 2318 O O . CYS B 1 154 ? -4.545 -3.178 -33.270 1.00 23.05 154 CYS B O 1
ATOM 2321 N N . MET B 1 155 ? -5.124 -3.426 -31.094 1.00 18.69 155 MET B N 1
ATOM 2322 C CA . MET B 1 155 ? -6.335 -4.171 -31.383 1.00 23.68 155 MET B CA 1
ATOM 2323 C C . MET B 1 155 ? -7.507 -3.216 -31.313 1.00 24.07 155 MET B C 1
ATOM 2324 O O . MET B 1 155 ? -7.387 -2.085 -30.845 1.00 24.22 155 MET B O 1
ATOM 2329 N N . THR B 1 156 ? -8.644 -3.676 -31.802 1.00 25.64 156 THR B N 1
ATOM 2330 C CA . THR B 1 156 ? -9.832 -2.861 -31.792 1.00 25.21 156 THR B CA 1
ATOM 2331 C C . THR B 1 156 ? -10.888 -3.483 -30.910 1.00 29.94 156 THR B C 1
ATOM 2332 O O . THR B 1 156 ? -11.053 -4.700 -30.887 1.00 30.50 156 THR B O 1
ATOM 2336 N N . CYS B 1 157 ? -11.558 -2.625 -30.150 1.00 27.95 157 CYS B N 1
ATOM 2337 C CA . CYS B 1 157 ? -12.720 -2.989 -29.369 1.00 26.70 157 CYS B CA 1
ATOM 2338 C C . CYS B 1 157 ? -13.679 -3.813 -30.200 1.00 24.03 157 CYS B C 1
ATOM 2339 O O . CYS B 1 157 ? -14.034 -3.431 -31.298 1.00 31.20 157 CYS B O 1
ATOM 2342 N N . ASN B 1 158 ? -14.087 -4.952 -29.674 1.00 29.06 158 ASN B N 1
ATOM 2343 C CA . ASN B 1 158 ? -14.941 -5.888 -30.396 1.00 32.64 158 ASN B CA 1
ATOM 2344 C C . ASN B 1 158 ? -16.432 -5.550 -30.288 1.00 32.87 158 ASN B C 1
ATOM 2345 O O . ASN B 1 158 ? -17.283 -6.329 -30.698 1.00 34.51 158 ASN B O 1
ATOM 2350 N N . LYS B 1 159 ? -16.752 -4.396 -29.720 1.00 28.79 159 LYS B N 1
ATOM 2351 C CA . LYS B 1 159 ? -18.135 -3.944 -29.687 1.00 33.77 159 LYS B CA 1
ATOM 2352 C C . LYS B 1 159 ? -18.506 -3.375 -31.058 1.00 38.15 159 LYS B C 1
ATOM 2353 O O . LYS B 1 159 ? -17.755 -2.555 -31.607 1.00 33.83 159 LYS B O 1
ATOM 2357 N N . HIS B 1 160 ? -19.636 -3.816 -31.620 1.00 38.38 160 HIS B N 1
ATOM 2358 C CA . HIS B 1 160 ? -20.046 -3.356 -32.954 1.00 40.41 160 HIS B CA 1
ATOM 2359 C C . HIS B 1 160 ? -20.068 -1.839 -32.998 1.00 38.67 160 HIS B C 1
ATOM 2360 O O . HIS B 1 160 ? -20.621 -1.201 -32.107 1.00 32.50 160 HIS B O 1
ATOM 2367 N N . GLY B 1 161 ? -19.440 -1.273 -34.021 1.00 31.11 161 GLY B N 1
ATOM 2368 C CA . GLY B 1 161 ? -19.451 0.158 -34.208 1.00 31.74 161 GLY B CA 1
ATOM 2369 C C . GLY B 1 161 ? -18.308 0.865 -33.511 1.00 36.23 161 GLY B C 1
ATOM 2370 O O . GLY B 1 161 ? -17.862 1.923 -33.954 1.00 44.87 161 GLY B O 1
ATOM 2371 N N . CYS B 1 162 ? -17.828 0.302 -32.410 1.00 37.27 162 CYS B N 1
ATOM 2372 C CA . CYS B 1 162 ? -16.781 0.976 -31.658 1.00 36.83 162 CYS B CA 1
ATOM 2373 C C . CYS B 1 162 ? -15.461 0.884 -32.400 1.00 33.12 162 CYS B C 1
ATOM 2374 O O . CYS B 1 162 ? -15.086 -0.193 -32.867 1.00 34.94 162 CYS B O 1
ATOM 2377 N N . ARG B 1 163 ? -14.760 2.010 -32.503 1.00 34.28 163 ARG B N 1
ATOM 2378 C CA . ARG B 1 163 ? -13.481 2.062 -33.221 1.00 38.82 163 ARG B CA 1
ATOM 2379 C C . ARG B 1 163 ? -12.314 2.371 -32.284 1.00 33.02 163 ARG B C 1
ATOM 2380 O O . ARG B 1 163 ? -11.251 2.784 -32.726 1.00 33.47 163 ARG B O 1
ATOM 2382 N N . GLN B 1 164 ? -12.519 2.166 -30.987 1.00 31.24 164 GLN B N 1
ATOM 2383 C CA . GLN B 1 164 ? -11.471 2.411 -30.012 1.00 27.65 164 GLN B CA 1
ATOM 2384 C C . GLN B 1 164 ? -10.305 1.415 -30.182 1.00 27.26 164 GLN B C 1
ATOM 2385 O O . GLN B 1 164 ? -10.518 0.211 -30.327 1.00 27.51 164 GLN B O 1
ATOM 2391 N N . ALA B 1 165 ? -9.073 1.915 -30.155 1.00 27.20 165 ALA B N 1
ATOM 2392 C CA . ALA B 1 165 ? -7.905 1.051 -30.319 1.00 23.11 165 ALA B CA 1
ATOM 2393 C C . ALA B 1 165 ? -6.985 1.086 -29.099 1.00 24.31 165 ALA B C 1
ATOM 2394 O O . ALA B 1 165 ? -6.857 2.115 -28.412 1.00 23.94 165 ALA B O 1
ATOM 2396 N N . PHE B 1 166 ? -6.350 -0.051 -28.828 1.00 20.62 166 PHE B N 1
ATOM 2397 C CA . PHE B 1 166 ? -5.446 -0.150 -27.695 1.00 20.45 166 PHE B CA 1
ATOM 2398 C C . PHE B 1 166 ? -4.466 -1.301 -27.869 1.00 20.02 166 PHE B C 1
ATOM 2399 O O . PHE B 1 166 ? -4.754 -2.282 -28.548 1.00 18.69 166 PHE B O 1
ATOM 2407 N N . HIS B 1 167 ? -3.293 -1.162 -27.264 1.00 19.47 167 HIS B N 1
ATOM 2408 C CA . HIS B 1 167 ? -2.368 -2.282 -27.133 1.00 18.19 167 HIS B CA 1
ATOM 2409 C C . HIS B 1 167 ? -3.027 -3.430 -26.394 1.00 18.98 167 HIS B C 1
ATOM 2410 O O . HIS B 1 167 ? -3.691 -3.235 -25.362 1.00 16.42 167 HIS B O 1
ATOM 2417 N N . VAL B 1 168 ? -2.859 -4.621 -26.951 1.00 18.43 168 VAL B N 1
ATOM 2418 C CA . VAL B 1 168 ? -3.169 -5.855 -26.250 1.00 17.48 168 VAL B CA 1
ATOM 2419 C C . VAL B 1 168 ? -2.716 -5.791 -24.805 1.00 17.69 168 VAL B C 1
ATOM 2420 O O . VAL B 1 168 ? -3.461 -6.082 -23.878 1.00 18.11 168 VAL B O 1
ATOM 2424 N N . THR B 1 169 ? -1.478 -5.365 -24.638 1.00 17.62 169 THR B N 1
ATOM 2425 C CA . THR B 1 169 ? -0.774 -5.539 -23.404 1.00 19.27 169 THR B CA 1
ATOM 2426 C C . THR B 1 169 ? -1.313 -4.512 -22.410 1.00 21.72 169 THR B C 1
ATOM 2427 O O . THR B 1 169 ? -1.372 -4.773 -21.207 1.00 24.10 169 THR B O 1
ATOM 2431 N N . CYS B 1 170 ? -1.764 -3.366 -22.921 1.00 21.89 170 CYS B N 1
ATOM 2432 C CA . CYS B 1 170 ? -2.390 -2.348 -22.084 1.00 21.40 170 CYS B CA 1
ATOM 2433 C C . CYS B 1 170 ? -3.781 -2.790 -21.606 1.00 23.30 170 CYS B C 1
ATOM 2434 O O . CYS B 1 170 ? -4.157 -2.554 -20.448 1.00 27.12 170 CYS B O 1
ATOM 2437 N N . ALA B 1 171 ? -4.551 -3.404 -22.502 1.00 18.90 171 ALA B N 1
ATOM 2438 C CA . ALA B 1 171 ? -5.852 -3.944 -22.140 1.00 21.91 171 ALA B CA 1
ATOM 2439 C C . ALA B 1 171 ? -5.733 -4.988 -21.032 1.00 22.51 171 ALA B C 1
ATOM 2440 O O . ALA B 1 171 ? -6.575 -5.052 -20.140 1.00 22.49 171 ALA B O 1
ATOM 2442 N N . GLN B 1 172 ? -4.692 -5.812 -21.102 1.00 18.75 172 GLN B N 1
ATOM 2443 C CA . GLN B 1 172 ? -4.494 -6.876 -20.120 1.00 21.94 172 GLN B CA 1
ATOM 2444 C C . GLN B 1 172 ? -4.380 -6.292 -18.705 1.00 23.22 172 GLN B C 1
ATOM 2445 O O . GLN B 1 172 ? -5.092 -6.684 -17.789 1.00 22.05 172 GLN B O 1
ATOM 2451 N N . PHE B 1 173 ? -3.487 -5.328 -18.556 1.00 22.65 173 PHE B N 1
ATOM 2452 C CA . PHE B 1 173 ? -3.263 -4.640 -17.298 1.00 25.11 173 PHE B CA 1
ATOM 2453 C C . PHE B 1 173 ? -4.519 -3.913 -16.797 1.00 23.71 173 PHE B C 1
ATOM 2454 O O . PHE B 1 173 ? -4.693 -3.683 -15.597 1.00 22.60 173 PHE B O 1
ATOM 2462 N N . ALA B 1 174 ? -5.400 -3.560 -17.722 1.00 21.82 174 ALA B N 1
ATOM 2463 C CA . ALA B 1 174 ? -6.644 -2.891 -17.361 1.00 20.57 174 ALA B CA 1
ATOM 2464 C C . ALA B 1 174 ? -7.791 -3.882 -17.206 1.00 23.32 174 ALA B C 1
ATOM 2465 O O . ALA B 1 174 ? -8.931 -3.468 -17.001 1.00 19.76 174 ALA B O 1
ATOM 2467 N N . GLY B 1 175 ? -7.481 -5.180 -17.330 1.00 23.73 175 GLY B N 1
ATOM 2468 C CA . GLY B 1 175 ? -8.452 -6.255 -17.181 1.00 18.40 175 GLY B CA 1
ATOM 2469 C C . GLY B 1 175 ? -9.528 -6.246 -18.256 1.00 22.70 175 GLY B C 1
ATOM 2470 O O . GLY B 1 175 ? -10.668 -6.632 -18.011 1.00 22.11 175 GLY B O 1
ATOM 2471 N N . LEU B 1 176 ? -9.168 -5.819 -19.462 1.00 26.57 176 LEU B N 1
ATOM 2472 C CA . LEU B 1 176 ? -10.148 -5.629 -20.532 1.00 23.26 176 LEU B CA 1
ATOM 2473 C C . LEU B 1 176 ? -10.116 -6.688 -21.637 1.00 25.04 176 LEU B C 1
ATOM 2474 O O . LEU B 1 176 ? -10.787 -6.543 -22.658 1.00 29.32 176 LEU B O 1
ATOM 2479 N N . LEU B 1 177 ? -9.339 -7.745 -21.443 1.00 21.19 177 LEU B N 1
ATOM 2480 C CA . LEU B 1 177 ? -9.302 -8.850 -22.387 1.00 19.40 177 LEU B CA 1
ATOM 2481 C C . LEU B 1 177 ? -10.282 -9.954 -22.004 1.00 26.53 177 LEU B C 1
ATOM 2482 O O . LEU B 1 177 ? -10.670 -10.073 -20.838 1.00 30.43 177 LEU B O 1
ATOM 2487 N N . CYS B 1 178 ? -10.675 -10.766 -22.983 1.00 26.84 178 CYS B N 1
ATOM 2488 C CA . CYS B 1 178 ? -11.370 -12.016 -22.692 1.00 27.81 178 CYS B CA 1
ATOM 2489 C C . CYS B 1 178 ? -11.330 -13.049 -23.832 1.00 29.20 178 CYS B C 1
ATOM 2490 O O . CYS B 1 178 ? -10.991 -12.748 -24.984 1.00 24.26 178 CYS B O 1
ATOM 2493 N N . GLU B 1 179 ? -11.669 -14.279 -23.467 1.00 34.09 179 GLU B N 1
ATOM 2494 C CA . GLU B 1 179 ? -11.727 -15.390 -24.395 1.00 27.41 179 GLU B CA 1
ATOM 2495 C C . GLU B 1 179 ? -13.175 -15.715 -24.704 1.00 27.51 179 GLU B C 1
ATOM 2496 O O . GLU B 1 179 ? -13.939 -16.076 -23.823 1.00 34.16 179 GLU B O 1
ATOM 2502 N N . GLU B 1 180 ? -13.556 -15.570 -25.965 1.00 37.44 180 GLU B N 1
ATOM 2503 C CA . GLU B 1 180 ? -14.923 -15.853 -26.378 1.00 37.13 180 GLU B CA 1
ATOM 2504 C C . GLU B 1 180 ? -14.956 -17.081 -27.269 1.00 43.06 180 GLU B C 1
ATOM 2505 O O . GLU B 1 180 ? -14.018 -17.318 -28.041 1.00 45.09 180 GLU B O 1
ATOM 2511 N N . GLU B 1 181 ? -16.019 -17.876 -27.133 1.00 48.71 181 GLU B N 1
ATOM 2512 C CA . GLU B 1 181 ? -16.152 -19.137 -27.865 1.00 43.16 181 GLU B CA 1
ATOM 2513 C C . GLU B 1 181 ? -16.172 -18.935 -29.385 1.00 53.49 181 GLU B C 1
ATOM 2514 O O . GLU B 1 181 ? -16.662 -17.923 -29.896 1.00 54.71 181 GLU B O 1
ATOM 2516 N N . ALA B 1 185 ? -15.849 -27.046 -30.674 1.00 30.00 185 ALA B N 1
ATOM 2517 C CA . ALA B 1 185 ? -15.130 -27.677 -29.578 1.00 30.00 185 ALA B CA 1
ATOM 2518 C C . ALA B 1 185 ? -14.383 -26.608 -28.845 1.00 30.00 185 ALA B C 1
ATOM 2519 O O . ALA B 1 185 ? -14.850 -26.098 -27.837 1.00 30.00 185 ALA B O 1
ATOM 2521 N N . ASP B 1 186 ? -13.223 -26.241 -29.351 1.00 61.08 186 ASP B N 1
ATOM 2522 C CA . ASP B 1 186 ? -12.606 -25.004 -28.875 1.00 60.43 186 ASP B CA 1
ATOM 2523 C C . ASP B 1 186 ? -11.989 -24.186 -29.963 1.00 61.07 186 ASP B C 1
ATOM 2524 O O . ASP B 1 186 ? -10.822 -24.292 -30.257 1.00 54.26 186 ASP B O 1
ATOM 2529 N N . ASN B 1 187 ? -12.808 -23.368 -30.596 1.00 62.49 187 ASN B N 1
ATOM 2530 C CA . ASN B 1 187 ? -12.151 -22.386 -31.409 1.00 55.56 187 ASN B CA 1
ATOM 2531 C C . ASN B 1 187 ? -12.448 -21.154 -30.614 1.00 50.06 187 ASN B C 1
ATOM 2532 O O . ASN B 1 187 ? -13.574 -20.922 -30.262 1.00 55.89 187 ASN B O 1
ATOM 2534 N N . VAL B 1 188 ? -11.430 -20.408 -30.272 1.00 35.62 188 VAL B N 1
ATOM 2535 C CA . VAL B 1 188 ? -11.596 -19.303 -29.382 1.00 34.62 188 VAL B CA 1
ATOM 2536 C C . VAL B 1 188 ? -11.317 -17.979 -30.041 1.00 34.39 188 VAL B C 1
ATOM 2537 O O . VAL B 1 188 ? -10.366 -17.805 -30.739 1.00 30.95 188 VAL B O 1
ATOM 2541 N N . GLN B 1 189 ? -12.190 -17.032 -29.832 1.00 39.59 189 GLN B N 1
ATOM 2542 C CA . GLN B 1 189 ? -11.906 -15.689 -30.314 1.00 33.68 189 GLN B CA 1
ATOM 2543 C C . GLN B 1 189 ? -11.242 -14.930 -29.183 1.00 31.53 189 GLN B C 1
ATOM 2544 O O . GLN B 1 189 ? -11.846 -14.710 -28.139 1.00 30.41 189 GLN B O 1
ATOM 2550 N N . TYR B 1 190 ? -9.980 -14.571 -29.372 1.00 27.97 190 TYR B N 1
ATOM 2551 C CA . TYR B 1 190 ? -9.280 -13.797 -28.371 1.00 26.02 190 TYR B CA 1
ATOM 2552 C C . TYR B 1 190 ? -9.500 -12.339 -28.685 1.00 26.09 190 TYR B C 1
ATOM 2553 O O . TYR B 1 190 ? -8.989 -11.831 -29.681 1.00 27.37 190 TYR B O 1
ATOM 2562 N N . CYS B 1 191 ? -10.281 -11.675 -27.840 1.00 21.71 191 CYS B N 1
ATOM 2563 C CA . CYS B 1 191 ? -10.686 -10.315 -28.108 1.00 25.29 191 CYS B CA 1
ATOM 2564 C C . CYS B 1 191 ? -10.713 -9.477 -26.840 1.00 25.05 191 CYS B C 1
ATOM 2565 O O . CYS B 1 191 ? -10.299 -9.929 -25.767 1.00 23.25 191 CYS B O 1
ATOM 2568 N N . GLY B 1 192 ? -11.184 -8.245 -26.982 1.00 19.25 192 GLY B N 1
ATOM 2569 C CA . GLY B 1 192 ? -11.191 -7.314 -25.882 1.00 24.61 192 GLY B CA 1
ATOM 2570 C C . GLY B 1 192 ? -12.084 -6.120 -26.143 1.00 21.87 192 GLY B C 1
ATOM 2571 O O . GLY B 1 192 ? -12.488 -5.871 -27.275 1.00 19.46 192 GLY B O 1
ATOM 2572 N N . TYR B 1 193 ? -12.377 -5.383 -25.075 1.00 19.53 193 TYR B N 1
ATOM 2573 C CA . TYR B 1 193 ? -13.297 -4.259 -25.121 1.00 22.35 193 TYR B CA 1
ATOM 2574 C C . TYR B 1 193 ? -12.731 -3.070 -24.378 1.00 23.99 193 TYR B C 1
ATOM 2575 O O . TYR B 1 193 ? -12.027 -3.241 -23.378 1.00 26.93 193 TYR B O 1
ATOM 2584 N N . CYS B 1 194 ? -13.059 -1.866 -24.841 1.00 25.35 194 CYS B N 1
ATOM 2585 C CA . CYS B 1 194 ? -12.609 -0.643 -24.166 1.00 26.27 194 CYS B CA 1
ATOM 2586 C C . CYS B 1 194 ? -13.375 -0.481 -22.862 1.00 25.48 194 CYS B C 1
ATOM 2587 O O . CYS B 1 194 ? -14.396 -1.137 -22.661 1.00 28.76 194 CYS B O 1
ATOM 2590 N N . LYS B 1 195 ? -12.886 0.389 -21.985 1.00 21.85 195 LYS B N 1
ATOM 2591 C CA . LYS B 1 195 ? -13.514 0.629 -20.676 1.00 32.11 195 LYS B CA 1
ATOM 2592 C C . LYS B 1 195 ? -15.002 0.995 -20.738 1.00 30.21 195 LYS B C 1
ATOM 2593 O O . LYS B 1 195 ? -15.682 1.011 -19.702 1.00 29.50 195 LYS B O 1
ATOM 2599 N N . TYR B 1 196 ? -15.491 1.315 -21.934 1.00 22.46 196 TYR B N 1
ATOM 2600 C CA . TYR B 1 196 ? -16.880 1.702 -22.116 1.00 24.23 196 TYR B CA 1
ATOM 2601 C C . TYR B 1 196 ? -17.782 0.502 -22.369 1.00 27.03 196 TYR B C 1
ATOM 2602 O O . TYR B 1 196 ? -18.970 0.568 -22.096 1.00 31.05 196 TYR B O 1
ATOM 2611 N N . HIS B 1 197 ? -17.227 -0.587 -22.890 1.00 28.96 197 HIS B N 1
ATOM 2612 C CA . HIS B 1 197 ? -18.043 -1.681 -23.409 1.00 27.89 197 HIS B CA 1
ATOM 2613 C C . HIS B 1 197 ? -17.643 -3.022 -22.826 1.00 31.95 197 HIS B C 1
ATOM 2614 O O . HIS B 1 197 ? -17.998 -4.058 -23.370 1.00 30.82 197 HIS B O 1
ATOM 2621 N N . PHE B 1 198 ? -16.887 -3.010 -21.735 1.00 29.68 198 PHE B N 1
ATOM 2622 C CA . PHE B 1 198 ? -16.594 -4.258 -21.048 1.00 32.07 198 PHE B CA 1
ATOM 2623 C C . PHE B 1 198 ? -17.707 -4.564 -20.046 1.00 36.31 198 PHE B C 1
ATOM 2624 O O . PHE B 1 198 ? -17.746 -4.004 -18.951 1.00 38.63 198 PHE B O 1
ATOM 2632 N N . SER B 1 199 ? -18.608 -5.463 -20.417 1.00 42.92 199 SER B N 1
ATOM 2633 C CA . SER B 1 199 ? -19.856 -5.629 -19.668 1.00 47.21 199 SER B CA 1
ATOM 2634 C C . SER B 1 199 ? -19.981 -6.922 -18.860 1.00 53.31 199 SER B C 1
ATOM 2635 O O . SER B 1 199 ? -18.991 -7.575 -18.543 1.00 46.47 199 SER B O 1
ATOM 2638 N N . LYS B 1 200 ? -21.239 -7.260 -18.559 1.00 64.25 200 LYS B N 1
ATOM 2639 C CA . LYS B 1 200 ? -21.677 -8.389 -17.712 1.00 57.47 200 LYS B CA 1
ATOM 2640 C C . LYS B 1 200 ? -20.891 -9.701 -17.840 1.00 58.36 200 LYS B C 1
ATOM 2641 O O . LYS B 1 200 ? -20.861 -10.324 -18.911 1.00 57.96 200 LYS B O 1
ATOM 2647 N N . LEU B 1 201 ? -20.324 -10.151 -16.728 1.00 57.99 201 LEU B N 1
ATOM 2648 C CA . LEU B 1 201 ? -19.735 -11.481 -16.655 1.00 65.36 201 LEU B CA 1
ATOM 2649 C C . LEU B 1 201 ? -20.762 -12.524 -16.212 1.00 67.07 201 LEU B C 1
ATOM 2650 O O . LEU B 1 201 ? -20.388 -13.550 -15.641 1.00 67.72 201 LEU B O 1
ATOM 2652 N N . LYS B 1 202 ? -22.045 -12.257 -16.465 1.00 61.20 202 LYS B N 1
ATOM 2653 C CA . LYS B 1 202 ? -23.099 -13.222 -16.150 1.00 56.16 202 LYS B CA 1
ATOM 2654 C C . LYS B 1 202 ? -22.957 -14.390 -17.109 1.00 58.23 202 LYS B C 1
ATOM 2655 O O . LYS B 1 202 ? -22.880 -14.186 -18.323 1.00 68.93 202 LYS B O 1
ATOM 2657 N N . LYS B 1 203 ? -22.900 -15.610 -16.588 1.00 45.02 203 LYS B N 1
ATOM 2658 C CA . LYS B 1 203 ? -22.591 -16.735 -17.456 1.00 46.77 203 LYS B CA 1
ATOM 2659 C C . LYS B 1 203 ? -23.459 -17.953 -17.207 1.00 42.05 203 LYS B C 1
ATOM 2660 O O . LYS B 1 203 ? -23.313 -18.966 -17.902 1.00 44.95 203 LYS B O 1
ATOM 2666 N N . LEU C 2 2 ? -2.502 -30.159 -23.079 1.00 37.13 20 LEU C N 1
ATOM 2667 C CA . LEU C 2 2 ? -3.567 -30.227 -24.068 1.00 35.17 20 LEU C CA 1
ATOM 2668 C C . LEU C 2 2 ? -3.292 -29.341 -25.292 1.00 26.41 20 LEU C C 1
ATOM 2669 O O . LEU C 2 2 ? -2.146 -29.041 -25.644 1.00 20.37 20 LEU C O 1
ATOM 2671 N N . ALA C 2 3 ? -4.373 -28.965 -25.956 1.00 24.65 21 ALA C N 1
ATOM 2672 C CA . ALA C 2 3 ? -4.316 -28.016 -27.046 1.00 25.56 21 ALA C CA 1
ATOM 2673 C C . ALA C 2 3 ? -3.888 -26.649 -26.503 1.00 25.57 21 ALA C C 1
ATOM 2674 O O . ALA C 2 3 ? -4.392 -26.184 -25.478 1.00 23.78 21 ALA C O 1
ATOM 2676 N N . THR C 2 4 ? -2.931 -26.032 -27.180 1.00 23.39 22 THR C N 1
ATOM 2677 C CA . THR C 2 4 ? -2.377 -24.767 -26.734 1.00 23.11 22 THR C CA 1
ATOM 2678 C C . THR C 2 4 ? -3.332 -23.626 -27.063 1.00 22.27 22 THR C C 1
ATOM 2679 O O . THR C 2 4 ? -4.266 -23.801 -27.833 1.00 24.30 22 THR C O 1
ATOM 2683 N N . LYS C 2 5 ? -3.106 -22.460 -26.471 1.00 22.33 23 LYS C N 1
ATOM 2684 C CA . LYS C 2 5 ? -3.915 -21.283 -26.782 1.00 25.78 23 LYS C CA 1
ATOM 2685 C C . LYS C 2 5 ? -3.792 -20.917 -28.274 1.00 24.98 23 LYS C C 1
ATOM 2686 O O . LYS C 2 5 ? -4.760 -20.502 -28.918 1.00 27.55 23 LYS C O 1
ATOM 2692 N N . ALA C 2 6 ? -2.588 -21.065 -28.815 1.00 17.52 24 ALA C N 1
ATOM 2693 C CA . ALA C 2 6 ? -2.376 -20.850 -30.232 1.00 20.53 24 ALA C CA 1
ATOM 2694 C C . ALA C 2 6 ? -3.255 -21.749 -31.102 1.00 21.29 24 ALA C C 1
ATOM 2695 O O . ALA C 2 6 ? -3.823 -21.294 -32.081 1.00 23.69 24 ALA C O 1
ATOM 2697 N N . ALA C 2 7 ? -3.372 -23.020 -30.744 1.00 23.24 25 ALA C N 1
ATOM 2698 C CA . ALA C 2 7 ? -4.094 -23.976 -31.584 1.00 23.28 25 ALA C CA 1
ATOM 2699 C C . ALA C 2 7 ? -5.581 -23.711 -31.592 1.00 22.27 25 ALA C C 1
ATOM 2700 O O . ALA C 2 7 ? -6.271 -24.112 -32.515 1.00 26.54 25 ALA C O 1
ATOM 2702 N N . ARG C 2 8 ? -6.106 -23.077 -30.564 1.00 26.76 26 ARG C N 1
ATOM 2703 C CA . ARG C 2 8 ? -7.529 -22.794 -30.524 1.00 30.26 26 ARG C CA 1
ATOM 2704 C C . ARG C 2 8 ? -7.937 -21.457 -31.111 1.00 29.98 26 ARG C C 1
ATOM 2705 O O . ARG C 2 8 ? -9.068 -21.128 -31.152 1.00 31.68 26 ARG C O 1
ATOM 2713 N N . LYS C 2 9 ? -6.994 -20.704 -31.596 1.00 24.48 27 LYS C N 1
ATOM 2714 C CA . LYS C 2 9 ? -7.293 -19.395 -32.182 1.00 28.24 27 LYS C CA 1
ATOM 2715 C C . LYS C 2 9 ? -8.045 -19.473 -33.510 1.00 28.53 27 LYS C C 1
ATOM 2716 O O . LYS C 2 9 ? -7.558 -20.055 -34.472 1.00 25.91 27 LYS C O 1
ATOM 2722 N N . SER C 2 10 ? -9.234 -18.875 -33.543 1.00 31.79 28 SER C N 1
ATOM 2723 C CA . SER C 2 10 ? -10.068 -18.825 -34.747 1.00 36.23 28 SER C CA 1
ATOM 2724 C C . SER C 2 10 ? -9.629 -17.711 -35.695 1.00 42.24 28 SER C C 1
ATOM 2725 O O . SER C 2 10 ? -10.087 -16.570 -35.579 1.00 42.79 28 SER C O 1
ATOM 2728 N N . LEU D 2 2 ? -7.750 31.172 -7.810 1.00 38.50 20 LEU D N 1
ATOM 2729 C CA . LEU D 2 2 ? -8.329 29.984 -8.453 1.00 38.44 20 LEU D CA 1
ATOM 2730 C C . LEU D 2 2 ? -8.483 28.855 -7.433 1.00 30.89 20 LEU D C 1
ATOM 2731 O O . LEU D 2 2 ? -7.498 28.412 -6.812 1.00 26.95 20 LEU D O 1
ATOM 2733 N N . ALA D 2 3 ? -9.723 28.413 -7.250 1.00 22.80 21 ALA D N 1
ATOM 2734 C CA . ALA D 2 3 ? -10.014 27.378 -6.281 1.00 26.39 21 ALA D CA 1
ATOM 2735 C C . ALA D 2 3 ? -9.269 26.093 -6.642 1.00 25.77 21 ALA D C 1
ATOM 2736 O O . ALA D 2 3 ? -9.270 25.669 -7.803 1.00 23.00 21 ALA D O 1
ATOM 2738 N N . THR D 2 4 ? -8.639 25.486 -5.639 1.00 19.94 22 THR D N 1
ATOM 2739 C CA . THR D 2 4 ? -7.910 24.247 -5.819 1.00 19.24 22 THR D CA 1
ATOM 2740 C C . THR D 2 4 ? -8.865 23.085 -5.942 1.00 23.46 22 THR D C 1
ATOM 2741 O O . THR D 2 4 ? -10.043 23.230 -5.631 1.00 25.45 22 THR D O 1
ATOM 2745 N N . LYS D 2 5 ? -8.346 21.937 -6.394 1.00 22.11 23 LYS D N 1
ATOM 2746 C CA . LYS D 2 5 ? -9.101 20.675 -6.432 1.00 23.71 23 LYS D CA 1
ATOM 2747 C C . LYS D 2 5 ? -9.650 20.310 -5.053 1.00 21.61 23 LYS D C 1
ATOM 2748 O O . LYS D 2 5 ? -10.767 19.791 -4.928 1.00 24.14 23 LYS D O 1
ATOM 2754 N N . ALA D 2 6 ? -8.859 20.588 -4.021 1.00 18.86 24 ALA D N 1
ATOM 2755 C CA . ALA D 2 6 ? -9.246 20.253 -2.659 1.00 19.35 24 ALA D CA 1
ATOM 2756 C C . ALA D 2 6 ? -10.440 21.103 -2.208 1.00 24.65 24 ALA D C 1
ATOM 2757 O O . ALA D 2 6 ? -11.363 20.600 -1.569 1.00 19.13 24 ALA D O 1
ATOM 2759 N N . ALA D 2 7 ? -10.435 22.386 -2.563 1.00 21.44 25 ALA D N 1
ATOM 2760 C CA . ALA D 2 7 ? -11.498 23.281 -2.129 1.00 21.42 25 ALA D CA 1
ATOM 2761 C C . ALA D 2 7 ? -12.828 22.932 -2.783 1.00 26.65 25 ALA D C 1
ATOM 2762 O O . ALA D 2 7 ? -13.892 23.315 -2.293 1.00 28.51 25 ALA D O 1
ATOM 2764 N N . ARG D 2 8 ? -12.769 22.192 -3.884 1.00 26.76 26 ARG D N 1
ATOM 2765 C CA . ARG D 2 8 ? -13.970 21.853 -4.627 1.00 25.70 26 ARG D CA 1
ATOM 2766 C C . ARG D 2 8 ? -14.538 20.501 -4.171 1.00 29.26 26 ARG D C 1
ATOM 2767 O O . ARG D 2 8 ? -15.696 20.183 -4.429 1.00 35.51 26 ARG D O 1
ATOM 2775 N N . LYS D 2 9 ? -13.745 19.721 -3.444 1.00 29.03 27 LYS D N 1
ATOM 2776 C CA . LYS D 2 9 ? -14.204 18.399 -3.010 1.00 28.67 27 LYS D CA 1
ATOM 2777 C C . LYS D 2 9 ? -15.433 18.441 -2.118 1.00 30.84 27 LYS D C 1
ATOM 2778 O O . LYS D 2 9 ? -15.484 19.191 -1.146 1.00 27.43 27 LYS D O 1
ATOM 2784 N N . SER D 2 10 ? -16.402 17.592 -2.448 1.00 37.73 28 SER D N 1
ATOM 2785 C CA . SER D 2 10 ? -17.581 17.371 -1.616 1.00 48.38 28 SER D CA 1
ATOM 2786 C C . SER D 2 10 ? -17.254 16.513 -0.387 1.00 49.20 28 SER D C 1
ATOM 2787 O O . SER D 2 10 ? -18.132 16.181 0.416 1.00 58.45 28 SER D O 1
#

Foldseek 3Di:
DQAAAQQASDNDADPQWGWAAAPQVVAGHIHTCLLQLPPDRDPDHDHAPVSVDDDDQVQQDAQAAGDRHAHWAAEPVRHIHHSNQQQAAVQWDAPDSNNRDDIYCPRPDPVQQAFFAPLCVVVVNRVRRNGHGWHAAPPPPGGHTHRSSSQVVVVFWDWDADPDDGDTNTYGHDPVDRD/DEDAAAQQADDRAADPVWGWADAPQVPAHHTHTCLLQLPPDDDPDHDHAPVSVVPDDPDDQDAQAARDRHYRWAAEPVGHIHHSNQQQAQVQWDAPDSNNRDDIYCPRPDPVQQAFFAVLCVVVVNRPRRNGHGWDAAPDPPGGHTHRSSSCVVVVFWDWDDVHDTRTYGHDPVPRDDPPD/DQDPVNPDD/DDDPVNPDD

Organism: Homo sapiens (NCBI:txid9606)

Sequence (378 aa):
MIGGCCVCSDERGWAENPLVYCDGHGCSVAVHQACYGIVQVPTGPWFCRKCESQERAARVRCELCPHKDGALKRTDNGGWAH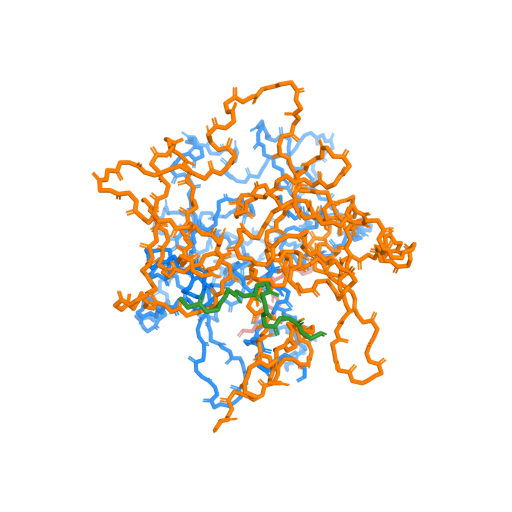VVCALYIPEVQFANVSTMEPIVLQSVPHDRYNKTCYICDEQGRESKAATGACMTCNKHGCRQAFHVTCAQFAGLLCEEEGNGADNVQYCGYCKYHFSEMIGGCCVCSDERGWAENPLVYCDGHGCSVAVHQACYGIVQVPTGPWFCRKCESQERAARVRCELCPHKDGALKRTDNGGWAHVVCALYIPEVQFANVSTMEPIVLQSVPHDRYNKTCYICDEQGRESKAATGACMTCNKHGCRQAFHVTCAQFAGLLCEEEADNVQYCGYCKYHFSKLKKLATKAARKSLATKAARKS

InterPro domains:
  IPR001965 Zinc finger, PHD-type [SM00249] (24-72)
  IPR001965 Zinc finger, PHD-type [SM00249] (136-195)
  IPR011011 Zinc finger, FYVE/PHD-type [SSF57903] (10-88)
  IPR013083 Zinc finger, RING/FYVE/PHD-type [G3DSA:3.30.40.10] (11-77)
  IPR013083 Zinc finger, RING/FYVE/PHD-type [G3DSA:3.30.40.10] (78-199)
  IPR019786 Zinc finger, PHD-type, conserved site [PS01359] (25-71)
  IPR019787 Zinc finger, PHD-finger [PF13831] (37-72)
  IPR019787 Zinc finger, PHD-finger [PS50016] (22-74)
  IPR019787 Zinc finger, PHD-finger [PS50016] (134-197)
  IPR034732 Extended PHD (ePHD) domain [PS51805] (79-198)
  IPR049773 AF10-like, coiled-coil domain [cd20901] (715-778)
  IPR049775 AF-10, extended PHD finger [cd15708] (78-206)
  IPR049781 AF-10/AF-17, PHD finger [cd15574] (24-71)
  IPR050701 Histone Modification Regulator [PTHR13793] (25-1002)

CATH classification: 3.30.40.10

Radius of gyration: 22.21 Å; Cα contacts (8 Å, |Δi|>4): 832; chains: 4; bounding box: 48×64×54 Å

B-factor: mean 29.5, std 11.12, range [10.74, 79.83]

Nearest PDB structures (foldseek):
  5dah-assembly3_A  TM=1.006E+00  e=5.836E-41  Homo sapiens
  5dah-assembly3_B  TM=9.783E-01  e=3.739E-37  Homo sapiens
  7mju-assembly1_A  TM=9.879E-01  e=1.130E-33  Homo sapiens
  5dag-assembly1_A  TM=9.857E-01  e=3.276E-33  Homo sapiens
  7d8a-assembly1_A  TM=8.399E-01  e=2.773E-18  Danio rerio

Secondary structure (DSSP, 8-state):
--SS-TTT-----BTTB-EEE---TT---EEEHHHHT-SS--SS----HHHHSSS-TTT---TT-S--SS-EEEBTTS-EEEHHHHHHSTT-EES-TTTT-SEE-TT--GGGTS---HHHHHTT-TTGGGSS--EE--SSS---EE-HHHHHHTT-EEEEE-SSSS-EEEEE--TTT--/-PPSS-SSSS--S-BTTB-EEEB-STT---EEEHHHHT-SS--SS-B--HHHHH---SS----TT-S---S-EEEBTTSSEEEHHHHHHSTT-EES-TTTT-SEE-TT--GGGSS---HHHHHTT-HHHHHSS--EE--STT---EE-HHHHHHTT-EEEE----BEEEE--TTT------/---TTTTB-/---HHHHB-

GO terms:
  GO:0005634 nucleus (C, IDA)
  GO:0032991 protein-containing complex (C, IDA)
  GO:0003682 chromatin binding (F, IDA)
  GO:0031491 nucleosome binding (F, IDA)
  GO:0045944 positive regulation of transcription by RNA polymerase II (P, IDA)
  GO:0005515 protein binding (F, IPI)
  GO:0042393 histone binding (F, IPI)
  GO:0005654 nucleoplasm (C, IDA)